Protein AF-A0ABD3R1A8-F1 (afdb_monomer)

Mean predicted aligned error: 15.19 Å

Radius of gyration: 25.51 Å; Cα contacts (8 Å, |Δi|>4): 880; chains: 1; bounding box: 66×60×66 Å

Solvent-accessible surface area (backbone atoms only — not comparable to full-atom values): 25761 Å² total; per-residue (Å²): 144,78,88,81,80,85,74,88,77,67,89,64,72,43,56,50,87,73,42,54,60,54,53,53,46,54,58,49,59,50,55,70,79,79,57,95,74,87,62,47,76,49,78,45,46,68,43,48,57,88,49,78,78,49,68,63,63,46,47,53,53,41,46,53,53,51,50,43,26,75,76,57,81,45,67,47,21,25,35,34,65,43,84,20,57,34,56,34,73,52,22,93,51,42,69,60,32,46,51,40,45,42,55,40,43,29,72,50,92,56,95,60,94,60,55,16,47,40,61,80,53,90,86,40,66,70,49,61,42,73,59,73,91,83,48,71,84,50,50,72,26,37,37,36,58,54,96,95,39,80,49,74,48,76,87,68,52,23,31,36,40,40,18,26,50,64,83,95,76,93,78,84,90,78,93,75,72,47,36,59,76,67,41,48,50,37,51,49,50,54,43,48,70,42,36,31,79,88,67,53,35,72,35,35,39,37,21,18,23,73,33,42,49,91,44,81,74,49,67,62,42,43,50,54,54,42,47,55,61,67,28,70,81,25,37,69,39,50,65,52,22,23,40,33,60,24,51,15,24,26,56,34,60,49,23,92,51,44,68,61,34,46,51,40,45,33,52,53,51,16,56,37,99,56,66,18,88,70,43,37,48,55,46,76,56,91,87,46,69,63,47,52,38,62,49,85,76,53,32,68,73,39,23,54,18,36,37,36,66,56,95,42,29,36,41,33,37,28,57,33,51,46,79,80,75,89,66,64,55,55,49,30,35,32,30,45,37,52,51,52,53,50,51,50,63,67,36,48,86,72,59,48,42,33,38,39,38,40,16,6,26,70,52,55,77,87,40,20,77,43,28,31,50,54,51,55,54,51,41,68,34,89,90,31,57,78,39,36,33,40,41,39,21,11,76,76,44,47,69,45,76,48,58,89,43,88,89,41,88,42,41,38,34,36,35,34,38,19,42,48,40,30,54,55,31,42,38,34,43,43,75,40,80,88,76,74,40,74,50,74,49,80,39,45,76,85,41,65,47,100,53,73,56,78,82,80,70,84,76,63,82,77,60,63,97,119

pLDDT: mean 77.54, std 18.32, range [23.2, 98.69]

Secondary structure (DSSP, 8-state):
-------------S--TTHHHHHHHHHHHHTTTT---S-EEEES-SS-TTS---HHHHHHHHHHHHHHHHHHT--GGGEEEE--STTTTT-SSHHHHHHHHHHHHS-SSS--S---S--SSTT--EEE---STT-GGGTT-EEEEETTEEEEE---EEEEEE---------------SS-HHHHHHHHHHHHH--HHHHTEEEEEE-S--S-TTS---HHHHHHHHHHHH-TTTTTSS-GGGEEE---STTTTT-S-HHHHHHHHHHHT--SSS--TT-TTS-S-TTSPPEE--GGGS-GGGGG-EEEEETTEEEEE----S---TTSHHHHHHHHHHHHHHHHHHHHTTT--EEEEE-SS-SSGGGIIIIIHHHHHHHHSTTTTT-EEEEEE-TT-S-EEE-S-TT-TTEEEEEPPPTTTBPPEEEEEEEETTTTEEEEEEE-TT-B-SSS-------GGG----

Organism: NCBI:txid382380

Foldseek 3Di:
DDDPDDDPDDPDPADDPVCLVVVLVVLLVCQPPPDDDQAAEAEAHNHDLPDEDDLVSLVVVLVSLVVSCVNRVDQQQRYAYDYHCSQAVSYPDNPVSVVSCCQRANQPPPDDPRGHPHGPPPVKDKDADDDDPPPPVRRSWIWIADPNDIDTDDDKAKEWEAEAADDDDDDDDDDDWDDDPLSLLLLLVLLLPDACNVLVHQAYEYAAPLTYLVDEDDLCSLVVVLCSLLPCNSCVHHQQLRYAYAHECSLAVSYPDNVVSLVSCCQRHADFPHHHPSNHPCGPPPVKGKDADHCPQFHNSQRRWIWIDDPLEIEIEANQYDDDDPDRNQGRLLVSQVVVVVVCVVCLVVNRQEYEYRHADDCDDPNCVRHVVSVVVVCPDPSNVRYAYEYEHENVQDWDKDASDPVRPSYIYTYDHHSQFFRIKMKMWDQDPVVRHIDMDIDRPVPTDPDGDDSPDPPVVPPPVD

Structure (mmCIF, N/CA/C/O backbone):
data_AF-A0ABD3R1A8-F1
#
_entry.id   AF-A0ABD3R1A8-F1
#
loop_
_atom_site.group_PDB
_atom_site.id
_atom_site.type_symbol
_atom_site.label_atom_id
_atom_site.label_alt_id
_atom_site.label_comp_id
_atom_site.label_asym_id
_atom_site.label_entity_id
_atom_site.label_seq_id
_atom_site.pdbx_PDB_ins_code
_atom_site.Cartn_x
_atom_site.Cartn_y
_atom_site.Cartn_z
_atom_site.occupancy
_atom_site.B_iso_or_equiv
_atom_site.auth_seq_id
_atom_site.auth_comp_id
_atom_site.auth_asym_id
_atom_site.auth_atom_id
_atom_site.pdbx_PDB_model_num
ATOM 1 N N . GLY A 1 1 ? 6.142 -22.663 37.608 1.00 35.69 1 GLY A N 1
ATOM 2 C CA . GLY A 1 1 ? 6.889 -23.748 36.952 1.00 35.69 1 GLY A CA 1
ATOM 3 C C . GLY A 1 1 ? 6.535 -25.062 37.604 1.00 35.69 1 GLY A C 1
ATOM 4 O O . GLY A 1 1 ? 7.094 -25.374 38.643 1.00 35.69 1 GLY A O 1
ATOM 5 N N . VAL A 1 2 ? 5.587 -25.787 37.015 1.00 25.27 2 VAL A N 1
ATOM 6 C CA . VAL A 1 2 ? 5.312 -27.200 37.299 1.00 25.27 2 VAL A CA 1
ATOM 7 C C . VAL A 1 2 ? 5.495 -27.911 35.963 1.00 25.27 2 VAL A C 1
ATOM 9 O O . VAL A 1 2 ? 4.945 -27.476 34.954 1.00 25.27 2 VAL A O 1
ATOM 12 N N . ASN A 1 3 ? 6.357 -28.921 35.943 1.00 26.05 3 ASN A N 1
ATOM 13 C CA . ASN A 1 3 ? 6.797 -29.603 34.733 1.00 26.05 3 ASN A CA 1
ATOM 14 C C . ASN A 1 3 ? 5.770 -30.689 34.369 1.00 26.05 3 ASN A C 1
ATOM 16 O O . ASN A 1 3 ? 5.809 -31.785 34.922 1.00 26.05 3 ASN A O 1
ATOM 20 N N . TYR A 1 4 ? 4.844 -30.385 33.459 1.00 29.30 4 TYR A N 1
ATOM 21 C CA . TYR A 1 4 ? 4.003 -31.396 32.811 1.00 29.30 4 TYR A CA 1
ATOM 22 C C . TYR A 1 4 ? 4.748 -31.958 31.596 1.00 29.30 4 TYR A C 1
ATOM 24 O O . TYR A 1 4 ? 4.506 -31.563 30.459 1.00 29.30 4 TYR A O 1
ATOM 32 N N . SER A 1 5 ? 5.682 -32.884 31.821 1.00 34.94 5 SER A N 1
ATOM 33 C CA . SER A 1 5 ? 6.180 -33.731 30.735 1.00 34.94 5 SER A CA 1
ATOM 34 C C . SER A 1 5 ? 5.258 -34.943 30.588 1.00 34.94 5 SER A C 1
ATOM 36 O O . SER A 1 5 ? 5.095 -35.691 31.551 1.00 34.94 5 SER A O 1
ATOM 38 N N . SER A 1 6 ? 4.734 -35.158 29.374 1.00 36.19 6 SER A N 1
ATOM 39 C CA . SER A 1 6 ? 4.024 -36.360 28.877 1.00 36.19 6 SER A CA 1
ATOM 40 C C . SER A 1 6 ? 2.494 -36.468 29.021 1.00 36.19 6 SER A C 1
ATOM 42 O O . SER A 1 6 ? 1.966 -37.564 29.178 1.00 36.19 6 SER A O 1
ATOM 44 N N . SER A 1 7 ? 1.750 -35.372 28.840 1.00 35.88 7 SER A N 1
ATOM 45 C CA . SER A 1 7 ? 0.331 -35.490 28.456 1.00 35.88 7 SER A CA 1
ATOM 46 C C . SER A 1 7 ? 0.196 -35.540 26.920 1.00 35.88 7 SER A C 1
ATOM 48 O O . SER A 1 7 ? 0.792 -34.692 26.255 1.00 35.88 7 SER A O 1
ATOM 50 N N . PRO A 1 8 ? -0.535 -36.502 26.318 1.00 34.91 8 PRO A N 1
ATOM 51 C CA . PRO A 1 8 ? -0.638 -36.654 24.862 1.00 34.91 8 PRO A CA 1
ATOM 52 C C . PRO A 1 8 ? -1.620 -35.672 24.200 1.00 34.91 8 PRO A C 1
ATOM 54 O O . PRO A 1 8 ? -1.843 -35.756 22.993 1.00 34.91 8 PRO A O 1
ATOM 57 N N . TYR A 1 9 ? -2.214 -34.741 24.948 1.00 38.84 9 TYR A N 1
ATOM 58 C CA . TYR A 1 9 ? -3.172 -33.789 24.394 1.00 38.84 9 TYR A CA 1
ATOM 59 C C . TYR A 1 9 ? -2.444 -32.672 23.640 1.00 38.84 9 TYR A C 1
ATOM 61 O O . TYR A 1 9 ? -2.058 -31.653 24.210 1.00 38.84 9 TYR A O 1
ATOM 69 N N . ARG A 1 10 ? -2.248 -32.871 22.331 1.00 38.03 10 ARG A N 1
ATOM 70 C CA . ARG A 1 10 ? -2.027 -31.754 21.405 1.00 38.03 10 ARG A CA 1
ATOM 71 C C . ARG A 1 10 ? -3.240 -30.817 21.494 1.00 38.03 10 ARG A C 1
ATOM 73 O O . ARG A 1 10 ? -4.364 -31.287 21.653 1.00 38.03 10 ARG A O 1
ATOM 80 N N . ASN A 1 11 ? -3.020 -29.508 21.380 1.00 39.84 11 ASN A N 1
ATOM 81 C CA . ASN A 1 11 ? -4.103 -28.569 21.089 1.00 39.84 11 ASN A CA 1
ATOM 82 C C . ASN A 1 11 ? -4.686 -28.965 19.726 1.00 39.84 11 ASN A C 1
ATOM 84 O O . ASN A 1 11 ? -3.997 -28.868 18.714 1.00 39.84 11 ASN A O 1
ATOM 88 N N . LEU A 1 12 ? -5.901 -29.515 19.728 1.00 48.16 12 LEU A N 1
ATOM 89 C CA . LEU A 1 12 ? -6.555 -30.105 18.557 1.00 48.16 12 LEU A CA 1
ATOM 90 C C . LEU A 1 12 ? -7.749 -29.245 18.161 1.00 48.16 12 LEU A C 1
ATOM 92 O O . LEU A 1 12 ? -8.906 -29.636 18.293 1.00 48.16 12 LEU A O 1
ATOM 96 N N . VAL A 1 13 ? -7.420 -28.051 17.690 1.00 52.00 13 VAL A N 1
ATOM 97 C CA . VAL A 1 13 ? -8.267 -27.306 16.768 1.00 52.00 13 VAL A CA 1
ATOM 98 C C . VAL A 1 13 ? -7.863 -27.766 15.363 1.00 52.00 13 VAL A C 1
ATOM 100 O O . VAL A 1 13 ? -6.659 -27.789 15.084 1.00 52.00 13 VAL A O 1
ATOM 103 N N . PRO A 1 14 ? -8.792 -28.194 14.487 1.00 54.69 14 PRO A N 1
ATOM 104 C CA . PRO A 1 14 ? -10.255 -28.193 14.620 1.00 54.69 14 PRO A CA 1
ATOM 105 C C . PRO A 1 14 ? -10.871 -29.429 15.304 1.00 54.69 14 PRO A C 1
ATOM 107 O O . PRO A 1 14 ? -10.288 -30.519 15.338 1.00 54.69 14 PRO A O 1
ATOM 110 N N . TYR A 1 15 ? -12.101 -29.278 15.811 1.00 64.81 15 TYR A N 1
ATOM 111 C CA . TYR A 1 15 ? -12.810 -30.333 16.537 1.00 64.81 15 TYR A CA 1
ATOM 112 C C . TYR A 1 15 ? -13.415 -31.373 15.579 1.00 64.81 15 TYR A C 1
ATOM 114 O O . TYR A 1 15 ? -14.334 -31.089 14.815 1.00 64.81 15 TYR A O 1
ATOM 122 N N . GLN A 1 16 ? -12.919 -32.611 15.630 1.00 62.31 16 GLN A N 1
ATOM 123 C CA . GLN A 1 16 ? -13.624 -33.775 15.092 1.00 62.31 16 GLN A CA 1
ATOM 124 C C . GLN A 1 16 ? -14.580 -34.340 16.154 1.00 62.31 16 GLN A C 1
ATOM 126 O O . GLN A 1 16 ? -14.490 -34.008 17.338 1.00 62.31 16 GLN A O 1
ATOM 131 N N . ARG A 1 17 ? -15.524 -35.199 15.751 1.00 60.69 17 ARG A N 1
ATOM 132 C CA . ARG A 1 17 ? -16.572 -35.721 16.650 1.00 60.69 17 ARG A CA 1
ATOM 133 C C . ARG A 1 17 ? -16.009 -36.457 17.874 1.00 60.69 17 ARG A C 1
ATOM 135 O O . ARG A 1 17 ? -16.598 -36.413 18.949 1.00 60.69 17 ARG A O 1
ATOM 142 N N . ASP A 1 18 ? -14.872 -37.119 17.718 1.00 64.50 18 ASP A N 1
ATOM 143 C CA . ASP A 1 18 ? -14.107 -37.791 18.770 1.00 64.50 18 ASP A CA 1
ATOM 144 C C . ASP A 1 18 ? -13.276 -36.823 19.636 1.00 64.50 18 ASP A C 1
ATOM 146 O O . ASP A 1 18 ? -13.036 -37.107 20.812 1.00 64.50 18 ASP A O 1
ATOM 150 N N . HIS A 1 19 ? -12.937 -35.630 19.137 1.00 66.50 19 HIS A N 1
ATOM 151 C CA . HIS A 1 19 ? -12.279 -34.574 19.919 1.00 66.50 19 HIS A CA 1
ATOM 152 C C . HIS A 1 19 ? -13.190 -33.970 21.004 1.00 66.50 19 HIS A C 1
ATOM 154 O O . HIS A 1 19 ? -12.678 -33.391 21.965 1.00 66.50 19 HIS A O 1
ATOM 160 N N . ARG A 1 20 ? -14.518 -34.178 20.928 1.00 65.44 20 ARG A N 1
ATOM 161 C CA . ARG A 1 20 ? -15.479 -33.832 21.999 1.00 65.44 20 ARG A CA 1
ATOM 162 C C . ARG A 1 20 ? -15.059 -34.411 23.348 1.00 65.44 20 ARG A C 1
ATOM 164 O O . ARG A 1 20 ? -15.198 -33.746 24.370 1.00 65.44 20 ARG A O 1
ATOM 171 N N . TYR A 1 21 ? -14.514 -35.627 23.365 1.00 68.31 21 TYR A N 1
ATOM 172 C CA . TYR A 1 21 ? -14.067 -36.267 24.604 1.00 68.31 21 TYR A CA 1
ATOM 173 C C . TYR A 1 21 ? -12.800 -35.618 25.171 1.00 68.31 21 TYR A C 1
ATOM 175 O O . TYR A 1 21 ? -12.696 -35.456 26.386 1.00 68.31 21 TYR A O 1
ATOM 183 N N . CYS A 1 22 ? -11.869 -35.201 24.308 1.00 72.44 22 CYS A N 1
ATOM 184 C CA . CYS A 1 22 ? -10.635 -34.533 24.720 1.00 72.44 22 CYS A CA 1
ATOM 185 C C . CYS A 1 22 ? -10.899 -33.122 25.243 1.00 72.44 22 CYS A C 1
ATOM 187 O O . CYS A 1 22 ? -10.435 -32.798 26.332 1.00 72.44 22 CYS A O 1
ATOM 189 N N . LEU A 1 23 ? -11.685 -32.316 24.520 1.00 71.62 23 LEU A N 1
ATOM 190 C CA . LEU A 1 23 ? -12.036 -30.964 24.956 1.00 71.62 23 LEU A CA 1
ATOM 191 C C . LEU A 1 23 ? -12.840 -31.001 26.263 1.00 71.62 23 LEU A C 1
ATOM 193 O O . LEU A 1 23 ? -12.513 -30.282 27.201 1.00 71.62 23 LEU A O 1
ATOM 197 N N . ASN A 1 24 ? -13.817 -31.909 26.386 1.00 69.44 24 ASN A N 1
ATOM 198 C CA . ASN A 1 24 ? -14.524 -32.112 27.654 1.00 69.44 24 ASN A CA 1
ATOM 199 C C . ASN A 1 24 ? -13.580 -32.524 28.791 1.00 69.44 24 ASN A C 1
ATOM 201 O O . ASN A 1 24 ? -13.787 -32.110 29.929 1.00 69.44 24 ASN A O 1
ATOM 205 N N . GLY A 1 25 ? -12.552 -33.328 28.504 1.00 72.06 25 GLY A N 1
ATOM 206 C CA . GLY A 1 25 ? -11.499 -33.668 29.461 1.00 72.06 25 GLY A CA 1
ATOM 207 C C . GLY A 1 25 ? -10.704 -32.438 29.903 1.00 72.06 25 GLY A C 1
ATOM 208 O O . GLY A 1 25 ? -10.642 -32.155 31.093 1.00 72.06 25 GLY A O 1
ATOM 209 N N . GLN A 1 26 ? -10.192 -31.655 28.951 1.00 74.75 26 GLN A N 1
ATOM 210 C CA . GLN A 1 26 ? -9.431 -30.429 29.216 1.00 74.75 26 GLN A CA 1
ATOM 211 C C . GLN A 1 26 ? -10.244 -29.409 30.024 1.00 74.75 26 GLN A C 1
ATOM 213 O O . GLN A 1 26 ? -9.752 -28.853 31.002 1.00 74.75 26 GLN A O 1
ATOM 218 N N . LEU A 1 27 ? -11.510 -29.201 29.659 1.00 70.62 27 LEU A N 1
ATOM 219 C CA . LEU A 1 27 ? -12.405 -28.272 30.349 1.00 70.62 27 LEU A CA 1
ATOM 220 C C . LEU A 1 27 ? -12.793 -28.769 31.751 1.00 70.62 27 LEU A C 1
ATOM 222 O O . LEU A 1 27 ? -12.909 -27.968 32.676 1.00 70.62 27 LEU A O 1
ATOM 226 N N . ARG A 1 28 ? -12.930 -30.087 31.953 1.00 68.69 28 ARG A N 1
ATOM 227 C CA . ARG A 1 28 ? -13.086 -30.673 33.297 1.00 68.69 28 ARG A CA 1
ATOM 228 C C . ARG A 1 28 ? -11.826 -30.526 34.141 1.00 68.69 28 ARG A C 1
ATOM 230 O O . ARG A 1 28 ? -11.945 -30.268 35.335 1.00 68.69 28 ARG A O 1
ATOM 237 N N . ASP A 1 29 ? -10.648 -30.666 33.542 1.00 70.56 29 ASP A N 1
ATOM 238 C CA . ASP A 1 29 ? -9.367 -30.515 34.236 1.00 70.56 29 ASP A CA 1
ATOM 239 C C . ASP A 1 29 ? -9.147 -29.074 34.716 1.00 70.56 29 ASP A C 1
ATOM 241 O O . ASP A 1 29 ? -8.659 -28.871 35.829 1.00 70.56 29 ASP A O 1
ATOM 245 N N . LEU A 1 30 ? -9.611 -28.074 33.953 1.00 66.62 30 LEU A N 1
ATOM 246 C CA . LEU A 1 30 ? -9.661 -26.676 34.406 1.00 66.62 30 LEU A CA 1
ATOM 247 C C . LEU A 1 30 ? -10.522 -26.498 35.672 1.00 66.62 30 LEU A C 1
ATOM 249 O O . LEU A 1 30 ? -10.214 -25.652 36.509 1.00 66.62 30 LEU A O 1
ATOM 253 N N . ASN A 1 31 ? -11.557 -27.323 35.850 1.00 63.69 31 ASN A N 1
ATOM 254 C CA . ASN A 1 31 ? -12.498 -27.254 36.970 1.00 63.69 31 ASN A CA 1
ATOM 255 C C . ASN A 1 31 ? -12.106 -28.089 38.203 1.00 63.69 31 ASN A C 1
ATOM 257 O O . ASN A 1 31 ? -12.830 -28.103 39.197 1.00 63.69 31 ASN A O 1
ATOM 261 N N . GLN A 1 32 ? -10.955 -28.767 38.220 1.00 57.47 32 GLN A N 1
ATOM 262 C CA . GLN A 1 32 ? -10.518 -29.526 39.407 1.00 57.47 32 GLN A CA 1
ATOM 263 C C . GLN A 1 32 ? -10.063 -28.627 40.585 1.00 57.47 32 GLN A C 1
ATOM 265 O O . GLN A 1 32 ? -9.258 -29.040 41.416 1.00 57.47 32 GLN A O 1
ATOM 270 N N . GLY A 1 33 ? -10.555 -27.383 40.669 1.00 56.88 33 GLY A N 1
ATOM 271 C CA . GLY A 1 33 ? -10.209 -26.405 41.706 1.00 56.88 33 GLY A CA 1
ATOM 272 C C . GLY A 1 33 ? -8.792 -25.840 41.588 1.00 56.88 33 GLY A C 1
ATOM 273 O O . GLY A 1 33 ? -8.313 -25.196 42.517 1.00 56.88 33 GLY A O 1
ATOM 274 N N . LEU A 1 34 ? -8.106 -26.097 40.469 1.00 54.72 34 LEU A N 1
ATOM 275 C CA . LEU A 1 34 ? -6.711 -25.704 40.262 1.00 54.72 34 LEU A CA 1
ATOM 276 C C . LEU A 1 34 ? -6.555 -24.329 39.600 1.00 54.72 34 LEU A C 1
ATOM 278 O O . LEU A 1 34 ? -5.464 -23.764 39.666 1.00 54.72 34 LEU A O 1
ATOM 282 N N . MET A 1 35 ? -7.609 -23.780 38.983 1.00 58.00 35 MET A N 1
ATOM 283 C CA . MET A 1 35 ? -7.573 -22.462 38.342 1.00 58.00 35 MET A CA 1
ATOM 284 C C . MET A 1 35 ? -8.838 -21.654 38.659 1.00 58.00 35 MET A C 1
ATOM 286 O O . MET A 1 35 ? -9.947 -22.112 38.410 1.00 58.00 35 MET A O 1
ATOM 290 N N . ASP A 1 36 ? -8.656 -20.446 39.197 1.00 64.75 36 ASP A N 1
ATOM 291 C CA . ASP A 1 36 ? -9.704 -19.427 39.343 1.00 64.75 36 ASP A CA 1
ATOM 292 C C . ASP A 1 36 ? -9.678 -18.542 38.089 1.00 64.75 36 ASP A C 1
ATOM 294 O O . ASP A 1 36 ? -8.777 -17.716 37.928 1.00 64.75 36 ASP A O 1
ATOM 298 N N . PHE A 1 37 ? -10.607 -18.764 37.155 1.00 69.12 37 PHE A N 1
ATOM 299 C CA . PHE A 1 37 ? -10.756 -17.942 35.952 1.00 69.12 37 PHE A CA 1
ATOM 300 C C . PHE A 1 37 ? -12.178 -17.382 35.855 1.00 69.12 37 PHE A C 1
ATOM 302 O O . PHE A 1 37 ? -13.155 -18.050 36.185 1.00 69.12 37 PHE A O 1
ATOM 309 N N . LYS A 1 38 ? -12.287 -16.118 35.425 1.00 69.62 38 LYS A N 1
ATOM 310 C CA . LYS A 1 38 ? -13.554 -15.367 35.371 1.00 69.62 38 LYS A CA 1
ATOM 311 C C . LYS A 1 38 ? -14.290 -15.521 34.046 1.00 69.62 38 LYS A C 1
ATOM 313 O O . LYS A 1 38 ? -15.508 -15.566 34.036 1.00 69.62 38 LYS A O 1
ATOM 318 N N . PHE A 1 39 ? -13.552 -15.629 32.952 1.00 78.25 39 PHE A N 1
ATOM 319 C CA . PHE A 1 39 ? -14.075 -15.785 31.600 1.00 78.25 39 PHE A CA 1
ATOM 320 C C . PHE A 1 39 ? -13.133 -16.679 30.791 1.00 78.25 39 PHE A C 1
ATOM 322 O O . PHE A 1 39 ? -11.974 -16.884 31.170 1.00 78.25 39 PHE A O 1
ATOM 329 N N . MET A 1 40 ? -13.623 -17.190 29.670 1.00 78.88 40 MET A N 1
ATOM 330 C CA . MET A 1 40 ? -12.848 -17.930 28.682 1.00 78.88 40 MET A CA 1
ATOM 331 C C . MET A 1 40 ? -12.965 -17.231 27.336 1.00 78.88 40 MET A C 1
ATOM 333 O O . MET A 1 40 ? -14.027 -16.727 26.991 1.00 78.88 40 MET A O 1
ATOM 337 N N . VAL A 1 41 ? -11.885 -17.210 26.562 1.00 79.81 41 VAL A N 1
ATOM 338 C CA . VAL A 1 41 ? -11.925 -16.741 25.175 1.00 79.81 41 VAL A CA 1
ATOM 339 C C . VAL A 1 41 ? -11.464 -17.881 24.285 1.00 79.81 41 VAL A C 1
ATOM 341 O O . VAL A 1 41 ? -10.341 -18.366 24.421 1.00 79.81 41 VAL A O 1
ATOM 344 N N . HIS A 1 42 ? -12.341 -18.317 23.394 1.00 83.62 42 HIS A N 1
ATOM 345 C CA . HIS A 1 42 ? -12.015 -19.210 22.300 1.00 83.62 42 HIS A CA 1
ATOM 346 C C . HIS A 1 42 ? -11.508 -18.382 21.118 1.00 83.62 42 HIS A C 1
ATOM 348 O O . HIS A 1 42 ? -12.202 -17.479 20.644 1.00 83.62 42 HIS A O 1
ATOM 354 N N . LEU A 1 43 ? -10.304 -18.703 20.645 1.00 78.44 43 LEU A N 1
ATOM 355 C CA . LEU A 1 43 ? -9.666 -18.051 19.507 1.00 78.44 43 LEU A CA 1
ATOM 356 C C . LEU A 1 43 ? -9.422 -19.072 18.398 1.00 78.44 43 LEU A C 1
ATOM 358 O O . LEU A 1 43 ? -8.766 -20.088 18.636 1.00 78.44 43 LEU A O 1
ATOM 362 N N . GLY A 1 44 ? -9.885 -18.750 17.193 1.00 75.69 44 GLY A N 1
ATOM 363 C CA . GLY A 1 44 ? -9.619 -19.529 15.989 1.00 75.69 44 GLY A CA 1
ATOM 364 C C . GLY A 1 44 ? -10.696 -20.561 15.685 1.00 75.69 44 GLY A C 1
ATOM 365 O O . GLY A 1 44 ? -11.834 -20.452 16.142 1.00 75.69 44 GLY A O 1
ATOM 366 N N . ASP A 1 45 ? -10.309 -21.548 14.885 1.00 83.94 45 ASP A N 1
ATOM 367 C CA . ASP A 1 45 ? -11.258 -22.408 14.194 1.00 83.94 45 ASP A CA 1
ATOM 368 C C . ASP A 1 45 ? -12.025 -23.353 15.125 1.00 83.94 45 ASP A C 1
ATOM 370 O O . ASP A 1 45 ? -11.502 -23.888 16.100 1.00 83.94 45 ASP A O 1
ATOM 374 N N . ILE A 1 46 ? -13.272 -23.646 14.788 1.00 83.62 46 ILE A N 1
ATOM 375 C CA . ILE A 1 46 ? -14.057 -24.728 15.391 1.00 83.62 46 ILE A CA 1
ATOM 376 C C . ILE A 1 46 ? -14.180 -25.924 14.440 1.00 83.62 46 ILE A C 1
ATOM 378 O O . ILE A 1 46 ? -14.486 -27.036 14.882 1.00 83.62 46 ILE A O 1
ATOM 382 N N . LYS A 1 47 ? -13.907 -25.729 13.144 1.00 83.94 47 LYS A N 1
ATOM 383 C CA . LYS A 1 47 ? -13.892 -26.781 12.120 1.00 83.94 47 LYS A CA 1
ATOM 384 C C . LYS A 1 47 ? -12.676 -26.670 11.198 1.00 83.94 47 LYS A C 1
ATOM 386 O O . LYS A 1 47 ? -11.970 -25.679 11.194 1.00 83.94 47 LYS A O 1
ATOM 391 N N . SER A 1 48 ? -12.417 -27.706 10.399 1.00 82.81 48 SER A N 1
ATOM 392 C CA . SER A 1 48 ? -11.381 -27.650 9.357 1.00 82.81 48 SER A CA 1
ATOM 393 C C . SER A 1 48 ? -11.852 -26.814 8.169 1.00 82.81 48 SER A C 1
ATOM 395 O O . SER A 1 48 ? -13.031 -26.888 7.809 1.00 82.81 48 SER A O 1
ATOM 397 N N . GLY A 1 49 ? -10.935 -26.104 7.510 1.00 81.19 49 GLY A N 1
ATOM 398 C CA . GLY A 1 49 ? -11.205 -25.380 6.263 1.00 81.19 49 GLY A CA 1
ATOM 399 C C . GLY A 1 49 ? -11.724 -26.262 5.125 1.00 81.19 49 GLY A C 1
ATOM 400 O O . GLY A 1 49 ? -12.535 -25.837 4.313 1.00 81.19 49 GLY A O 1
ATOM 401 N N . GLN A 1 50 ? -11.380 -27.556 5.120 1.00 79.00 50 GLN A N 1
ATOM 402 C CA . GLN A 1 50 ? -11.883 -28.503 4.113 1.00 79.00 50 GLN A CA 1
ATOM 403 C C . GLN A 1 50 ? -13.313 -28.996 4.378 1.00 79.00 50 GLN A C 1
ATOM 405 O O . GLN A 1 50 ? -13.933 -29.593 3.496 1.00 79.00 50 GLN A O 1
ATOM 410 N N . THR A 1 51 ? -13.841 -28.794 5.587 1.00 80.94 51 THR A N 1
ATOM 411 C CA . THR A 1 51 ? -15.188 -29.244 5.944 1.00 80.94 51 THR A CA 1
ATOM 412 C C . THR A 1 51 ? -16.208 -28.203 5.479 1.00 80.94 51 THR A C 1
ATOM 414 O O . THR A 1 51 ? -16.098 -27.045 5.899 1.00 80.94 51 THR A O 1
ATOM 417 N N . PRO A 1 52 ? -17.225 -28.584 4.678 1.00 88.06 52 PRO A N 1
ATOM 418 C CA . PRO A 1 52 ? -18.302 -27.671 4.317 1.00 88.06 52 PRO A CA 1
ATOM 419 C C . PRO A 1 52 ? -18.983 -27.095 5.560 1.00 88.06 52 PRO A C 1
ATOM 421 O O . PRO A 1 52 ? -19.159 -27.788 6.564 1.00 88.06 52 PRO A O 1
ATOM 424 N N . CYS A 1 53 ? -19.387 -25.831 5.488 1.00 91.12 53 CYS A N 1
ATOM 425 C CA . CYS A 1 53 ? -20.104 -25.186 6.578 1.00 91.12 53 CYS A CA 1
ATOM 426 C C . CYS A 1 53 ? -21.537 -25.713 6.612 1.00 91.12 53 CYS A C 1
ATOM 428 O O . CYS A 1 53 ? -22.352 -25.381 5.756 1.00 91.12 53 CYS A O 1
ATOM 430 N N . TYR A 1 54 ? -21.829 -26.559 7.597 1.00 93.69 54 TYR A N 1
ATOM 431 C CA . TYR A 1 54 ? -23.181 -26.982 7.933 1.00 93.69 54 TYR A CA 1
ATOM 432 C C . TYR A 1 54 ? -23.553 -26.396 9.288 1.00 93.69 54 TYR A C 1
ATOM 434 O O . TYR A 1 54 ? -22.718 -26.355 10.190 1.00 93.69 54 TYR A O 1
ATOM 442 N N . GLU A 1 55 ? -24.819 -26.026 9.470 1.00 93.81 55 GLU A N 1
ATOM 443 C CA . GLU A 1 55 ? -25.342 -25.546 10.755 1.00 93.81 55 GLU A CA 1
ATOM 444 C C . GLU A 1 55 ? -24.976 -26.470 11.929 1.00 93.81 55 GLU A C 1
ATOM 446 O O . GLU A 1 55 ? -24.618 -26.006 13.012 1.00 93.81 55 GLU A O 1
ATOM 451 N N . SER A 1 56 ? -24.997 -27.787 11.695 1.00 90.56 56 SER A N 1
ATOM 452 C CA . SER A 1 56 ? -24.640 -28.796 12.694 1.00 90.56 56 SER A CA 1
ATOM 453 C C . SER A 1 56 ? -23.213 -28.651 13.218 1.00 90.56 56 SER A C 1
ATOM 455 O O . SER A 1 56 ? -22.979 -28.958 14.376 1.00 90.56 56 SER A O 1
ATOM 457 N N . SER A 1 57 ? -22.262 -28.152 12.422 1.00 89.31 57 SER A N 1
ATOM 458 C CA . SER A 1 57 ? -20.881 -27.941 12.880 1.00 89.31 57 SER A CA 1
ATOM 459 C C . SER A 1 57 ? -20.793 -26.862 13.962 1.00 89.31 57 SER A C 1
ATOM 461 O O . SER A 1 57 ? -20.070 -27.030 14.940 1.00 89.31 57 SER A O 1
ATOM 463 N N . PHE A 1 58 ? -21.568 -25.784 13.823 1.00 90.75 58 PHE A N 1
ATOM 464 C CA . PHE A 1 58 ? -21.660 -24.719 14.825 1.00 90.75 58 PHE A CA 1
ATOM 465 C C . PHE A 1 58 ? -22.442 -25.203 16.053 1.00 90.75 58 PHE A C 1
ATOM 467 O O . PHE A 1 58 ? -22.026 -24.979 17.191 1.00 90.75 58 PHE A O 1
ATOM 474 N N . GLY A 1 59 ? -23.544 -25.924 15.818 1.00 89.94 59 GLY A N 1
ATOM 475 C CA . GLY A 1 59 ? -24.379 -26.493 16.872 1.00 89.94 59 GLY A CA 1
ATOM 476 C C . GLY A 1 59 ? -23.658 -27.514 17.745 1.00 89.94 59 GLY A C 1
ATOM 477 O O . GLY A 1 59 ? -23.744 -27.415 18.966 1.00 89.94 59 GLY A O 1
ATOM 478 N N . ASP A 1 60 ? -22.903 -28.435 17.145 1.00 85.62 60 ASP A N 1
ATOM 479 C CA . ASP A 1 60 ? -22.154 -29.467 17.866 1.00 85.62 60 ASP A CA 1
ATOM 480 C C . ASP A 1 60 ? -21.128 -28.835 18.816 1.00 85.62 60 ASP A C 1
ATOM 482 O O . ASP A 1 60 ? -21.026 -29.229 19.975 1.00 85.62 60 ASP A O 1
ATOM 486 N N . VAL A 1 61 ? -20.390 -27.817 18.363 1.00 86.00 61 VAL A N 1
ATOM 487 C CA . VAL A 1 61 ? -19.388 -27.129 19.193 1.00 86.00 61 VAL A CA 1
ATOM 488 C C . VAL A 1 61 ? -20.062 -26.308 20.292 1.00 86.00 61 VAL A C 1
ATOM 490 O O . VAL A 1 61 ? -19.666 -26.396 21.454 1.00 86.00 61 VAL A O 1
ATOM 493 N N . SER A 1 62 ? -21.132 -25.582 19.965 1.00 86.88 62 SER A N 1
ATOM 494 C CA . SER A 1 62 ? -21.958 -24.876 20.952 1.00 86.88 62 SER A CA 1
ATOM 495 C C . SER A 1 62 ? -22.501 -25.825 22.029 1.00 86.88 62 SER A C 1
ATOM 497 O O . SER A 1 62 ? -22.491 -25.488 23.215 1.00 86.88 62 SER A O 1
ATOM 499 N N . GLU A 1 63 ? -22.911 -27.043 21.656 1.00 84.44 63 GLU A N 1
ATOM 500 C CA . GLU A 1 63 ? -23.341 -28.089 22.591 1.00 84.44 63 GLU A CA 1
ATOM 501 C C . GLU A 1 63 ? -22.188 -28.560 23.483 1.00 84.44 63 GLU A C 1
ATOM 503 O O . GLU A 1 63 ? -22.389 -28.709 24.683 1.00 84.44 63 GLU A O 1
ATOM 508 N N . ILE A 1 64 ? -20.969 -28.719 22.954 1.00 79.62 64 ILE A N 1
ATOM 509 C CA . ILE A 1 64 ? -19.792 -29.082 23.764 1.00 79.62 64 ILE A CA 1
ATOM 510 C C . ILE A 1 64 ? -19.549 -28.042 24.863 1.00 79.62 64 ILE A C 1
ATOM 512 O O . ILE A 1 64 ? -19.456 -28.393 26.040 1.00 79.62 64 ILE A O 1
ATOM 516 N N . PHE A 1 65 ? -19.514 -26.757 24.507 1.00 79.81 65 PHE A N 1
ATOM 517 C CA . PHE A 1 65 ? -19.345 -25.680 25.487 1.00 79.81 65 PHE A CA 1
ATOM 518 C C . PHE A 1 65 ? -20.564 -25.519 26.413 1.00 79.81 65 PHE A C 1
ATOM 520 O O . PHE A 1 65 ? -20.425 -25.087 27.558 1.00 79.81 65 PHE A O 1
ATOM 527 N N . SER A 1 66 ? -21.756 -25.926 25.969 1.00 79.19 66 SER A N 1
ATOM 528 C CA . SER A 1 66 ? -22.959 -25.961 26.810 1.00 79.19 66 SER A CA 1
ATOM 529 C C . SER A 1 66 ? -22.984 -27.151 27.768 1.00 79.19 66 SER A C 1
ATOM 531 O O . SER A 1 66 ? -23.496 -27.024 28.870 1.00 79.19 66 SER A O 1
ATOM 533 N N . ASP A 1 67 ? -22.424 -28.302 27.410 1.00 73.75 67 ASP A N 1
ATOM 534 C CA . ASP A 1 67 ? -22.299 -29.455 28.309 1.00 73.75 67 ASP A CA 1
ATOM 535 C C . ASP A 1 67 ? -21.309 -29.177 29.436 1.00 73.75 67 ASP A C 1
ATOM 537 O O . ASP A 1 67 ? -21.489 -29.625 30.574 1.00 73.75 67 ASP A O 1
ATOM 541 N N . VAL A 1 68 ? -20.283 -28.385 29.132 1.00 66.38 68 VAL A N 1
ATOM 542 C CA . VAL A 1 68 ? -19.307 -27.898 30.104 1.00 66.38 68 VAL A CA 1
ATOM 543 C C . VAL A 1 68 ? -20.016 -27.130 31.221 1.00 66.38 68 VAL A C 1
ATOM 545 O O . VAL A 1 68 ? -19.751 -27.429 32.383 1.00 66.38 68 VAL A O 1
ATOM 548 N N . ARG A 1 69 ? -21.023 -26.290 30.923 1.00 66.38 69 ARG A N 1
ATOM 549 C CA . ARG A 1 69 ? -21.905 -25.656 31.937 1.00 66.38 69 ARG A CA 1
ATOM 550 C C . ARG A 1 69 ? -22.346 -26.637 33.022 1.00 66.38 69 ARG A C 1
ATOM 552 O O . ARG A 1 69 ? -22.235 -26.350 34.212 1.00 66.38 69 ARG A O 1
ATOM 559 N N . ASN A 1 70 ? -22.846 -27.799 32.602 1.00 65.75 70 ASN A N 1
ATOM 560 C CA . ASN A 1 70 ? -23.400 -28.805 33.504 1.00 65.75 70 ASN A CA 1
ATOM 561 C C . ASN A 1 70 ? -22.301 -29.536 34.282 1.00 65.75 70 ASN A C 1
ATOM 563 O O . ASN A 1 70 ? -22.523 -29.960 35.414 1.00 65.75 70 ASN A O 1
ATOM 567 N N . ALA A 1 71 ? -21.123 -29.696 33.678 1.00 64.00 71 ALA A N 1
ATOM 568 C CA . ALA A 1 71 ? -20.008 -30.413 34.281 1.00 64.00 71 ALA A CA 1
ATOM 569 C C . ALA A 1 71 ? -19.216 -29.569 35.290 1.00 64.00 71 ALA A C 1
ATOM 571 O O . ALA A 1 71 ? -18.667 -30.139 36.234 1.00 64.00 71 ALA A O 1
ATOM 572 N N . ILE A 1 72 ? -19.131 -28.249 35.086 1.00 65.31 72 ILE A N 1
ATOM 573 C CA . ILE A 1 72 ? -18.215 -27.388 35.846 1.00 65.31 72 ILE A CA 1
ATOM 574 C C . ILE A 1 72 ? -18.886 -26.262 36.643 1.00 65.31 72 ILE A C 1
ATOM 576 O O . ILE A 1 72 ? -18.196 -25.441 37.233 1.00 65.31 72 ILE A O 1
ATOM 580 N N . ASN A 1 73 ? -20.224 -26.241 36.710 1.00 67.94 73 ASN A N 1
ATOM 581 C CA . ASN A 1 73 ? -21.006 -25.190 37.384 1.00 67.94 73 ASN A CA 1
ATOM 582 C C . ASN A 1 73 ? -20.566 -23.768 36.976 1.00 67.94 73 ASN A C 1
ATOM 584 O O . ASN A 1 73 ? -20.560 -22.840 37.783 1.00 67.94 73 ASN A O 1
ATOM 588 N N . TYR A 1 74 ? -20.157 -23.638 35.715 1.00 70.56 74 TYR A N 1
ATOM 589 C CA . TYR A 1 74 ? -19.665 -22.416 35.103 1.00 70.56 74 TYR A CA 1
ATOM 590 C C . TYR A 1 74 ? -20.740 -21.849 34.188 1.00 70.56 74 TYR A C 1
ATOM 592 O O . TYR A 1 74 ? -21.463 -22.608 33.534 1.00 70.56 74 TYR A O 1
ATOM 600 N N . ASP A 1 75 ? -20.857 -20.527 34.141 1.00 69.38 75 ASP A N 1
ATOM 601 C CA . ASP A 1 75 ? -21.838 -19.879 33.289 1.00 69.38 75 ASP A CA 1
ATOM 602 C C . ASP A 1 75 ? -21.278 -19.755 31.861 1.00 69.38 75 ASP A C 1
ATOM 604 O O . ASP A 1 75 ? -20.325 -19.011 31.650 1.00 69.38 75 ASP A O 1
ATOM 608 N N . PRO A 1 76 ? -21.829 -20.460 30.855 1.00 63.88 76 PRO A N 1
ATOM 609 C CA . PRO A 1 76 ? -21.332 -20.409 29.476 1.00 63.88 76 PRO A CA 1
ATOM 610 C C . PRO A 1 76 ? -21.434 -19.012 28.861 1.00 63.88 76 PRO A C 1
ATOM 612 O O . PRO A 1 76 ? -20.777 -18.729 27.864 1.00 63.88 76 PRO A O 1
ATOM 615 N N . ARG A 1 77 ? -22.223 -18.129 29.479 1.00 65.12 77 ARG A N 1
ATOM 616 C CA . ARG A 1 77 ? -22.243 -16.699 29.199 1.00 65.12 77 ARG A CA 1
ATOM 617 C C . ARG A 1 77 ? -20.820 -16.118 29.218 1.00 65.12 77 ARG A C 1
ATOM 619 O O . ARG A 1 77 ? -20.460 -15.395 28.291 1.00 65.12 77 ARG A O 1
ATOM 626 N N . ASP A 1 78 ? -19.976 -16.553 30.152 1.00 76.12 78 ASP A N 1
ATOM 627 C CA . ASP A 1 78 ? -18.603 -16.070 30.328 1.00 76.12 78 ASP A CA 1
ATOM 628 C C . ASP A 1 78 ? -17.585 -16.655 29.322 1.00 76.12 78 ASP A C 1
ATOM 630 O O . ASP A 1 78 ? -16.377 -16.471 29.480 1.00 76.12 78 ASP A O 1
ATOM 634 N N . CYS A 1 79 ? -18.039 -17.353 28.276 1.00 79.12 79 CYS A N 1
ATOM 635 C CA . CYS A 1 79 ? -17.200 -17.784 27.159 1.00 79.12 79 CYS A CA 1
ATOM 636 C C . CYS A 1 79 ? -17.409 -16.875 25.941 1.00 79.12 79 CYS A C 1
ATOM 638 O O . CYS A 1 79 ? -18.511 -16.796 25.396 1.00 79.12 79 CYS A O 1
ATOM 640 N N . PHE A 1 80 ? -16.332 -16.246 25.482 1.00 79.50 80 PHE A N 1
ATOM 641 C CA . PHE A 1 80 ? -16.282 -15.430 24.273 1.00 79.50 80 PHE A CA 1
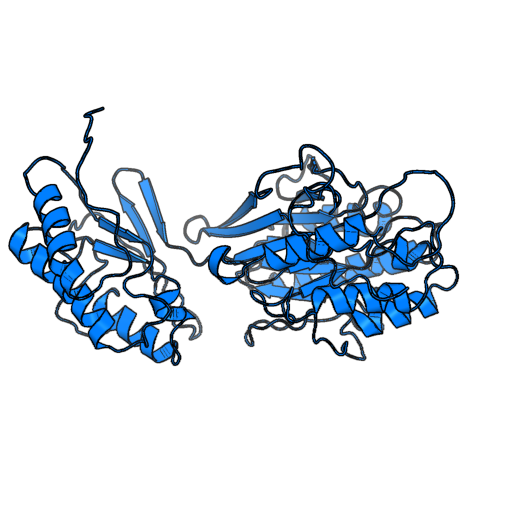ATOM 642 C C . PHE A 1 80 ? -15.715 -16.229 23.113 1.00 79.50 80 PHE A C 1
ATOM 644 O O . PHE A 1 80 ? -14.752 -16.972 23.289 1.00 79.50 80 PHE A O 1
ATOM 651 N N . PHE A 1 81 ? -16.262 -16.028 21.922 1.00 83.31 81 PHE A N 1
ATOM 652 C CA . PHE A 1 81 ? -15.786 -16.682 20.710 1.00 83.31 81 PHE A CA 1
ATOM 653 C C . PHE A 1 81 ? -15.369 -15.636 19.687 1.00 83.31 81 PHE A C 1
ATOM 655 O O . PHE A 1 81 ? -16.139 -14.731 19.370 1.00 83.31 81 PHE A O 1
ATOM 662 N N . VAL A 1 82 ? -14.163 -15.794 19.150 1.00 80.50 82 VAL A N 1
ATOM 663 C CA . VAL A 1 82 ? -13.700 -15.060 17.972 1.00 80.50 82 VAL A CA 1
ATOM 664 C C . VAL A 1 82 ? -13.734 -16.028 16.786 1.00 80.50 82 VAL A C 1
ATOM 666 O O . VAL A 1 82 ? -13.121 -17.094 16.896 1.00 80.50 82 VAL A O 1
ATOM 669 N N . PRO A 1 83 ? -14.456 -15.706 15.696 1.00 81.06 83 PRO A N 1
ATOM 670 C CA . PRO A 1 83 ? -14.530 -16.571 14.521 1.00 81.06 83 PRO A CA 1
ATOM 671 C C . PRO A 1 83 ? -13.145 -16.761 13.903 1.00 81.06 83 PRO A C 1
ATOM 673 O O . PRO A 1 83 ? -12.399 -15.792 13.753 1.00 81.06 83 PRO A O 1
ATOM 676 N N . GLY A 1 84 ? -12.809 -18.004 13.557 1.00 81.81 84 GLY A N 1
ATOM 677 C CA . GLY A 1 84 ? -11.686 -18.317 12.683 1.00 81.81 84 GLY A CA 1
ATOM 678 C C . GLY A 1 84 ? -12.047 -18.107 11.212 1.00 81.81 84 GLY A C 1
ATOM 679 O O . GLY A 1 84 ? -13.205 -17.857 10.854 1.00 81.81 84 GLY A O 1
ATOM 680 N N . ASP A 1 85 ? -11.053 -18.206 10.332 1.00 78.44 85 ASP A N 1
ATOM 681 C CA . ASP A 1 85 ? -11.264 -18.121 8.886 1.00 78.44 85 ASP A CA 1
ATOM 682 C C . ASP A 1 85 ? -12.054 -19.331 8.369 1.00 78.44 85 ASP A C 1
ATOM 684 O O . ASP A 1 85 ? -12.912 -19.178 7.493 1.00 78.44 85 ASP A O 1
ATOM 688 N N . ASN A 1 86 ? -11.890 -20.505 8.984 1.00 85.44 86 ASN A N 1
ATOM 689 C CA . ASN A 1 86 ? -12.623 -21.706 8.590 1.00 85.44 86 ASN A CA 1
ATOM 690 C C . ASN A 1 86 ? -14.148 -21.570 8.761 1.00 85.44 86 ASN A C 1
ATOM 692 O O . ASN A 1 86 ? -14.900 -22.197 8.011 1.00 85.44 86 ASN A O 1
ATOM 696 N N . GLU A 1 87 ? -14.638 -20.789 9.727 1.00 85.56 87 GLU A N 1
ATOM 697 C CA . GLU A 1 87 ? -16.076 -20.632 10.019 1.00 85.56 87 GLU A CA 1
ATOM 698 C C . GLU A 1 87 ? -16.760 -19.552 9.198 1.00 85.56 87 GLU A C 1
ATOM 700 O O . GLU A 1 87 ? -17.985 -19.423 9.254 1.00 85.56 87 GLU A O 1
ATOM 705 N N . PHE A 1 88 ? -15.981 -18.777 8.452 1.00 84.50 88 PHE A N 1
ATOM 706 C CA . PHE A 1 88 ? -16.493 -17.650 7.697 1.00 84.50 88 PHE A CA 1
ATOM 707 C C . PHE A 1 88 ? -15.932 -17.614 6.281 1.00 84.50 88 PHE A C 1
ATOM 709 O O . PHE A 1 88 ? -16.685 -17.728 5.315 1.00 84.50 88 PHE A O 1
ATOM 716 N N . GLN A 1 89 ? -14.615 -17.483 6.143 1.00 82.12 89 GLN A N 1
ATOM 717 C CA . GLN A 1 89 ? -13.956 -17.289 4.857 1.00 82.12 89 GLN A CA 1
ATOM 718 C C . GLN A 1 89 ? -14.050 -18.528 3.961 1.00 82.12 89 GLN A C 1
ATOM 720 O O . GLN A 1 89 ? -14.299 -18.379 2.763 1.00 82.12 89 GLN A O 1
ATOM 725 N N . ASP A 1 90 ? -13.932 -19.720 4.549 1.00 83.69 90 ASP A N 1
ATOM 726 C CA . ASP A 1 90 ? -13.959 -21.002 3.830 1.00 83.69 90 ASP A CA 1
ATOM 727 C C . ASP A 1 90 ? -15.377 -21.531 3.562 1.00 83.69 90 ASP A C 1
ATOM 729 O O . ASP A 1 90 ? -15.571 -22.593 2.961 1.00 83.69 90 ASP A O 1
ATOM 733 N N . CYS A 1 91 ? -16.402 -20.802 4.002 1.00 87.06 91 CYS A N 1
ATOM 734 C CA . CYS A 1 91 ? -17.786 -21.161 3.743 1.00 87.06 91 CYS A CA 1
ATOM 735 C C . CYS A 1 91 ? -18.220 -20.719 2.346 1.00 87.06 91 CYS A C 1
ATOM 737 O O . CYS A 1 91 ? -18.023 -19.574 1.946 1.00 87.06 91 CYS A O 1
ATOM 739 N N . GLN A 1 92 ? -18.887 -21.620 1.618 1.00 90.56 92 GLN A N 1
ATOM 740 C CA . GLN A 1 92 ? -19.455 -21.297 0.306 1.00 90.56 92 GLN A CA 1
ATOM 741 C C . GLN A 1 92 ? -20.498 -20.169 0.395 1.00 90.56 92 GLN A C 1
ATOM 743 O O . GLN A 1 92 ? -20.562 -19.323 -0.493 1.00 90.56 92 GLN A O 1
ATOM 748 N N . ASP A 1 93 ? -21.296 -20.159 1.464 1.00 91.12 93 ASP A N 1
ATOM 749 C CA . ASP A 1 93 ? -22.254 -19.103 1.782 1.00 91.12 93 ASP A CA 1
ATOM 750 C C . ASP A 1 93 ? -21.843 -18.435 3.101 1.00 91.12 93 ASP A C 1
ATOM 752 O O . ASP A 1 93 ? -22.078 -18.963 4.193 1.00 91.12 93 ASP A O 1
ATOM 756 N N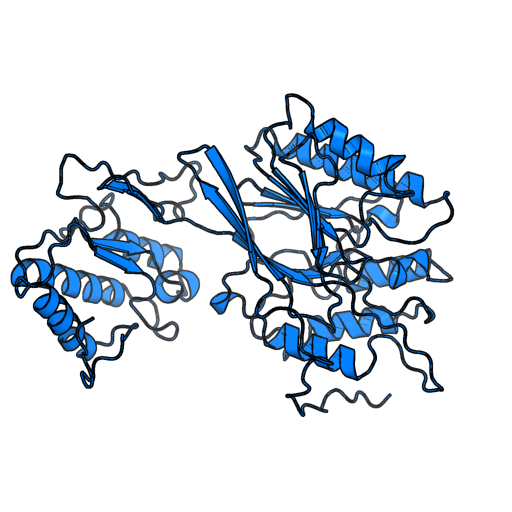 . LYS A 1 94 ? -21.167 -17.287 2.985 1.00 89.69 94 LYS A N 1
ATOM 757 C CA . LYS A 1 94 ? -20.623 -16.540 4.128 1.00 89.69 94 LYS A CA 1
ATOM 758 C C . LYS A 1 94 ? -21.720 -15.907 4.981 1.00 89.69 94 LYS A C 1
ATOM 760 O O . LYS A 1 94 ? -21.580 -15.849 6.199 1.00 89.69 94 LYS A O 1
ATOM 765 N N . ASP A 1 95 ? -22.820 -15.480 4.364 1.00 85.44 95 ASP A N 1
ATOM 766 C CA . ASP A 1 95 ? -23.970 -14.897 5.063 1.00 85.44 95 ASP A CA 1
ATOM 767 C C . ASP A 1 95 ? -24.674 -15.935 5.925 1.00 85.44 95 ASP A C 1
ATOM 769 O O . ASP A 1 95 ? -25.002 -15.693 7.092 1.00 85.44 95 ASP A O 1
ATOM 773 N N . GLN A 1 96 ? -24.878 -17.123 5.362 1.00 92.31 96 GLN A N 1
ATOM 774 C CA . GLN A 1 96 ? -25.465 -18.235 6.087 1.00 92.31 96 GLN A CA 1
ATOM 775 C C . GLN A 1 96 ? -24.540 -18.721 7.209 1.00 92.31 96 GLN A C 1
ATOM 777 O O . GLN A 1 96 ? -25.006 -18.937 8.330 1.00 92.31 96 GLN A O 1
ATOM 782 N N . ALA A 1 97 ? -23.236 -18.829 6.947 1.00 89.56 97 ALA A N 1
ATOM 783 C CA . ALA A 1 97 ? -22.255 -19.185 7.966 1.00 89.56 97 ALA A CA 1
ATOM 784 C C . ALA A 1 97 ? -22.214 -18.170 9.114 1.00 89.56 97 ALA A C 1
ATOM 786 O O . ALA A 1 97 ? -22.270 -18.562 10.279 1.00 89.56 97 ALA A O 1
ATOM 787 N N . TRP A 1 98 ? -22.227 -16.872 8.799 1.00 87.88 98 TRP A N 1
ATOM 788 C CA . TRP A 1 98 ? -22.319 -15.808 9.797 1.00 87.88 98 TRP A CA 1
ATOM 789 C C . TRP A 1 98 ? -23.625 -15.873 10.589 1.00 87.88 98 TRP A C 1
ATOM 791 O O . TRP A 1 98 ? -23.628 -15.738 11.811 1.00 87.88 98 TRP A O 1
ATOM 801 N N . THR A 1 99 ? -24.741 -16.164 9.916 1.00 87.12 99 THR A N 1
ATOM 802 C CA . THR A 1 99 ? -26.042 -16.358 10.568 1.00 87.12 99 THR A CA 1
ATOM 803 C C . THR A 1 99 ? -25.992 -17.509 11.573 1.00 87.12 99 THR A C 1
ATOM 805 O O . THR A 1 99 ? -26.498 -17.373 12.689 1.00 87.12 99 THR A O 1
ATOM 808 N N . TRP A 1 100 ? -25.365 -18.636 11.224 1.00 91.62 100 TRP A N 1
ATOM 809 C CA . TRP A 1 100 ? -25.179 -19.755 12.149 1.00 91.62 100 TRP A CA 1
ATOM 810 C C . TRP A 1 100 ? -24.203 -19.420 13.274 1.00 91.62 100 TRP A C 1
ATOM 812 O O . TRP A 1 100 ? -24.503 -19.704 14.432 1.00 91.62 100 TRP A O 1
ATOM 822 N N . TRP A 1 101 ? -23.087 -18.759 12.974 1.00 89.50 101 TRP A N 1
ATOM 823 C CA . TRP A 1 101 ? -22.151 -18.281 13.988 1.00 89.50 101 TRP A CA 1
ATOM 824 C C . TRP A 1 101 ? -22.860 -17.411 15.029 1.00 89.50 101 TRP A C 1
ATOM 826 O O . TRP A 1 101 ? -22.842 -17.719 16.221 1.00 89.50 101 TRP A O 1
ATOM 836 N N . MET A 1 102 ? -23.593 -16.389 14.582 1.00 84.50 102 MET A N 1
ATOM 837 C CA . MET A 1 102 ? -24.359 -15.505 15.461 1.00 84.50 102 MET A CA 1
ATOM 838 C C . MET A 1 102 ? -25.470 -16.247 16.205 1.00 84.50 102 MET A C 1
ATOM 840 O O . MET A 1 102 ? -25.728 -15.954 17.372 1.00 84.50 102 MET A O 1
ATOM 844 N N . LYS A 1 103 ? -26.093 -17.247 15.570 1.00 86.69 103 LYS A N 1
ATOM 845 C CA . LYS A 1 103 ? -27.089 -18.108 16.212 1.00 86.69 103 LYS A CA 1
ATOM 846 C C . LYS A 1 103 ? -26.505 -18.939 17.353 1.00 86.69 103 LYS A C 1
ATOM 848 O O . LYS A 1 103 ? -27.246 -19.201 18.296 1.00 86.69 103 LYS A O 1
ATOM 853 N N . TYR A 1 104 ? -25.253 -19.388 17.284 1.00 87.62 104 TYR A N 1
ATOM 854 C CA . TYR A 1 104 ? -24.682 -20.331 18.258 1.00 87.62 104 TYR A CA 1
ATOM 855 C C . TYR A 1 104 ? -23.674 -19.726 19.236 1.00 87.62 104 TYR A C 1
ATOM 857 O O . TYR A 1 104 ? -23.537 -20.267 20.331 1.00 87.62 104 TYR A O 1
ATOM 865 N N . PHE A 1 105 ? -23.006 -18.632 18.868 1.00 86.25 105 PHE A N 1
ATOM 866 C CA . PHE A 1 105 ? -21.919 -18.010 19.638 1.00 86.25 105 PHE A CA 1
ATOM 867 C C . PHE A 1 105 ? -22.101 -16.498 19.860 1.00 86.25 105 PHE A C 1
ATOM 869 O O . PHE A 1 105 ? -21.426 -15.912 20.711 1.00 86.25 105 PHE A O 1
ATOM 876 N N . GLY A 1 106 ? -23.010 -15.861 19.113 1.00 77.38 106 GLY A N 1
ATOM 877 C CA . GLY A 1 106 ? -23.306 -14.434 19.230 1.00 77.38 106 GLY A CA 1
ATOM 878 C C . GLY A 1 106 ? -24.164 -14.078 20.450 1.00 77.38 106 GLY A C 1
ATOM 879 O O . GLY A 1 106 ? -24.838 -14.922 21.043 1.00 77.38 106 GLY A O 1
ATOM 880 N N . ASN A 1 107 ? -24.202 -12.785 20.785 1.00 68.44 107 ASN A N 1
ATOM 881 C CA . ASN A 1 107 ? -24.915 -12.227 21.945 1.00 68.44 107 ASN A CA 1
ATOM 882 C C . ASN A 1 107 ? -26.454 -12.097 21.742 1.00 68.44 107 ASN A C 1
ATOM 884 O O . ASN A 1 107 ? -27.099 -11.137 22.153 1.00 68.44 107 ASN A O 1
ATOM 888 N N . GLY A 1 108 ? -27.089 -13.073 21.088 1.00 52.94 108 GLY A N 1
ATOM 889 C CA . GLY A 1 108 ? -28.529 -13.306 21.261 1.00 52.94 108 GLY A CA 1
ATOM 890 C C . GLY A 1 108 ? -29.519 -12.272 20.698 1.00 52.94 108 GLY A C 1
ATOM 891 O O . GLY A 1 108 ? -30.578 -12.087 21.298 1.00 52.94 108 GLY A O 1
ATOM 892 N N . ILE A 1 109 ? -29.273 -11.668 19.526 1.00 48.97 109 ILE A N 1
ATOM 893 C CA . ILE A 1 109 ? -30.375 -11.012 18.779 1.00 48.97 109 ILE A CA 1
ATOM 894 C C . ILE A 1 109 ? -31.385 -12.065 18.275 1.00 48.97 109 ILE A C 1
ATOM 896 O O . ILE A 1 109 ? -32.581 -11.795 18.167 1.00 48.97 109 ILE A O 1
ATOM 900 N N . ILE A 1 110 ? -30.937 -13.304 18.051 1.00 49.88 110 ILE A N 1
ATOM 901 C CA . ILE A 1 110 ? -31.799 -14.451 17.745 1.00 49.88 110 ILE A CA 1
ATOM 902 C C . ILE A 1 110 ? -32.098 -15.192 19.061 1.00 49.88 110 ILE A C 1
ATOM 904 O O . ILE A 1 110 ? -31.149 -15.550 19.762 1.00 49.88 110 ILE A O 1
ATOM 908 N N . PRO A 1 111 ? -33.371 -15.457 19.421 1.00 42.34 111 PRO A N 1
ATOM 909 C CA . PRO A 1 111 ? -33.713 -16.190 20.637 1.00 42.34 111 PRO A CA 1
ATOM 910 C C . PRO A 1 111 ? -33.178 -17.628 20.567 1.00 42.34 111 PRO A C 1
ATOM 912 O O . PRO A 1 111 ? -33.826 -18.521 20.023 1.00 42.34 111 PRO A O 1
ATOM 915 N N . ASN A 1 112 ? -31.985 -17.862 21.105 1.00 48.78 112 ASN A N 1
ATOM 916 C CA . ASN A 1 112 ? -31.447 -19.192 21.355 1.00 48.78 112 ASN A CA 1
ATOM 917 C C . ASN A 1 112 ? -31.434 -19.474 22.873 1.00 48.78 112 ASN A C 1
ATOM 919 O O . ASN A 1 112 ? -31.654 -18.587 23.704 1.00 48.78 112 ASN A O 1
ATOM 923 N N . THR A 1 113 ? -31.187 -20.728 23.241 1.00 51.31 113 THR A N 1
ATOM 924 C CA . THR A 1 113 ? -31.137 -21.198 24.634 1.00 51.31 113 THR A CA 1
ATOM 925 C C . THR A 1 113 ? -29.742 -21.124 25.268 1.00 51.31 113 THR A C 1
ATOM 927 O O . THR A 1 113 ? -29.629 -21.317 26.478 1.00 51.31 113 THR A O 1
ATOM 930 N N . ASN A 1 114 ? -28.699 -20.823 24.484 1.00 54.38 114 ASN A N 1
ATOM 931 C CA . ASN A 1 114 ? -27.295 -20.842 24.898 1.00 54.38 114 ASN A CA 1
ATOM 932 C C . ASN A 1 114 ? -26.670 -19.472 24.597 1.00 54.38 114 ASN A C 1
ATOM 934 O O . ASN A 1 114 ? -26.120 -19.244 23.520 1.00 54.38 114 ASN A O 1
ATOM 938 N N . ARG A 1 115 ? -26.814 -18.531 25.535 1.00 62.53 115 ARG A N 1
ATOM 939 C CA . ARG A 1 115 ? -26.201 -17.202 25.432 1.00 62.53 115 ARG A CA 1
ATOM 940 C C . ARG A 1 115 ? -24.708 -17.340 25.715 1.00 62.53 115 ARG A C 1
ATOM 942 O O . ARG A 1 115 ? -24.342 -17.516 26.870 1.00 62.53 115 ARG A O 1
ATOM 949 N N . PHE A 1 116 ? -23.881 -17.312 24.680 1.00 66.19 116 PHE A N 1
ATOM 950 C CA . PHE A 1 116 ? -22.437 -17.117 24.804 1.00 66.19 116 PHE A CA 1
ATOM 951 C C . PHE A 1 116 ? -22.124 -15.629 24.670 1.00 66.19 116 PHE A C 1
ATOM 953 O O . PHE A 1 116 ? -22.965 -14.859 24.197 1.00 66.19 116 PHE A O 1
ATOM 960 N N . SER A 1 117 ? -20.927 -15.220 25.084 1.00 62.62 117 SER A N 1
ATOM 961 C CA . SER A 1 117 ? -20.475 -13.837 24.939 1.00 62.62 117 SER A CA 1
ATOM 962 C C . SER A 1 117 ? -21.390 -12.852 25.704 1.00 62.62 117 SER A C 1
ATOM 964 O O . SER A 1 117 ? -21.843 -11.829 25.202 1.00 62.62 117 SER A O 1
ATOM 966 N N . THR A 1 118 ? -21.702 -13.141 26.963 1.00 64.62 118 THR A N 1
ATOM 967 C CA . THR A 1 118 ? -22.284 -12.161 27.899 1.00 64.62 118 THR A CA 1
ATOM 968 C C . THR A 1 118 ? -21.638 -12.377 29.244 1.00 64.62 118 THR A C 1
ATOM 970 O O . THR A 1 118 ? -21.665 -13.499 29.704 1.00 64.62 118 THR A O 1
ATOM 973 N N . LEU A 1 119 ? -21.102 -11.380 29.934 1.00 67.69 119 LEU A N 1
ATOM 974 C CA . LEU A 1 119 ? -20.584 -11.687 31.269 1.00 67.69 119 LEU A CA 1
ATOM 975 C C . LEU A 1 119 ? -21.740 -11.909 32.252 1.00 67.69 119 LEU A C 1
ATOM 977 O O . LEU A 1 119 ? -22.736 -11.182 32.256 1.00 67.69 119 LEU A O 1
ATOM 981 N N . SER A 1 120 ? -21.642 -12.973 33.046 1.00 71.19 120 SER A N 1
ATOM 982 C CA . SER A 1 120 ? -22.550 -13.282 34.146 1.00 71.19 120 SER A CA 1
ATOM 983 C C . SER A 1 120 ? -22.337 -12.324 35.320 1.00 71.19 120 SER A C 1
ATOM 985 O O . SER A 1 120 ? -23.273 -12.089 36.089 1.00 71.19 120 SER A O 1
ATOM 987 N N . ASP A 1 121 ? -21.137 -11.736 35.418 1.00 72.44 121 ASP A N 1
ATOM 988 C CA . ASP A 1 121 ? -20.811 -10.662 36.350 1.00 72.44 121 ASP A CA 1
ATOM 989 C C . ASP A 1 121 ? -21.515 -9.360 35.928 1.00 72.44 121 ASP A C 1
ATOM 991 O O . ASP A 1 121 ? -21.151 -8.765 34.912 1.00 72.44 121 ASP A O 1
ATOM 995 N N . PRO A 1 122 ? -22.495 -8.870 36.710 1.00 74.62 122 PRO A N 1
ATOM 996 C CA . PRO A 1 122 ? -23.241 -7.662 36.372 1.00 74.62 122 PRO A CA 1
ATOM 997 C C . PRO A 1 122 ? -22.400 -6.380 36.441 1.00 74.62 122 PRO A C 1
ATOM 999 O O . PRO A 1 122 ? -22.912 -5.315 36.108 1.00 74.62 122 PRO A O 1
ATOM 1002 N N . ASN A 1 123 ? -21.149 -6.448 36.911 1.00 73.12 123 ASN A N 1
ATOM 1003 C CA . ASN A 1 123 ? -20.250 -5.296 36.980 1.00 73.12 123 ASN A CA 1
ATOM 1004 C C . ASN A 1 123 ? -19.339 -5.166 35.755 1.00 73.12 123 ASN A C 1
ATOM 1006 O O . ASN A 1 123 ? -18.557 -4.215 35.699 1.00 73.12 123 ASN A O 1
ATOM 1010 N N . ILE A 1 124 ? -19.386 -6.114 34.813 1.00 71.81 124 ILE A N 1
ATOM 1011 C CA . ILE A 1 124 ? -18.590 -6.050 33.590 1.00 71.81 124 ILE A CA 1
ATOM 1012 C C . ILE A 1 124 ? -19.526 -5.848 32.402 1.00 71.81 124 ILE A C 1
ATOM 1014 O O . ILE A 1 124 ? -20.153 -6.789 31.917 1.00 71.81 124 ILE A O 1
ATOM 1018 N N . ASP A 1 125 ? -19.585 -4.609 31.919 1.00 78.25 125 ASP A N 1
ATOM 1019 C CA . ASP A 1 125 ? -20.274 -4.294 30.674 1.00 78.25 125 ASP A CA 1
ATOM 1020 C C . ASP A 1 125 ? -19.440 -4.773 29.485 1.00 78.25 125 ASP A C 1
ATOM 1022 O O . ASP A 1 125 ? -18.257 -4.445 29.344 1.00 78.25 125 ASP A O 1
ATOM 1026 N N . VAL A 1 126 ? -20.083 -5.564 28.628 1.00 76.19 126 VAL A N 1
ATOM 1027 C CA . VAL A 1 126 ? -19.534 -5.953 27.333 1.00 76.19 126 VAL A CA 1
ATOM 1028 C C . VAL A 1 126 ? -20.207 -5.120 26.257 1.00 76.19 126 VAL A C 1
ATOM 1030 O O . VAL A 1 126 ? -21.411 -5.244 26.017 1.00 76.19 126 VAL A O 1
ATOM 1033 N N . GLU A 1 127 ? -19.417 -4.291 25.589 1.00 79.06 127 GLU A N 1
ATOM 1034 C CA . GLU A 1 127 ? -19.856 -3.529 24.432 1.00 79.06 127 GLU A CA 1
ATOM 1035 C C . GLU A 1 127 ? -19.636 -4.350 23.164 1.00 79.06 127 GLU A C 1
ATOM 1037 O O . GLU A 1 127 ? -18.536 -4.830 22.888 1.00 79.06 127 GLU A O 1
ATOM 1042 N N . TYR A 1 128 ? -20.697 -4.489 22.376 1.00 73.88 128 TYR A N 1
ATOM 1043 C CA . TYR A 1 128 ? -20.652 -5.101 21.054 1.00 73.88 128 TYR A CA 1
ATOM 1044 C C . TYR A 1 128 ? -20.722 -4.015 20.000 1.00 73.88 128 TYR A C 1
ATOM 1046 O O . TYR A 1 128 ? -21.534 -3.089 20.102 1.00 73.88 128 TYR A O 1
ATOM 1054 N N . GLN A 1 129 ? -19.906 -4.143 18.957 1.00 71.75 129 GLN A N 1
ATOM 1055 C CA . GLN A 1 129 ? -20.040 -3.262 17.813 1.00 71.75 129 GLN A CA 1
ATOM 1056 C C . GLN A 1 129 ? -21.387 -3.537 17.135 1.00 71.75 129 GLN A C 1
ATOM 1058 O O . GLN A 1 129 ? -21.641 -4.621 16.622 1.00 71.75 129 GLN A O 1
ATOM 1063 N N . THR A 1 130 ? -22.269 -2.543 17.131 1.00 65.19 130 THR A N 1
ATOM 1064 C CA . THR A 1 130 ? -23.547 -2.633 16.420 1.00 65.19 130 THR A CA 1
ATOM 1065 C C . THR A 1 130 ? -23.344 -2.272 14.952 1.00 65.19 130 THR A C 1
ATOM 1067 O O . THR A 1 130 ? -22.574 -1.360 14.623 1.00 65.19 130 THR A O 1
ATOM 1070 N N . SER A 1 131 ? -24.011 -2.989 14.043 1.00 59.47 131 SER A N 1
ATOM 1071 C CA . SER A 1 131 ? -23.959 -2.659 12.621 1.00 59.47 131 SER A CA 1
ATOM 1072 C C . SER A 1 131 ? -24.512 -1.248 12.389 1.00 59.47 131 SER A C 1
ATOM 1074 O O . SER A 1 131 ? -25.682 -0.941 12.613 1.00 59.47 131 SER A O 1
ATOM 1076 N N . THR A 1 132 ? -23.649 -0.345 11.931 1.00 47.84 132 THR A N 1
ATOM 1077 C CA . THR A 1 132 ? -24.060 0.942 11.368 1.00 47.84 132 THR A CA 1
ATOM 1078 C C . THR A 1 132 ? -23.969 0.818 9.849 1.00 47.84 132 THR A C 1
ATOM 1080 O O . THR A 1 132 ? -22.952 0.392 9.312 1.00 47.84 132 THR A O 1
ATOM 1083 N N . ASN A 1 133 ? -25.053 1.158 9.144 1.00 47.22 133 ASN A N 1
ATOM 1084 C CA . ASN A 1 133 ? -25.164 1.143 7.673 1.00 47.22 133 ASN A CA 1
ATOM 1085 C C . ASN A 1 133 ? -25.280 -0.234 6.981 1.00 47.22 133 ASN A C 1
ATOM 1087 O O . ASN A 1 133 ? -24.900 -0.360 5.821 1.00 47.22 133 ASN A O 1
ATOM 1091 N N . GLY A 1 134 ? -25.842 -1.253 7.640 1.00 51.62 134 GLY A N 1
ATOM 1092 C CA . GLY A 1 134 ? -26.238 -2.506 6.973 1.00 51.62 134 GLY A CA 1
ATOM 1093 C C . GLY A 1 134 ? -25.118 -3.523 6.723 1.00 51.62 134 GLY A C 1
ATOM 1094 O O . GLY A 1 134 ? -25.382 -4.561 6.127 1.00 51.62 134 GLY A O 1
ATOM 1095 N N . SER A 1 135 ? -23.892 -3.269 7.197 1.00 53.94 135 SER A N 1
ATOM 1096 C CA . SER A 1 135 ? -22.828 -4.281 7.227 1.00 53.94 135 SER A CA 1
ATOM 1097 C C . SER A 1 135 ? -22.940 -5.125 8.500 1.00 53.94 135 SER A C 1
ATOM 1099 O O . SER A 1 135 ? -22.611 -4.663 9.593 1.00 53.94 135 SER A O 1
ATOM 1101 N N . VAL A 1 136 ? -23.435 -6.356 8.352 1.00 57.59 136 VAL A N 1
ATOM 1102 C CA . VAL A 1 136 ? -23.702 -7.313 9.445 1.00 57.59 136 VAL A CA 1
ATOM 1103 C C . VAL A 1 136 ? -22.439 -7.995 9.994 1.00 57.59 136 VAL A C 1
ATOM 1105 O O . VAL A 1 136 ? -22.471 -8.547 11.090 1.00 57.59 136 VAL A O 1
ATOM 1108 N N . TYR A 1 137 ? -21.304 -7.935 9.289 1.00 55.34 137 TYR A N 1
ATOM 1109 C CA . TYR A 1 137 ? -20.091 -8.692 9.650 1.00 55.34 137 TYR A CA 1
ATOM 1110 C C . TYR A 1 137 ? -19.227 -8.052 10.747 1.00 55.34 137 TYR A C 1
ATOM 1112 O O . TYR A 1 137 ? -18.256 -8.647 11.202 1.00 55.34 137 TYR A O 1
ATOM 1120 N N . ASN A 1 138 ? -19.562 -6.840 11.193 1.00 57.38 138 ASN A N 1
ATOM 1121 C CA . ASN A 1 138 ? -18.856 -6.187 12.299 1.00 57.38 138 ASN A CA 1
ATOM 1122 C C . ASN A 1 138 ? -19.444 -6.538 13.676 1.00 57.38 138 ASN A C 1
ATOM 1124 O O . ASN A 1 138 ? -18.866 -6.162 14.690 1.00 57.38 138 ASN A O 1
ATOM 1128 N N . GLU A 1 139 ? -20.559 -7.275 13.727 1.00 65.06 139 GLU A N 1
ATOM 1129 C CA . GLU A 1 139 ? -21.270 -7.615 14.971 1.00 65.06 139 GLU A CA 1
ATOM 1130 C C . GLU A 1 139 ? -20.516 -8.616 15.870 1.00 65.06 139 GLU A C 1
ATOM 1132 O O . GLU A 1 139 ? -20.923 -8.851 17.006 1.00 65.06 139 GLU A O 1
ATOM 1137 N N . GLY A 1 140 ? -19.400 -9.181 15.388 1.00 60.38 140 GLY A N 1
ATOM 1138 C CA . GLY A 1 140 ? -18.512 -10.054 16.163 1.00 60.38 140 GLY A CA 1
ATOM 1139 C C . GLY A 1 140 ? -17.441 -9.327 16.975 1.00 60.38 140 GLY A C 1
ATOM 1140 O O . GLY A 1 140 ? -16.795 -9.956 17.811 1.00 60.38 140 GLY A O 1
ATOM 1141 N N . ASN A 1 141 ? -17.243 -8.023 16.758 1.00 70.06 141 ASN A N 1
ATOM 1142 C CA . ASN A 1 141 ? -16.291 -7.253 17.551 1.00 70.06 141 ASN A CA 1
ATOM 1143 C C . ASN A 1 141 ? -16.895 -6.956 18.923 1.00 70.06 141 ASN A C 1
ATOM 1145 O O . ASN A 1 141 ? -18.028 -6.473 19.033 1.00 70.06 141 ASN A O 1
ATOM 1149 N N . PHE A 1 142 ? -16.119 -7.215 19.968 1.00 73.69 142 PHE A N 1
ATOM 1150 C CA . PHE A 1 142 ? -16.512 -6.951 21.343 1.00 73.69 142 PHE A CA 1
ATOM 1151 C C . PHE A 1 142 ? -15.372 -6.295 22.106 1.00 73.69 142 PHE A C 1
ATOM 1153 O O . PHE A 1 142 ? -14.193 -6.543 21.839 1.00 73.69 142 PHE A O 1
ATOM 1160 N N . ALA A 1 143 ? -15.738 -5.479 23.085 1.00 75.75 143 ALA A N 1
ATOM 1161 C CA . ALA A 1 143 ? -14.820 -4.947 24.067 1.00 75.75 143 ALA A CA 1
ATOM 1162 C C . ALA A 1 143 ? -15.430 -5.053 25.464 1.00 75.75 143 ALA A C 1
ATOM 1164 O O . ALA A 1 143 ? -16.622 -4.821 25.651 1.00 75.75 143 ALA A O 1
ATOM 1165 N N . PHE A 1 144 ? -14.617 -5.392 26.457 1.00 75.69 144 PHE A N 1
ATOM 1166 C CA . PHE A 1 144 ? -15.020 -5.296 27.857 1.00 75.69 144 PHE A CA 1
ATOM 1167 C C . PHE A 1 144 ? -13.821 -5.008 28.750 1.00 75.69 144 PHE A C 1
ATOM 1169 O O . PHE A 1 144 ? -12.681 -5.365 28.441 1.00 75.69 144 PHE A O 1
ATOM 1176 N N . PHE A 1 145 ? -14.080 -4.348 29.874 1.00 66.31 145 PHE A N 1
ATOM 1177 C CA . PHE A 1 145 ? -13.053 -3.980 30.837 1.00 66.31 145 PHE A CA 1
ATOM 1178 C C . PHE A 1 145 ? -13.197 -4.817 32.104 1.00 66.31 145 PHE A C 1
ATOM 1180 O O . PHE A 1 145 ? -14.155 -4.662 32.855 1.00 66.31 145 PHE A O 1
ATOM 1187 N N . ALA A 1 146 ? -12.233 -5.696 32.365 1.00 66.88 146 ALA A N 1
ATOM 1188 C CA . ALA A 1 146 ? -12.248 -6.580 33.523 1.00 66.88 146 ALA A CA 1
ATOM 1189 C C . ALA A 1 146 ? -10.881 -6.591 34.208 1.00 66.88 146 ALA A C 1
ATOM 1191 O O . ALA A 1 146 ? -9.845 -6.681 33.557 1.00 66.88 146 ALA A O 1
ATOM 1192 N N . VAL A 1 147 ? -10.868 -6.528 35.544 1.00 73.00 147 VAL A N 1
ATOM 1193 C CA . VAL A 1 147 ? -9.638 -6.646 36.357 1.00 73.00 147 VAL A CA 1
ATOM 1194 C C . VAL A 1 147 ? -8.546 -5.642 35.935 1.00 73.00 147 VAL A C 1
ATOM 1196 O O . VAL A 1 147 ? -7.360 -5.956 35.901 1.00 73.00 147 VAL A O 1
ATOM 1199 N N . ASN A 1 148 ? -8.946 -4.406 35.618 1.00 61.16 148 ASN A N 1
ATOM 1200 C CA . ASN A 1 148 ? -8.072 -3.340 35.108 1.00 61.16 148 ASN A CA 1
ATOM 1201 C C . ASN A 1 148 ? -7.404 -3.631 33.749 1.00 61.16 148 ASN A C 1
ATOM 1203 O O . ASN A 1 148 ? -6.396 -3.009 33.414 1.00 61.16 148 ASN A O 1
ATOM 1207 N N . VAL A 1 149 ? -7.959 -4.558 32.967 1.00 54.75 149 VAL A N 1
ATOM 1208 C CA . VAL A 1 149 ? -7.503 -4.899 31.617 1.00 54.75 149 VAL A CA 1
ATOM 1209 C C . VAL A 1 149 ? -8.661 -4.709 30.638 1.00 54.75 149 VAL A C 1
ATOM 1211 O O . VAL A 1 149 ? -9.776 -5.171 30.881 1.00 54.75 149 VAL A O 1
ATOM 1214 N N . LEU A 1 150 ? -8.395 -4.008 29.534 1.00 69.06 150 LEU A N 1
ATOM 1215 C CA . LEU A 1 150 ? -9.315 -3.889 28.405 1.00 69.06 150 LEU A CA 1
ATOM 1216 C C . LEU A 1 150 ? -9.082 -5.066 27.452 1.00 69.06 150 LEU A C 1
ATOM 1218 O O . LEU A 1 150 ? -7.975 -5.235 26.940 1.00 69.06 150 LEU A O 1
ATOM 1222 N N . PHE A 1 151 ? -10.120 -5.857 27.212 1.00 63.88 151 PHE A N 1
ATOM 1223 C CA . PHE A 1 151 ? -10.126 -6.937 26.231 1.00 63.88 151 PHE A CA 1
ATOM 1224 C C . PHE A 1 151 ? -10.867 -6.453 24.991 1.00 63.88 151 PHE A C 1
ATOM 1226 O O . PHE A 1 151 ? -11.967 -5.926 25.124 1.00 63.88 151 PHE A O 1
ATOM 1233 N N . VAL A 1 152 ? -10.265 -6.606 23.808 1.00 58.75 152 VAL A N 1
ATOM 1234 C CA . VAL A 1 152 ? -10.849 -6.173 22.531 1.00 58.75 152 VAL A CA 1
ATOM 1235 C C . VAL A 1 152 ? -10.656 -7.267 21.480 1.00 58.75 152 VAL A C 1
ATOM 1237 O O . VAL A 1 152 ? -9.527 -7.702 21.256 1.00 58.75 152 VAL A O 1
ATOM 1240 N N . GLY A 1 153 ? -11.739 -7.695 20.831 1.00 60.06 153 GLY A N 1
ATOM 1241 C CA . GLY A 1 153 ? -11.709 -8.482 19.594 1.00 60.06 153 GLY A CA 1
ATOM 1242 C C . GLY A 1 153 ? -11.974 -7.567 18.396 1.00 60.06 153 GLY A C 1
ATOM 1243 O O . GLY A 1 153 ? -13.014 -6.909 18.373 1.00 60.06 153 GLY A O 1
ATOM 1244 N N . LEU A 1 154 ? -11.033 -7.473 17.446 1.00 50.19 154 LEU A N 1
ATOM 1245 C CA . LEU A 1 154 ? -11.076 -6.508 16.335 1.00 50.19 154 LEU A CA 1
ATOM 1246 C C . LEU A 1 154 ? -10.977 -7.161 14.952 1.00 50.19 154 LEU A C 1
ATOM 1248 O O . LEU A 1 154 ? -10.182 -8.076 14.747 1.00 50.19 154 LEU A O 1
ATOM 1252 N N . ASN A 1 155 ? -11.663 -6.545 13.983 1.00 45.28 155 ASN A N 1
ATOM 1253 C CA . ASN A 1 155 ? -11.385 -6.669 12.551 1.00 45.28 155 ASN A CA 1
ATOM 1254 C C . ASN A 1 155 ? -10.130 -5.847 12.189 1.00 45.28 155 ASN A C 1
ATOM 1256 O O . ASN A 1 155 ? -10.141 -4.614 12.227 1.00 45.28 155 ASN A O 1
ATOM 1260 N N . GLN A 1 156 ? -9.040 -6.533 11.849 1.00 40.12 156 GLN A N 1
ATOM 1261 C CA . GLN A 1 156 ? -7.755 -5.963 11.438 1.00 40.12 156 GLN A CA 1
ATOM 1262 C C . GLN A 1 156 ? -7.675 -5.864 9.904 1.00 40.12 156 GLN A C 1
ATOM 1264 O O . GLN A 1 156 ? -8.205 -6.712 9.188 1.00 40.12 156 GLN A O 1
ATOM 1269 N N . ILE A 1 157 ? -6.984 -4.846 9.378 1.00 36.38 157 ILE A N 1
ATOM 1270 C CA . ILE A 1 157 ? -6.481 -4.879 7.995 1.00 36.38 157 ILE A CA 1
ATOM 1271 C C . ILE A 1 157 ? -4.965 -4.975 8.055 1.00 36.38 157 ILE A C 1
ATOM 1273 O O . ILE A 1 157 ? -4.303 -4.064 8.562 1.00 36.38 157 ILE A O 1
ATOM 1277 N N . SER A 1 158 ? -4.422 -6.049 7.491 1.00 42.44 158 SER A N 1
ATOM 1278 C CA . SER A 1 158 ? -3.001 -6.155 7.179 1.00 42.44 158 SER A CA 1
ATOM 1279 C C . SER A 1 158 ? -2.760 -6.052 5.679 1.00 42.44 158 SER A C 1
ATOM 1281 O O . SER A 1 158 ? -3.622 -6.386 4.874 1.00 42.44 158 SER A O 1
ATOM 1283 N N . PHE A 1 159 ? -1.587 -5.576 5.287 1.00 51.03 159 PHE A N 1
ATOM 1284 C CA . PHE A 1 159 ? -1.115 -5.568 3.906 1.00 51.03 159 PHE A CA 1
ATOM 1285 C C . PHE A 1 159 ? 0.381 -5.856 3.872 1.00 51.03 159 PHE A C 1
ATOM 1287 O O . PHE A 1 159 ? 1.088 -5.692 4.871 1.00 51.03 159 PHE A O 1
ATOM 1294 N N . VAL A 1 160 ? 0.861 -6.294 2.714 1.00 54.06 160 VAL A N 1
ATOM 1295 C CA . VAL A 1 160 ? 2.275 -6.584 2.494 1.00 54.06 160 VAL A CA 1
ATOM 1296 C C . VAL A 1 160 ? 2.914 -5.489 1.649 1.00 54.06 160 VAL A C 1
ATOM 1298 O O . VAL A 1 160 ? 2.331 -5.029 0.673 1.00 54.06 160 VAL A O 1
ATOM 1301 N N . VAL A 1 161 ? 4.124 -5.065 2.001 1.00 51.56 161 VAL A N 1
ATOM 1302 C CA . VAL A 1 161 ? 4.900 -4.120 1.192 1.00 51.56 161 VAL A CA 1
ATOM 1303 C C . VAL A 1 161 ? 6.246 -4.716 0.839 1.00 51.56 161 VAL A C 1
ATOM 1305 O O . VAL A 1 161 ? 6.946 -5.256 1.693 1.00 51.56 161 VAL A O 1
ATOM 1308 N N . MET A 1 162 ? 6.605 -4.579 -0.426 1.00 58.69 162 MET A N 1
ATOM 1309 C CA . MET A 1 162 ? 7.873 -5.000 -0.997 1.00 58.69 162 MET A CA 1
ATOM 1310 C C . MET A 1 162 ? 8.391 -3.885 -1.902 1.00 58.69 162 MET A C 1
ATOM 1312 O O . MET A 1 162 ? 7.606 -3.151 -2.498 1.00 58.69 162 MET A O 1
ATOM 1316 N N . GLY A 1 163 ? 9.702 -3.706 -1.979 1.00 42.97 163 GLY A N 1
ATOM 1317 C CA . GLY A 1 163 ? 10.305 -2.652 -2.786 1.00 42.97 163 GLY A CA 1
ATOM 1318 C C . GLY A 1 163 ? 11.693 -3.041 -3.260 1.00 42.97 163 GLY A C 1
ATOM 1319 O O . GLY A 1 163 ? 12.318 -3.906 -2.658 1.00 42.97 163 GLY A O 1
ATOM 1320 N N . ASP A 1 164 ? 12.102 -2.398 -4.352 1.00 46.44 164 ASP A N 1
ATOM 1321 C CA . ASP A 1 164 ? 13.487 -2.180 -4.768 1.00 46.44 164 ASP A CA 1
ATOM 1322 C C . ASP A 1 164 ? 14.408 -3.403 -4.814 1.00 46.44 164 ASP A C 1
ATOM 1324 O O . ASP A 1 164 ? 14.998 -3.805 -3.824 1.00 46.44 164 ASP A O 1
ATOM 1328 N N . MET A 1 165 ? 14.559 -4.007 -5.988 1.00 47.84 165 MET A N 1
ATOM 1329 C CA . MET A 1 165 ? 15.322 -5.249 -6.145 1.00 47.84 165 MET A CA 1
ATOM 1330 C C . MET A 1 165 ? 16.523 -5.096 -7.073 1.00 47.84 165 MET A C 1
ATOM 1332 O O . MET A 1 165 ? 16.702 -5.844 -8.055 1.00 47.84 165 MET A O 1
ATOM 1336 N N . VAL A 1 166 ? 17.338 -4.085 -6.796 1.00 42.59 166 VAL A N 1
ATOM 1337 C CA . VAL A 1 166 ? 18.474 -3.713 -7.632 1.00 42.59 166 VAL A CA 1
ATOM 1338 C C . VAL A 1 166 ? 19.763 -3.724 -6.824 1.00 42.59 166 VAL A C 1
ATOM 1340 O O . VAL A 1 166 ? 19.879 -3.045 -5.813 1.00 42.59 166 VAL A O 1
ATOM 1343 N N . ASN A 1 167 ? 20.789 -4.397 -7.363 1.00 40.94 167 ASN A N 1
ATOM 1344 C CA . ASN A 1 167 ? 22.141 -4.335 -6.817 1.00 40.94 167 ASN A CA 1
ATOM 1345 C C . ASN A 1 167 ? 23.137 -3.700 -7.801 1.00 40.94 167 ASN A C 1
ATOM 1347 O O . ASN A 1 167 ? 23.169 -4.018 -8.996 1.00 40.94 167 ASN A O 1
ATOM 1351 N N . ASN A 1 168 ? 23.999 -2.847 -7.244 1.00 36.78 168 ASN A N 1
ATOM 1352 C CA . ASN A 1 168 ? 25.234 -2.330 -7.816 1.00 36.78 168 ASN A CA 1
ATOM 1353 C C . ASN A 1 168 ? 26.402 -3.282 -7.496 1.00 36.78 168 ASN A C 1
ATOM 1355 O O . ASN A 1 168 ? 27.137 -3.079 -6.531 1.00 36.78 168 ASN A O 1
ATOM 1359 N N . SER A 1 169 ? 26.658 -4.280 -8.345 1.00 32.28 169 SER A N 1
ATOM 1360 C CA . SER A 1 169 ? 27.970 -4.938 -8.352 1.00 32.28 169 SER A CA 1
ATOM 1361 C C . SER A 1 169 ? 28.521 -5.102 -9.767 1.00 32.28 169 SER A C 1
ATOM 1363 O O . SER A 1 169 ? 27.992 -5.789 -10.637 1.00 32.28 169 SER A O 1
ATOM 1365 N N . SER A 1 170 ? 29.619 -4.391 -10.000 1.00 32.84 170 SER A N 1
ATOM 1366 C CA . SER A 1 170 ? 30.409 -4.380 -11.221 1.00 32.84 170 SER A CA 1
ATOM 1367 C C . SER A 1 170 ? 31.256 -5.648 -11.337 1.00 32.84 170 SER A C 1
ATOM 1369 O O . SER A 1 170 ? 32.170 -5.814 -10.529 1.00 32.84 170 SER A O 1
ATOM 1371 N N . SER A 1 171 ? 31.010 -6.491 -12.352 1.00 24.22 171 SER A N 1
ATOM 1372 C CA . SER A 1 171 ? 32.015 -7.297 -13.086 1.00 24.22 171 SER A CA 1
ATOM 1373 C C . SER A 1 171 ? 31.394 -8.113 -14.239 1.00 24.22 171 SER A C 1
ATOM 1375 O O . SER A 1 171 ? 30.704 -9.092 -14.007 1.00 24.22 171 SER A O 1
ATOM 1377 N N . LEU A 1 172 ? 31.732 -7.709 -15.472 1.00 23.20 172 LEU A N 1
ATOM 1378 C CA . LEU A 1 172 ? 31.797 -8.451 -16.750 1.00 23.20 172 LEU A CA 1
ATOM 1379 C C . LEU A 1 172 ? 30.624 -9.342 -17.245 1.00 23.20 172 LEU A C 1
ATOM 1381 O O . LEU A 1 172 ? 30.435 -10.469 -16.810 1.00 23.20 172 LEU A O 1
ATOM 1385 N N . TYR A 1 173 ? 30.011 -8.844 -18.334 1.00 25.23 173 TYR A N 1
ATOM 1386 C CA . TYR A 1 173 ? 29.329 -9.505 -19.464 1.00 25.23 173 TYR A CA 1
ATOM 1387 C C . TYR A 1 173 ? 28.412 -10.704 -19.184 1.00 25.23 173 TYR A C 1
ATOM 1389 O O . TYR A 1 173 ? 28.873 -11.832 -19.216 1.00 25.23 173 TYR A O 1
ATOM 1397 N N . HIS A 1 174 ? 27.098 -10.456 -19.135 1.00 23.48 174 HIS A N 1
ATOM 1398 C CA . HIS A 1 174 ? 26.072 -11.148 -19.934 1.00 23.48 174 HIS A CA 1
ATOM 1399 C C . HIS A 1 174 ? 24.827 -10.240 -20.004 1.00 23.48 174 HIS A C 1
ATOM 1401 O O . HIS A 1 174 ? 24.398 -9.682 -18.999 1.00 23.48 174 HIS A O 1
ATOM 1407 N N . ILE A 1 175 ? 24.291 -10.036 -21.210 1.00 27.44 175 ILE A N 1
ATOM 1408 C CA . ILE A 1 175 ? 23.037 -9.307 -21.455 1.00 27.44 175 ILE A CA 1
ATOM 1409 C C . ILE A 1 175 ? 21.903 -10.165 -20.892 1.00 27.44 175 ILE A C 1
ATOM 1411 O O . ILE A 1 175 ? 21.832 -11.318 -21.297 1.00 27.44 175 ILE A O 1
ATOM 1415 N N . LEU A 1 176 ? 21.060 -9.620 -20.004 1.00 26.11 176 LEU A N 1
ATOM 1416 C CA . LEU A 1 176 ? 19.607 -9.842 -19.938 1.00 26.11 176 LEU A CA 1
ATOM 1417 C C . LEU A 1 176 ? 18.951 -8.906 -18.910 1.00 26.11 176 LEU A C 1
ATOM 1419 O O . LEU A 1 176 ? 19.532 -8.488 -17.913 1.00 26.11 176 LEU A O 1
ATOM 1423 N N . VAL A 1 177 ? 17.729 -8.554 -19.268 1.00 27.44 177 VAL A N 1
ATOM 1424 C CA . VAL A 1 177 ? 16.822 -7.550 -18.724 1.00 27.44 177 VAL A CA 1
ATOM 1425 C C . VAL A 1 177 ? 16.222 -8.049 -17.387 1.00 27.44 177 VAL A C 1
ATOM 1427 O O . VAL A 1 177 ? 16.218 -9.250 -17.138 1.00 27.44 177 VAL A O 1
ATOM 1430 N N . PRO A 1 178 ? 15.761 -7.156 -16.505 1.00 47.12 178 PRO A N 1
ATOM 1431 C CA . PRO A 1 178 ? 16.252 -6.991 -15.146 1.00 47.12 178 PRO A CA 1
ATOM 1432 C C . PRO A 1 178 ? 15.763 -8.050 -14.132 1.00 47.12 178 PRO A C 1
ATOM 1434 O O . PRO A 1 178 ? 15.072 -9.007 -14.481 1.00 47.12 178 PRO A O 1
ATOM 1437 N N . TYR A 1 179 ? 16.161 -7.861 -12.870 1.00 51.81 179 TYR A N 1
ATOM 1438 C CA . TYR A 1 179 ? 16.511 -8.911 -11.919 1.00 51.81 179 TYR A CA 1
ATOM 1439 C C . TYR A 1 179 ? 17.684 -9.735 -12.445 1.00 51.81 179 TYR A C 1
ATOM 1441 O O . TYR A 1 179 ? 17.577 -10.425 -13.461 1.00 51.81 179 TYR A O 1
ATOM 1449 N N . GLN A 1 180 ? 18.807 -9.726 -11.722 1.00 59.91 180 GLN A N 1
ATOM 1450 C CA . GLN A 1 180 ? 19.773 -10.803 -11.916 1.00 59.91 180 GLN A CA 1
ATOM 1451 C C . GLN A 1 180 ? 19.055 -12.138 -11.675 1.00 59.91 180 GLN A C 1
ATOM 1453 O O . GLN A 1 180 ? 18.034 -12.194 -10.982 1.00 59.91 180 GLN A O 1
ATOM 1458 N N . LYS A 1 181 ? 19.573 -13.227 -12.247 1.00 66.75 181 LYS A N 1
ATOM 1459 C CA . LYS A 1 181 ? 18.970 -14.561 -12.109 1.00 66.75 181 LYS A CA 1
ATOM 1460 C C . LYS A 1 181 ? 18.614 -14.896 -10.652 1.00 66.75 181 LYS A C 1
ATOM 1462 O O . LYS A 1 181 ? 17.548 -15.453 -10.395 1.00 66.75 181 LYS A O 1
ATOM 1467 N N . ASP A 1 182 ? 19.465 -14.479 -9.721 1.00 67.00 182 ASP A N 1
ATOM 1468 C CA . ASP A 1 182 ? 19.282 -14.698 -8.289 1.00 67.00 182 ASP A CA 1
ATOM 1469 C C . ASP A 1 182 ? 18.167 -13.818 -7.693 1.00 67.00 182 ASP A C 1
ATOM 1471 O O . ASP A 1 182 ? 17.416 -14.279 -6.839 1.00 67.00 182 ASP A O 1
ATOM 1475 N N . HIS A 1 183 ? 17.949 -12.600 -8.198 1.00 73.31 183 HIS A N 1
ATOM 1476 C CA . HIS A 1 183 ? 16.855 -11.744 -7.726 1.00 73.31 183 HIS A CA 1
ATOM 1477 C C . HIS A 1 183 ? 15.494 -12.245 -8.228 1.00 73.31 183 HIS A C 1
ATOM 1479 O O . HIS A 1 183 ? 14.513 -12.213 -7.488 1.00 73.31 183 HIS A O 1
ATOM 1485 N N . ARG A 1 184 ? 15.425 -12.789 -9.458 1.00 77.44 184 ARG A N 1
ATOM 1486 C CA . ARG A 1 184 ? 14.203 -13.455 -9.958 1.00 77.44 184 ARG A CA 1
ATOM 1487 C C . ARG A 1 184 ? 13.835 -14.609 -9.047 1.00 77.44 184 ARG A C 1
ATOM 1489 O O . ARG A 1 184 ? 12.669 -14.805 -8.714 1.00 77.44 184 ARG A O 1
ATOM 1496 N N . TYR A 1 185 ? 14.841 -15.380 -8.656 1.00 78.19 185 TYR A N 1
ATOM 1497 C CA . TYR A 1 185 ? 14.671 -16.480 -7.732 1.00 78.19 185 TYR A CA 1
ATOM 1498 C C . TYR A 1 185 ? 14.121 -15.994 -6.375 1.00 78.19 185 TYR A C 1
ATOM 1500 O O . TYR A 1 185 ? 13.147 -16.566 -5.879 1.00 78.19 185 TYR A O 1
ATOM 1508 N N . CYS A 1 186 ? 14.679 -14.913 -5.822 1.00 78.50 186 CYS A N 1
ATOM 1509 C CA . CYS A 1 186 ? 14.204 -14.326 -4.569 1.00 78.50 186 CYS A CA 1
ATOM 1510 C C . CYS A 1 186 ? 12.764 -13.831 -4.673 1.00 78.50 186 CYS A C 1
ATOM 1512 O O . CYS A 1 186 ? 11.951 -14.203 -3.828 1.00 78.50 186 CYS A O 1
ATOM 1514 N N . LEU A 1 187 ? 12.410 -13.137 -5.759 1.00 83.75 187 LEU A N 1
ATOM 1515 C CA . LEU A 1 187 ? 11.030 -12.725 -6.017 1.00 83.75 187 LEU A CA 1
ATOM 1516 C C . LEU A 1 187 ? 10.075 -13.917 -6.029 1.00 83.75 187 LEU A C 1
ATOM 1518 O O . LEU A 1 187 ? 9.064 -13.921 -5.337 1.00 83.75 187 LEU A O 1
ATOM 1522 N N . ASN A 1 188 ? 10.408 -14.955 -6.803 1.00 85.06 188 ASN A N 1
ATOM 1523 C CA . ASN A 1 188 ? 9.584 -16.157 -6.911 1.00 85.06 188 ASN A CA 1
ATOM 1524 C C . ASN A 1 188 ? 9.384 -16.807 -5.538 1.00 85.06 188 ASN A C 1
ATOM 1526 O O . ASN A 1 188 ? 8.267 -17.190 -5.200 1.00 85.06 188 ASN A O 1
ATOM 1530 N N . LYS A 1 189 ? 10.453 -16.926 -4.740 1.00 83.06 189 LYS A N 1
ATOM 1531 C CA . LYS A 1 189 ? 10.366 -17.448 -3.373 1.00 83.06 189 LYS A CA 1
ATOM 1532 C C . LYS A 1 189 ? 9.442 -16.579 -2.520 1.00 83.06 189 LYS A C 1
ATOM 1534 O O . LYS A 1 189 ? 8.509 -17.106 -1.930 1.00 83.06 189 LYS A O 1
ATOM 1539 N N . GLN A 1 190 ? 9.686 -15.272 -2.470 1.00 83.06 190 GLN A N 1
ATOM 1540 C CA . GLN A 1 190 ? 8.909 -14.345 -1.650 1.00 83.06 190 GLN A CA 1
ATOM 1541 C C . GLN A 1 190 ? 7.426 -14.390 -2.000 1.00 83.06 190 GLN A C 1
ATOM 1543 O O . GLN A 1 190 ? 6.609 -14.495 -1.092 1.00 83.06 190 GLN A O 1
ATOM 1548 N N . LEU A 1 191 ? 7.083 -14.390 -3.292 1.00 86.00 191 LEU A N 1
ATOM 1549 C CA . LEU A 1 191 ? 5.699 -14.490 -3.754 1.00 86.00 191 LEU A CA 1
ATOM 1550 C C . LEU A 1 191 ? 5.049 -15.825 -3.376 1.00 86.00 191 LEU A C 1
ATOM 1552 O O . LEU A 1 191 ? 3.903 -15.834 -2.947 1.00 86.00 191 LEU A O 1
ATOM 1556 N N . ARG A 1 192 ? 5.772 -16.947 -3.475 1.00 85.06 192 ARG A N 1
ATOM 1557 C CA . ARG A 1 192 ? 5.260 -18.269 -3.062 1.00 85.06 192 ARG A CA 1
ATOM 1558 C C . ARG A 1 192 ? 5.061 -18.385 -1.554 1.00 85.06 192 ARG A C 1
ATOM 1560 O O . ARG A 1 192 ? 4.160 -19.094 -1.112 1.00 85.06 192 ARG A O 1
ATOM 1567 N N . ASP A 1 193 ? 5.908 -17.705 -0.788 1.00 83.75 193 ASP A N 1
ATOM 1568 C CA . ASP A 1 193 ? 5.829 -17.665 0.669 1.00 83.75 193 ASP A CA 1
ATOM 1569 C C . ASP A 1 193 ? 4.736 -16.705 1.155 1.00 83.75 193 ASP A C 1
ATOM 1571 O O . ASP A 1 193 ? 4.307 -16.805 2.305 1.00 83.75 193 ASP A O 1
ATOM 1575 N N . LEU A 1 194 ? 4.259 -15.781 0.310 1.00 81.81 194 LEU A N 1
ATOM 1576 C CA . LEU A 1 194 ? 3.059 -15.009 0.613 1.00 81.81 194 LEU A CA 1
ATOM 1577 C C . LEU A 1 194 ? 1.851 -15.933 0.627 1.00 81.81 194 LEU A C 1
ATOM 1579 O O . LEU A 1 194 ? 1.624 -16.707 -0.298 1.00 81.81 194 LEU A O 1
ATOM 1583 N N . ASN A 1 195 ? 1.053 -15.815 1.681 1.00 84.19 195 ASN A N 1
ATOM 1584 C CA . ASN A 1 195 ? -0.211 -16.516 1.796 1.00 84.19 195 ASN A CA 1
ATOM 1585 C C . ASN A 1 195 ? -1.232 -15.603 2.478 1.00 84.19 195 ASN A C 1
ATOM 1587 O O . ASN A 1 195 ? -1.104 -15.333 3.671 1.00 84.19 195 ASN A O 1
ATOM 1591 N N . GLN A 1 196 ? -2.207 -15.107 1.708 1.00 73.94 196 GLN A N 1
ATOM 1592 C CA . GLN A 1 196 ? -3.226 -14.165 2.184 1.00 73.94 196 GLN A CA 1
ATOM 1593 C C . GLN A 1 196 ? -4.030 -14.728 3.356 1.00 73.94 196 GLN A C 1
ATOM 1595 O O . GLN A 1 196 ? -4.279 -13.989 4.299 1.00 73.94 196 GLN A O 1
ATOM 1600 N N . GLY A 1 197 ? -4.385 -16.018 3.327 1.00 71.31 197 GLY A N 1
ATOM 1601 C CA . GLY A 1 197 ? -5.123 -16.665 4.416 1.00 71.31 197 GLY A CA 1
ATOM 1602 C C . GLY A 1 197 ? -4.284 -16.774 5.688 1.00 71.31 197 GLY A C 1
ATOM 1603 O O . GLY A 1 197 ? -4.657 -16.251 6.731 1.00 71.31 197 GLY A O 1
ATOM 1604 N N . LEU A 1 198 ? -3.086 -17.360 5.589 1.00 72.69 198 LEU A N 1
ATOM 1605 C CA . LEU A 1 198 ? -2.228 -17.601 6.757 1.00 72.69 198 LEU A CA 1
ATOM 1606 C C . LEU A 1 198 ? -1.655 -16.323 7.386 1.00 72.69 198 LEU A C 1
ATOM 1608 O O . LEU A 1 198 ? -1.327 -16.317 8.570 1.00 72.69 198 LEU A O 1
ATOM 1612 N N . MET A 1 199 ? -1.457 -15.268 6.593 1.00 75.44 199 MET A N 1
ATOM 1613 C CA . MET A 1 199 ? -0.886 -13.996 7.055 1.00 75.44 199 MET A CA 1
ATOM 1614 C C . MET A 1 199 ? -1.942 -12.902 7.269 1.00 75.44 199 MET A C 1
ATOM 1616 O O . MET A 1 199 ? -1.579 -11.808 7.701 1.00 75.44 199 MET A O 1
ATOM 1620 N N . ASP A 1 200 ? -3.204 -13.180 6.929 1.00 79.19 200 ASP A N 1
ATOM 1621 C CA . ASP A 1 200 ? -4.354 -12.265 6.969 1.00 79.19 200 ASP A CA 1
ATOM 1622 C C . ASP A 1 200 ? -4.098 -10.886 6.325 1.00 79.19 200 ASP A C 1
ATOM 1624 O O . ASP A 1 200 ? -4.511 -9.840 6.829 1.00 79.19 200 ASP A O 1
ATOM 1628 N N . PHE A 1 201 ? -3.397 -10.851 5.186 1.00 82.50 201 PHE A N 1
ATOM 1629 C CA . PHE A 1 201 ? -3.210 -9.604 4.438 1.00 82.50 201 PHE A CA 1
ATOM 1630 C C . PHE A 1 201 ? -4.264 -9.435 3.338 1.00 82.50 201 PHE A C 1
ATOM 1632 O O . PHE A 1 201 ? -4.618 -10.384 2.646 1.00 82.50 201 PHE A O 1
ATOM 1639 N N . LYS A 1 202 ? -4.751 -8.203 3.153 1.00 86.00 202 LYS A N 1
ATOM 1640 C CA . LYS A 1 202 ? -5.798 -7.848 2.184 1.00 86.00 202 LYS A CA 1
ATOM 1641 C C . LYS A 1 202 ? -5.243 -7.461 0.820 1.00 86.00 202 LYS A C 1
ATOM 1643 O O . LYS A 1 202 ? -5.882 -7.716 -0.186 1.00 86.00 202 LYS A O 1
ATOM 1648 N N . PHE A 1 203 ? -4.062 -6.852 0.778 1.00 92.69 203 PHE A N 1
ATOM 1649 C CA . PHE A 1 203 ? -3.396 -6.486 -0.470 1.00 92.69 203 PHE A CA 1
ATOM 1650 C C . PHE A 1 203 ? -1.882 -6.399 -0.305 1.00 92.69 203 PHE A C 1
ATOM 1652 O O . PHE A 1 203 ? -1.367 -6.428 0.817 1.00 92.69 203 PHE A O 1
ATOM 1659 N N . MET A 1 204 ? -1.169 -6.317 -1.425 1.00 94.62 204 MET A N 1
ATOM 1660 C CA . MET A 1 204 ? 0.272 -6.095 -1.457 1.00 94.62 204 MET A CA 1
ATOM 1661 C C . MET A 1 204 ? 0.637 -4.897 -2.334 1.00 94.62 204 MET A C 1
ATOM 1663 O O . MET A 1 204 ? -0.078 -4.593 -3.285 1.00 94.62 204 MET A O 1
ATOM 1667 N N . VAL A 1 205 ? 1.752 -4.227 -2.038 1.00 94.50 205 VAL A N 1
ATOM 1668 C CA . VAL A 1 205 ? 2.258 -3.094 -2.830 1.00 94.50 205 VAL A CA 1
ATOM 1669 C C . VAL A 1 205 ? 3.740 -3.279 -3.158 1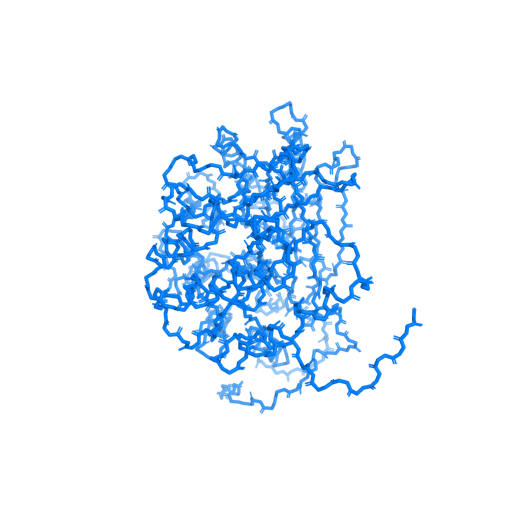.00 94.50 205 VAL A C 1
ATOM 1671 O O . VAL A 1 205 ? 4.540 -3.490 -2.247 1.00 94.50 205 VAL A O 1
ATOM 1674 N N . HIS A 1 206 ? 4.101 -3.154 -4.438 1.00 94.38 206 HIS A N 1
ATOM 1675 C CA . HIS A 1 206 ? 5.476 -3.053 -4.928 1.00 94.38 206 HIS A CA 1
ATOM 1676 C C . HIS A 1 206 ? 5.885 -1.583 -5.096 1.00 94.38 206 HIS A C 1
ATOM 1678 O O . HIS A 1 206 ? 5.232 -0.836 -5.831 1.00 94.38 206 HIS A O 1
ATOM 1684 N N . LEU A 1 207 ? 6.979 -1.169 -4.456 1.00 94.00 207 LEU A N 1
ATOM 1685 C CA . LEU A 1 207 ? 7.436 0.228 -4.398 1.00 94.00 207 LEU A CA 1
ATOM 1686 C C . LEU A 1 207 ? 8.323 0.672 -5.573 1.00 94.00 207 LEU A C 1
ATOM 1688 O O . LEU A 1 207 ? 9.185 1.524 -5.397 1.00 94.00 207 LEU A O 1
ATOM 1692 N N . GLY A 1 208 ? 8.098 0.123 -6.767 1.00 90.75 208 GLY A N 1
ATOM 1693 C CA . GLY A 1 208 ? 8.911 0.432 -7.949 1.00 90.75 208 GLY A CA 1
ATOM 1694 C C . GLY A 1 208 ? 10.274 -0.258 -7.978 1.00 90.75 208 GLY A C 1
ATOM 1695 O O . GLY A 1 208 ? 10.530 -1.176 -7.199 1.00 90.75 208 GLY A O 1
ATOM 1696 N N . ASP A 1 209 ? 11.102 0.153 -8.932 1.00 90.25 209 ASP A N 1
ATOM 1697 C CA . ASP A 1 209 ? 12.426 -0.392 -9.239 1.00 90.25 209 ASP A CA 1
ATOM 1698 C C . ASP A 1 209 ? 12.386 -1.872 -9.599 1.00 90.25 209 ASP A C 1
ATOM 1700 O O . ASP A 1 209 ? 13.187 -2.707 -9.180 1.00 90.25 209 ASP A O 1
ATOM 1704 N N . ILE A 1 210 ? 11.432 -2.187 -10.478 1.00 85.12 210 ILE A N 1
ATOM 1705 C CA . ILE A 1 210 ? 11.303 -3.510 -11.098 1.00 85.12 210 ILE A CA 1
ATOM 1706 C C . ILE A 1 210 ? 12.481 -3.827 -12.028 1.00 85.12 210 ILE A C 1
ATOM 1708 O O . ILE A 1 210 ? 12.620 -4.959 -12.498 1.00 85.12 210 ILE A O 1
ATOM 1712 N N . LYS A 1 211 ? 13.308 -2.818 -12.347 1.00 84.62 211 LYS A N 1
ATOM 1713 C CA . LYS A 1 211 ? 14.497 -2.965 -13.177 1.00 84.62 211 LYS A CA 1
ATOM 1714 C C . LYS A 1 211 ? 15.731 -2.277 -12.620 1.00 84.62 211 LYS A C 1
ATOM 1716 O O . LYS A 1 211 ? 15.613 -1.340 -11.861 1.00 84.62 211 LYS A O 1
ATOM 1721 N N . SER A 1 212 ? 16.920 -2.672 -13.085 1.00 83.25 212 SER A N 1
ATOM 1722 C CA . SER A 1 212 ? 18.158 -1.931 -12.794 1.00 83.25 212 SER A CA 1
ATOM 1723 C C . SER A 1 212 ? 18.242 -0.647 -13.617 1.00 83.25 212 SER A C 1
ATOM 1725 O O . SER A 1 212 ? 18.091 -0.712 -14.841 1.00 83.25 212 SER A O 1
ATOM 1727 N N . GLY A 1 213 ? 18.565 0.487 -12.993 1.00 82.69 213 GLY A N 1
ATOM 1728 C CA . GLY A 1 213 ? 18.755 1.788 -13.655 1.00 82.69 213 GLY A CA 1
ATOM 1729 C C . GLY A 1 213 ? 19.826 1.815 -14.741 1.00 82.69 213 GLY A C 1
ATOM 1730 O O . GLY A 1 213 ? 19.707 2.517 -15.740 1.00 82.69 213 GLY A O 1
ATOM 1731 N N . GLN A 1 214 ? 20.832 0.943 -14.640 1.00 80.12 214 GLN A N 1
ATOM 1732 C CA . GLN A 1 214 ? 21.934 0.876 -15.609 1.00 80.12 214 GLN A CA 1
ATOM 1733 C C . GLN A 1 214 ? 21.543 0.232 -16.948 1.00 80.12 214 GLN A C 1
ATOM 1735 O O . GLN A 1 214 ? 22.298 0.303 -17.920 1.00 80.12 214 GLN A O 1
ATOM 1740 N N . THR A 1 215 ? 20.391 -0.438 -17.005 1.00 79.88 215 THR A N 1
ATOM 1741 C CA . THR A 1 215 ? 19.939 -1.152 -18.204 1.00 79.88 215 THR A CA 1
ATOM 1742 C C . THR A 1 215 ? 18.960 -0.307 -19.018 1.00 79.88 215 THR A C 1
ATOM 1744 O O . THR A 1 215 ? 18.092 0.347 -18.427 1.00 79.88 215 THR A O 1
ATOM 1747 N N . PRO A 1 216 ? 19.034 -0.335 -20.366 1.00 86.69 216 PRO A N 1
ATOM 1748 C CA . PRO A 1 216 ? 18.022 0.302 -21.195 1.00 86.69 216 PRO A CA 1
ATOM 1749 C C . PRO A 1 216 ? 16.626 -0.237 -20.879 1.00 86.69 216 PRO A C 1
ATOM 1751 O O . PRO A 1 216 ? 16.446 -1.414 -20.559 1.00 86.69 216 PRO A O 1
ATOM 1754 N N . CYS A 1 217 ? 15.624 0.626 -20.991 1.00 89.12 217 CYS A N 1
ATOM 1755 C CA . CYS A 1 217 ? 14.240 0.215 -20.822 1.00 89.12 217 CYS A CA 1
ATOM 1756 C C . CYS A 1 217 ? 13.769 -0.493 -22.093 1.00 89.12 217 CYS A C 1
ATOM 1758 O O . CYS A 1 217 ? 13.696 0.114 -23.162 1.00 89.12 217 CYS A O 1
ATOM 1760 N N . TYR A 1 218 ? 13.461 -1.779 -21.958 1.00 92.75 218 TYR A N 1
ATOM 1761 C CA . TYR A 1 218 ? 12.823 -2.600 -22.979 1.00 92.75 218 TYR A CA 1
ATOM 1762 C C . TYR A 1 218 ? 11.462 -3.051 -22.463 1.00 92.75 218 TYR A C 1
ATOM 1764 O O . TYR A 1 218 ? 11.290 -3.231 -21.260 1.00 92.75 218 TYR A O 1
ATOM 1772 N N . GLU A 1 219 ? 10.514 -3.301 -23.364 1.00 93.62 219 GLU A N 1
ATOM 1773 C CA . GLU A 1 219 ? 9.201 -3.839 -22.993 1.00 93.62 219 GLU A CA 1
ATOM 1774 C C . GLU A 1 219 ? 9.310 -5.131 -22.174 1.00 93.62 219 GLU A C 1
ATOM 1776 O O . GLU A 1 219 ? 8.565 -5.315 -21.213 1.00 93.62 219 GLU A O 1
ATOM 1781 N N . SER A 1 220 ? 10.299 -5.972 -22.503 1.00 91.00 220 SER A N 1
ATOM 1782 C CA . SER A 1 220 ? 10.578 -7.213 -21.783 1.00 91.00 220 SER A CA 1
ATOM 1783 C C . SER A 1 220 ? 10.838 -6.987 -20.293 1.00 91.00 220 SER A C 1
ATOM 1785 O O . SER A 1 220 ? 10.469 -7.826 -19.485 1.00 91.00 220 SER A O 1
ATOM 1787 N N . SER A 1 221 ? 11.396 -5.834 -19.891 1.00 88.94 221 SER A N 1
ATOM 1788 C CA . SER A 1 221 ? 11.569 -5.510 -18.468 1.00 88.94 221 SER A CA 1
ATOM 1789 C C . SER A 1 221 ? 10.252 -5.487 -17.721 1.00 88.94 221 SER A C 1
ATOM 1791 O O . SER A 1 221 ? 10.187 -5.912 -16.581 1.00 88.94 221 SER A O 1
ATOM 1793 N N . PHE A 1 222 ? 9.212 -4.960 -18.352 1.00 91.94 222 PHE A N 1
ATOM 1794 C CA . PHE A 1 222 ? 7.911 -4.789 -17.728 1.00 91.94 222 PHE A CA 1
ATOM 1795 C C . PHE A 1 222 ? 7.115 -6.090 -17.819 1.00 91.94 222 PHE A C 1
ATOM 1797 O O . PHE A 1 222 ? 6.509 -6.508 -16.831 1.00 91.94 222 PHE A O 1
ATOM 1804 N N . SER A 1 223 ? 7.164 -6.765 -18.974 1.00 93.19 223 SER A N 1
ATOM 1805 C CA . SER A 1 223 ? 6.465 -8.037 -19.160 1.00 93.19 223 SER A CA 1
ATOM 1806 C C . SER A 1 223 ? 7.007 -9.145 -18.269 1.00 93.19 223 SER A C 1
ATOM 1808 O O . SER A 1 223 ? 6.204 -9.880 -17.707 1.00 93.19 223 SER A O 1
ATOM 1810 N N . ASP A 1 224 ? 8.329 -9.246 -18.097 1.00 88.38 224 ASP A N 1
ATOM 1811 C CA . ASP A 1 224 ? 8.951 -10.304 -17.292 1.00 88.38 224 ASP A CA 1
ATOM 1812 C C . ASP A 1 224 ? 8.482 -10.232 -15.832 1.00 88.38 224 ASP A C 1
ATOM 1814 O O . ASP A 1 224 ? 8.093 -11.238 -15.241 1.00 88.38 224 ASP A O 1
ATOM 1818 N N . VAL A 1 225 ? 8.463 -9.034 -15.240 1.00 88.88 225 VAL A N 1
ATOM 1819 C CA . VAL A 1 225 ? 8.023 -8.853 -13.847 1.00 88.88 225 VAL A CA 1
ATOM 1820 C C . VAL A 1 225 ? 6.519 -9.070 -13.713 1.00 88.88 225 VAL A C 1
ATOM 1822 O O . VAL A 1 225 ? 6.067 -9.748 -12.791 1.00 88.88 225 VAL A O 1
ATOM 1825 N N . SER A 1 226 ? 5.743 -8.572 -14.677 1.00 93.31 226 SER A N 1
ATOM 1826 C CA . SER A 1 226 ? 4.302 -8.817 -14.758 1.00 93.31 226 SER A CA 1
ATOM 1827 C C . SER A 1 226 ? 3.986 -10.319 -14.828 1.00 93.31 226 SER A C 1
ATOM 1829 O O . SER A 1 226 ? 3.085 -10.799 -14.136 1.00 93.31 226 SER A O 1
ATOM 1831 N N . GLU A 1 227 ? 4.763 -11.089 -15.596 1.00 92.44 227 GLU A N 1
ATOM 1832 C CA . GLU A 1 227 ? 4.651 -12.546 -15.699 1.00 92.44 227 GLU A CA 1
ATOM 1833 C C . GLU A 1 227 ? 5.032 -13.247 -14.390 1.00 92.44 227 GLU A C 1
ATOM 1835 O O . GLU A 1 227 ? 4.320 -14.155 -13.967 1.00 92.44 227 GLU A O 1
ATOM 1840 N N . ILE A 1 228 ? 6.092 -12.812 -13.698 1.00 88.75 228 ILE A N 1
ATOM 1841 C CA . ILE A 1 228 ? 6.474 -13.390 -12.398 1.00 88.75 228 ILE A CA 1
ATOM 1842 C C . ILE A 1 228 ? 5.339 -13.238 -11.374 1.00 88.75 228 ILE A C 1
ATOM 1844 O O . ILE A 1 228 ? 5.005 -14.215 -10.699 1.00 88.75 228 ILE A O 1
ATOM 1848 N N . PHE A 1 229 ? 4.722 -12.057 -11.279 1.00 91.75 229 PHE A N 1
ATOM 1849 C CA . PHE A 1 229 ? 3.617 -11.801 -10.346 1.00 91.75 229 PHE A CA 1
ATOM 1850 C C . PHE A 1 229 ? 2.326 -12.533 -10.714 1.00 91.75 229 PHE A C 1
ATOM 1852 O O . PHE A 1 229 ? 1.617 -12.994 -9.821 1.00 91.75 229 PHE A O 1
ATOM 1859 N N . SER A 1 230 ? 2.019 -12.632 -12.010 1.00 93.25 230 SER A N 1
ATOM 1860 C CA . SER A 1 230 ? 0.798 -13.279 -12.518 1.00 93.25 230 SER A CA 1
ATOM 1861 C C . SER A 1 230 ? 0.932 -14.791 -12.701 1.00 93.25 230 SER A C 1
ATOM 1863 O O . SER A 1 230 ? -0.050 -15.474 -13.000 1.00 93.25 230 SER A O 1
ATOM 1865 N N . ASN A 1 231 ? 2.133 -15.345 -12.514 1.00 91.75 231 ASN A N 1
ATOM 1866 C CA . ASN A 1 231 ? 2.350 -16.765 -12.699 1.00 91.75 231 ASN A CA 1
ATOM 1867 C C . ASN A 1 231 ? 1.529 -17.586 -11.702 1.00 91.75 231 ASN A C 1
ATOM 1869 O O . ASN A 1 231 ? 1.661 -17.418 -10.492 1.00 91.75 231 ASN A O 1
ATOM 1873 N N . VAL A 1 232 ? 0.786 -18.573 -12.206 1.00 88.25 232 VAL A N 1
ATOM 1874 C CA . VAL A 1 232 ? -0.055 -19.466 -11.390 1.00 88.25 232 VAL A CA 1
ATOM 1875 C C . VAL A 1 232 ? 0.703 -20.217 -10.293 1.00 88.25 232 VAL A C 1
ATOM 1877 O O . VAL A 1 232 ? 0.079 -20.671 -9.346 1.00 88.25 232 VAL A O 1
ATOM 1880 N N . ARG A 1 233 ? 2.032 -20.383 -10.403 1.00 88.31 233 ARG A N 1
ATOM 1881 C CA . ARG A 1 233 ? 2.853 -21.012 -9.356 1.00 88.31 233 ARG A CA 1
ATOM 1882 C C . ARG A 1 233 ? 3.291 -20.049 -8.258 1.00 88.31 233 ARG A C 1
ATOM 1884 O O . ARG A 1 233 ? 3.663 -20.516 -7.189 1.00 88.31 233 ARG A O 1
ATOM 1891 N N . ASN A 1 234 ? 3.296 -18.748 -8.527 1.00 84.12 234 ASN A N 1
ATOM 1892 C CA . ASN A 1 234 ? 3.639 -17.724 -7.543 1.00 84.12 234 ASN A CA 1
ATOM 1893 C C . ASN A 1 234 ? 2.370 -17.182 -6.884 1.00 84.12 234 ASN A C 1
ATOM 1895 O O . ASN A 1 234 ? 2.302 -17.114 -5.665 1.00 84.12 234 ASN A O 1
ATOM 1899 N N . ALA A 1 235 ? 1.327 -16.939 -7.674 1.00 86.56 235 ALA A N 1
ATOM 1900 C CA . ALA A 1 235 ? 0.019 -16.469 -7.230 1.00 86.56 235 ALA A CA 1
ATOM 1901 C C . ALA A 1 235 ? -0.916 -17.588 -6.743 1.00 86.56 235 ALA A C 1
ATOM 1903 O O . ALA A 1 235 ? -2.118 -17.551 -6.985 1.00 86.56 235 ALA A O 1
ATOM 1904 N N . ILE A 1 236 ? -0.375 -18.619 -6.083 1.00 85.50 236 ILE A N 1
ATOM 1905 C CA . ILE A 1 236 ? -1.193 -19.734 -5.565 1.00 85.50 236 ILE A CA 1
ATOM 1906 C C . ILE A 1 236 ? -2.044 -19.269 -4.380 1.00 85.50 236 ILE A C 1
ATOM 1908 O O . ILE A 1 236 ? -3.182 -19.703 -4.229 1.00 85.50 236 ILE A O 1
ATOM 1912 N N . ASN A 1 237 ? -1.486 -18.398 -3.537 1.00 86.06 237 ASN A N 1
ATOM 1913 C CA . ASN A 1 237 ? -2.059 -18.059 -2.235 1.00 86.06 237 ASN A CA 1
ATOM 1914 C C . ASN A 1 237 ? -2.411 -16.566 -2.102 1.00 86.06 237 ASN A C 1
ATOM 1916 O O . ASN A 1 237 ? -2.469 -16.051 -0.983 1.00 86.06 237 ASN A O 1
ATOM 1920 N N . TYR A 1 238 ? -2.586 -15.858 -3.220 1.00 86.00 238 TYR A N 1
ATOM 1921 C CA . TYR A 1 238 ? -3.054 -14.474 -3.228 1.00 86.00 238 TYR A CA 1
ATOM 1922 C C . TYR A 1 238 ? -3.835 -14.144 -4.504 1.00 86.00 238 TYR A C 1
ATOM 1924 O O . TYR A 1 238 ? -3.584 -14.731 -5.558 1.00 86.00 238 TYR A O 1
ATOM 1932 N N . ASP A 1 239 ? -4.757 -13.185 -4.425 1.00 92.19 239 ASP A N 1
ATOM 1933 C CA . ASP A 1 239 ? -5.467 -12.660 -5.593 1.00 92.19 239 ASP A CA 1
ATOM 1934 C C . ASP A 1 239 ? -4.616 -11.613 -6.330 1.00 92.19 239 ASP A C 1
ATOM 1936 O O . ASP A 1 239 ? -4.127 -10.652 -5.733 1.00 92.19 239 ASP A O 1
ATOM 1940 N N . LEU A 1 240 ? -4.454 -11.774 -7.647 1.00 93.25 240 LEU A N 1
ATOM 1941 C CA . LEU A 1 240 ? -3.706 -10.830 -8.487 1.00 93.25 240 LEU A CA 1
ATOM 1942 C C . LEU A 1 240 ? -4.288 -9.414 -8.427 1.00 93.25 240 LEU A C 1
ATOM 1944 O O . LEU A 1 240 ? -3.547 -8.434 -8.504 1.00 93.25 240 LEU A O 1
ATOM 1948 N N . ARG A 1 241 ? -5.607 -9.291 -8.255 1.00 93.19 241 ARG A N 1
ATOM 1949 C CA . ARG A 1 241 ? -6.294 -7.998 -8.167 1.00 93.19 241 ARG A CA 1
ATOM 1950 C C . ARG A 1 241 ? -5.826 -7.165 -6.982 1.00 93.19 241 ARG A C 1
ATOM 1952 O O . ARG A 1 241 ? -5.883 -5.938 -7.039 1.00 93.19 241 ARG A O 1
ATOM 1959 N N . ASP A 1 242 ? -5.298 -7.822 -5.955 1.00 93.94 242 ASP A N 1
ATOM 1960 C CA . ASP A 1 242 ? -4.803 -7.195 -4.735 1.00 93.94 242 ASP A CA 1
ATOM 1961 C C . ASP A 1 242 ? -3.310 -6.821 -4.808 1.00 93.94 242 ASP A C 1
ATOM 1963 O O . ASP A 1 242 ? -2.725 -6.406 -3.807 1.00 93.94 242 ASP A O 1
ATOM 1967 N N . CYS A 1 243 ? -2.668 -6.945 -5.976 1.00 94.38 243 CYS A N 1
ATOM 1968 C CA . CYS A 1 243 ? -1.285 -6.515 -6.190 1.00 94.38 243 CYS A CA 1
ATOM 1969 C C . CYS A 1 243 ? -1.223 -5.089 -6.747 1.00 94.38 243 CYS A C 1
ATOM 1971 O O . CYS A 1 243 ? -1.622 -4.831 -7.885 1.00 94.38 243 CYS A O 1
ATOM 1973 N N . PHE A 1 244 ? -0.667 -4.167 -5.972 1.00 95.31 244 PHE A N 1
ATOM 1974 C CA . PHE A 1 244 ? -0.461 -2.775 -6.353 1.00 95.31 244 PHE A CA 1
ATOM 1975 C C . PHE A 1 244 ? 0.982 -2.482 -6.718 1.00 95.31 244 PHE A C 1
ATOM 1977 O O . PHE A 1 244 ? 1.906 -3.042 -6.138 1.00 95.31 244 PHE A O 1
ATOM 1984 N N . PHE A 1 245 ? 1.174 -1.553 -7.649 1.00 94.88 245 PHE A N 1
ATOM 1985 C CA . PHE A 1 245 ? 2.492 -1.118 -8.092 1.00 94.88 245 PHE A CA 1
ATOM 1986 C C . PHE A 1 245 ? 2.544 0.406 -8.106 1.00 94.88 245 PHE A C 1
ATOM 1988 O O . PHE A 1 245 ? 1.626 1.065 -8.595 1.00 94.88 245 PHE A O 1
ATOM 1995 N N . VAL A 1 246 ? 3.640 0.967 -7.605 1.00 93.69 246 VAL A N 1
ATOM 1996 C CA . VAL A 1 246 ? 4.041 2.347 -7.903 1.00 93.69 246 VAL A CA 1
ATOM 1997 C C . VAL A 1 246 ? 5.293 2.311 -8.780 1.00 93.69 246 VAL A C 1
ATOM 1999 O O . VAL A 1 246 ? 6.070 1.362 -8.676 1.00 93.69 246 VAL A O 1
ATOM 2002 N N . PRO A 1 247 ? 5.484 3.277 -9.690 1.00 92.44 247 PRO A N 1
ATOM 2003 C CA . PRO A 1 247 ? 6.702 3.341 -10.487 1.00 92.44 247 PRO A CA 1
ATOM 2004 C C . PRO A 1 247 ? 7.885 3.786 -9.621 1.00 92.44 247 PRO A C 1
ATOM 2006 O O . PRO A 1 247 ? 7.708 4.582 -8.697 1.00 92.44 247 PRO A O 1
ATOM 2009 N N . GLY A 1 248 ? 9.068 3.297 -9.968 1.00 91.12 248 GLY A N 1
ATOM 2010 C CA . GLY A 1 248 ? 10.381 3.743 -9.517 1.00 91.12 248 GLY A CA 1
ATOM 2011 C C . GLY A 1 248 ? 11.139 4.538 -10.572 1.00 91.12 248 GLY A C 1
ATOM 2012 O O . GLY A 1 248 ? 10.641 4.778 -11.679 1.00 91.12 248 GLY A O 1
ATOM 2013 N N . ASP A 1 249 ? 12.321 5.022 -10.211 1.00 89.62 249 ASP A N 1
ATOM 2014 C CA . ASP A 1 249 ? 13.127 5.847 -11.106 1.00 89.62 249 ASP A CA 1
ATOM 2015 C C . ASP A 1 249 ? 13.809 5.005 -12.187 1.00 89.62 249 ASP A C 1
ATOM 2017 O O . ASP A 1 249 ? 13.933 5.464 -13.328 1.00 89.62 249 ASP A O 1
ATOM 2021 N N . ASN A 1 250 ? 14.105 3.738 -11.910 1.00 89.44 250 ASN A N 1
ATOM 2022 C CA . ASN A 1 250 ? 14.765 2.855 -12.863 1.00 89.44 250 ASN A CA 1
ATOM 2023 C C . ASN A 1 250 ? 13.912 2.534 -14.109 1.00 89.44 250 ASN A C 1
ATOM 2025 O O . ASN A 1 250 ? 14.438 2.322 -15.206 1.00 89.44 250 ASN A O 1
ATOM 2029 N N . GLU A 1 251 ? 12.592 2.488 -13.971 1.00 86.88 251 GLU A N 1
ATOM 2030 C CA . GLU A 1 251 ? 11.599 2.258 -15.029 1.00 86.88 251 GLU A CA 1
ATOM 2031 C C . GLU A 1 251 ? 10.952 3.546 -15.543 1.00 86.88 251 GLU A C 1
ATOM 2033 O O . GLU A 1 251 ? 10.054 3.494 -16.389 1.00 86.88 251 GLU A O 1
ATOM 2038 N N . PHE A 1 252 ? 11.414 4.700 -15.060 1.00 87.88 252 PHE A N 1
ATOM 2039 C CA . PHE A 1 252 ? 10.915 5.997 -15.493 1.00 87.88 252 PHE A CA 1
ATOM 2040 C C . PHE A 1 252 ? 12.037 6.979 -15.821 1.00 87.88 252 PHE A C 1
ATOM 2042 O O . PHE A 1 252 ? 12.226 7.345 -16.982 1.00 87.88 252 PHE A O 1
ATOM 2049 N N . GLN A 1 253 ? 12.769 7.435 -14.810 1.00 87.19 253 GLN A N 1
ATOM 2050 C CA . GLN A 1 253 ? 13.770 8.482 -14.948 1.00 87.19 253 GLN A CA 1
ATOM 2051 C C . GLN A 1 253 ? 14.992 8.022 -15.747 1.00 87.19 253 GLN A C 1
ATOM 2053 O O . GLN A 1 253 ? 15.487 8.798 -16.570 1.00 87.19 253 GLN A O 1
ATOM 2058 N N . ASP A 1 254 ? 15.431 6.784 -15.532 1.00 88.31 254 ASP A N 1
ATOM 2059 C CA . ASP A 1 254 ? 16.631 6.210 -16.153 1.00 88.31 254 ASP A CA 1
ATOM 2060 C C . ASP A 1 254 ? 16.383 5.687 -17.573 1.00 88.31 254 ASP A C 1
ATOM 2062 O O . ASP A 1 254 ? 17.298 5.270 -18.289 1.00 88.31 254 ASP A O 1
ATOM 2066 N N . CYS A 1 255 ? 15.134 5.741 -18.031 1.00 89.12 255 CYS A N 1
ATOM 2067 C CA . CYS A 1 255 ? 14.780 5.386 -19.390 1.00 89.12 255 CYS A CA 1
ATOM 2068 C C . CYS A 1 255 ? 15.130 6.509 -20.374 1.00 89.12 255 CYS A C 1
ATOM 2070 O O . CYS A 1 255 ? 14.751 7.667 -20.198 1.00 89.12 255 CYS A O 1
ATOM 2072 N N . GLN A 1 256 ? 15.779 6.141 -21.484 1.00 90.56 256 GLN A N 1
ATOM 2073 C CA . GLN A 1 256 ? 16.083 7.074 -22.574 1.00 90.56 256 GLN A CA 1
ATOM 2074 C C . GLN A 1 256 ? 14.811 7.688 -23.188 1.00 90.56 256 GLN A C 1
ATOM 2076 O O . GLN A 1 256 ? 14.790 8.879 -23.494 1.00 90.56 256 GLN A O 1
ATOM 2081 N N . ASP A 1 257 ? 13.754 6.886 -23.352 1.00 91.75 257 ASP A N 1
ATOM 2082 C CA . ASP A 1 257 ? 12.429 7.340 -23.777 1.00 91.75 257 ASP A C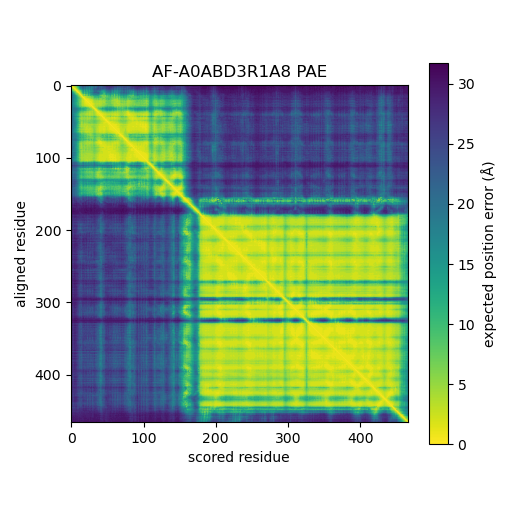A 1
ATOM 2083 C C . ASP A 1 257 ? 11.412 7.124 -22.650 1.00 91.75 257 ASP A C 1
ATOM 2085 O O . ASP A 1 257 ? 10.891 6.024 -22.444 1.00 91.75 257 ASP A O 1
ATOM 2089 N N . LYS A 1 258 ? 11.131 8.202 -21.913 1.00 89.19 258 LYS A N 1
ATOM 2090 C CA . LYS A 1 258 ? 10.205 8.200 -20.772 1.00 89.19 258 LYS A CA 1
ATOM 2091 C C . LYS A 1 258 ? 8.757 7.954 -21.183 1.00 89.19 258 LYS A C 1
ATOM 2093 O O . LYS A 1 258 ? 8.019 7.307 -20.447 1.00 89.19 258 LYS A O 1
ATOM 2098 N N . ASN A 1 259 ? 8.348 8.432 -22.359 1.00 90.56 259 ASN A N 1
ATOM 2099 C CA . ASN A 1 259 ? 6.987 8.223 -22.857 1.00 90.56 259 ASN A CA 1
ATOM 2100 C C . ASN A 1 259 ? 6.761 6.748 -23.186 1.00 90.56 259 ASN A C 1
ATOM 2102 O O . ASN A 1 259 ? 5.721 6.178 -22.843 1.00 90.56 259 ASN A O 1
ATOM 2106 N N . GLN A 1 260 ? 7.747 6.121 -23.828 1.00 93.56 260 GLN A N 1
ATOM 2107 C CA . GLN A 1 260 ? 7.684 4.703 -24.154 1.00 93.56 260 GLN A CA 1
ATOM 2108 C C . GLN A 1 260 ? 7.733 3.831 -22.893 1.00 93.56 260 GLN A C 1
ATOM 2110 O O . GLN A 1 260 ? 6.923 2.913 -22.759 1.00 93.56 260 GLN A O 1
ATOM 2115 N N . ALA A 1 261 ? 8.622 4.149 -21.948 1.00 92.25 261 ALA A N 1
ATOM 2116 C CA . ALA A 1 261 ? 8.696 3.457 -20.664 1.00 92.25 261 ALA A CA 1
ATOM 2117 C C . ALA A 1 261 ? 7.386 3.566 -19.876 1.00 92.25 261 ALA A C 1
ATOM 2119 O O . ALA A 1 261 ? 6.856 2.556 -19.419 1.00 92.25 261 ALA A O 1
ATOM 2120 N N . TRP A 1 262 ? 6.799 4.764 -19.811 1.00 91.38 262 TRP A N 1
ATOM 2121 C CA . TRP A 1 262 ? 5.497 4.976 -19.183 1.00 91.38 262 TRP A CA 1
ATOM 2122 C C . TRP A 1 262 ? 4.375 4.199 -19.877 1.00 91.38 262 TRP A C 1
ATOM 2124 O O . TRP A 1 262 ? 3.516 3.625 -19.214 1.00 91.38 262 TRP A O 1
ATOM 2134 N N . THR A 1 263 ? 4.400 4.124 -21.210 1.00 92.00 263 THR A N 1
ATOM 2135 C CA . THR A 1 263 ? 3.436 3.324 -21.981 1.00 92.00 263 THR A CA 1
ATOM 2136 C C . THR A 1 263 ? 3.513 1.845 -21.603 1.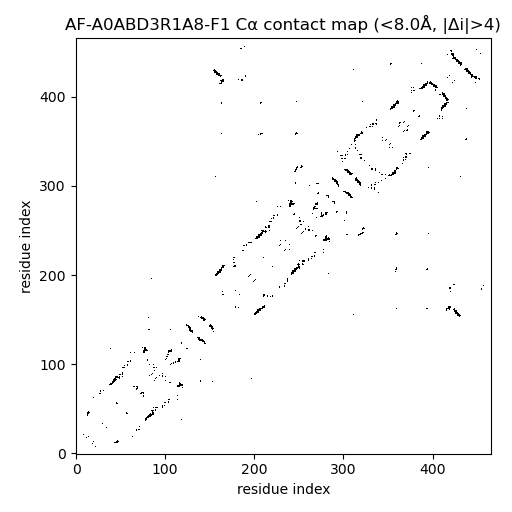00 92.00 263 THR A C 1
ATOM 2138 O O . THR A 1 263 ? 2.478 1.214 -21.391 1.00 92.00 263 THR A O 1
ATOM 2141 N N . TRP A 1 264 ? 4.720 1.288 -21.473 1.00 94.12 264 TRP A N 1
ATOM 2142 C CA . TRP A 1 264 ? 4.896 -0.093 -21.022 1.00 94.12 264 TRP A CA 1
ATOM 2143 C C . TRP A 1 264 ? 4.506 -0.274 -19.556 1.00 94.12 264 TRP A C 1
ATOM 2145 O O . TRP A 1 264 ? 3.781 -1.213 -19.244 1.00 94.12 264 TRP A O 1
ATOM 2155 N N . TRP A 1 265 ? 4.890 0.645 -18.669 1.00 93.88 265 TRP A N 1
ATOM 2156 C CA . TRP A 1 265 ? 4.479 0.597 -17.267 1.00 93.88 265 TRP A CA 1
ATOM 2157 C C . TRP A 1 265 ? 2.952 0.551 -17.133 1.00 93.88 265 TRP A C 1
ATOM 2159 O O . TRP A 1 265 ? 2.406 -0.349 -16.495 1.00 93.88 265 TRP A O 1
ATOM 2169 N N . MET A 1 266 ? 2.246 1.448 -17.829 1.00 92.31 266 MET A N 1
ATOM 2170 C CA . MET A 1 266 ? 0.782 1.471 -17.841 1.00 92.31 266 MET A CA 1
ATOM 2171 C C . MET A 1 266 ? 0.186 0.188 -18.426 1.00 92.31 266 MET A C 1
ATOM 2173 O O . MET A 1 266 ? -0.787 -0.319 -17.881 1.00 92.31 266 MET A O 1
ATOM 2177 N N . LYS A 1 267 ? 0.779 -0.365 -19.492 1.00 93.44 267 LYS A N 1
ATOM 2178 C CA . LYS A 1 267 ? 0.324 -1.618 -20.113 1.00 93.44 267 LYS A CA 1
ATOM 2179 C C . LYS A 1 267 ? 0.372 -2.808 -19.147 1.00 93.44 267 LYS A C 1
ATOM 2181 O O . LYS A 1 267 ? -0.529 -3.643 -19.188 1.00 93.44 267 LYS A O 1
ATOM 2186 N N . TYR A 1 268 ? 1.418 -2.908 -18.326 1.00 94.62 268 TYR A N 1
ATOM 2187 C CA . TYR A 1 268 ? 1.669 -4.090 -17.493 1.00 94.62 268 TYR A CA 1
ATOM 2188 C C . TYR A 1 268 ? 1.226 -3.952 -16.035 1.00 94.62 268 TYR A C 1
ATOM 2190 O O . TYR A 1 268 ? 0.973 -4.981 -15.411 1.00 94.62 268 TYR A O 1
ATOM 2198 N N . PHE A 1 269 ? 1.114 -2.728 -15.507 1.00 93.56 269 PHE A N 1
ATOM 2199 C CA . PHE A 1 269 ? 0.848 -2.479 -14.082 1.00 93.56 269 PHE A CA 1
ATOM 2200 C C . PHE A 1 269 ? -0.225 -1.416 -13.810 1.00 93.56 269 PHE A C 1
ATOM 2202 O O . PHE A 1 269 ? -0.839 -1.433 -12.749 1.00 93.56 269 PHE A O 1
ATOM 2209 N N . GLY A 1 270 ? -0.468 -0.486 -14.739 1.00 89.50 270 GLY A N 1
ATOM 2210 C CA . GLY A 1 270 ? -1.405 0.619 -14.521 1.00 89.50 270 GLY A CA 1
ATOM 2211 C C . GLY A 1 270 ? -2.879 0.245 -14.731 1.00 89.50 270 GLY A C 1
ATOM 2212 O O . GLY A 1 270 ? -3.199 -0.710 -15.436 1.00 89.50 270 GLY A O 1
ATOM 2213 N N . ASN A 1 271 ? -3.793 1.045 -14.164 1.00 83.56 271 ASN A N 1
ATOM 2214 C CA . ASN A 1 271 ? -5.236 0.999 -14.472 1.00 83.56 271 ASN A CA 1
ATOM 2215 C C . ASN A 1 271 ? -5.842 2.383 -14.713 1.00 83.56 271 ASN A C 1
ATOM 2217 O O . ASN A 1 271 ? -6.950 2.677 -14.277 1.00 83.56 271 ASN A O 1
ATOM 2221 N N . GLY A 1 272 ? -5.096 3.249 -15.397 1.00 69.44 272 GLY A N 1
ATOM 2222 C CA . GLY A 1 272 ? -5.594 4.554 -15.825 1.00 69.44 272 GLY A CA 1
ATOM 2223 C C . GLY A 1 272 ? -6.668 4.421 -16.914 1.00 69.44 272 GLY A C 1
ATOM 2224 O O . GLY A 1 272 ? -7.687 3.764 -16.754 1.00 69.44 272 GLY A O 1
ATOM 2225 N N . ILE A 1 273 ? -6.449 5.050 -18.071 1.00 68.44 273 ILE A N 1
ATOM 2226 C CA . ILE A 1 273 ? -7.436 5.042 -19.170 1.00 68.44 273 ILE A CA 1
ATOM 2227 C C . ILE A 1 273 ? -7.672 3.626 -19.728 1.00 68.44 273 ILE A C 1
ATOM 2229 O O . ILE A 1 273 ? -8.776 3.308 -20.163 1.00 68.44 273 ILE A O 1
ATOM 2233 N N . LEU A 1 274 ? -6.636 2.785 -19.724 1.00 71.81 274 LEU A N 1
ATOM 2234 C CA . LEU A 1 274 ? -6.703 1.390 -20.145 1.00 71.81 274 LEU A CA 1
ATOM 2235 C C . LEU A 1 274 ? -6.176 0.511 -19.002 1.00 71.81 274 LEU A C 1
ATOM 2237 O O . LEU A 1 274 ? -5.019 0.692 -18.614 1.00 71.81 274 LEU A O 1
ATOM 2241 N N . PRO A 1 275 ? -6.997 -0.406 -18.462 1.00 80.25 275 PRO A N 1
ATOM 2242 C CA . PRO A 1 275 ? -6.553 -1.393 -17.485 1.00 80.25 275 PRO A CA 1
ATOM 2243 C C . PRO A 1 275 ? -5.485 -2.329 -18.049 1.00 80.25 275 PRO A C 1
ATOM 2245 O O . PRO A 1 275 ? -5.530 -2.699 -19.228 1.00 80.25 275 PRO A O 1
ATOM 2248 N N . ASN A 1 276 ? -4.552 -2.748 -17.196 1.00 90.19 276 ASN A N 1
ATOM 2249 C CA . ASN A 1 276 ? -3.611 -3.812 -17.531 1.00 90.19 276 ASN A CA 1
ATOM 2250 C C . ASN A 1 276 ? -4.348 -5.154 -17.711 1.00 90.19 276 ASN A C 1
ATOM 2252 O O . ASN A 1 276 ? -5.423 -5.388 -17.156 1.00 90.19 276 ASN A O 1
ATOM 2256 N N . THR A 1 277 ? -3.760 -6.071 -18.479 1.00 88.31 277 THR A N 1
ATOM 2257 C CA . THR A 1 277 ? -4.396 -7.363 -18.800 1.00 88.31 277 THR A CA 1
ATOM 2258 C C . THR A 1 277 ? -4.438 -8.343 -17.630 1.00 88.31 277 THR A C 1
ATOM 2260 O O . THR A 1 277 ? -5.215 -9.294 -17.668 1.00 88.31 277 THR A O 1
ATOM 2263 N N . ASN A 1 278 ? -3.614 -8.124 -16.603 1.00 89.38 278 ASN A N 1
ATOM 2264 C CA . ASN A 1 278 ? -3.491 -9.003 -15.440 1.00 89.38 278 ASN A CA 1
ATOM 2265 C C . ASN A 1 278 ? -4.412 -8.597 -14.283 1.00 89.38 278 ASN A C 1
ATOM 2267 O O . ASN A 1 278 ? -4.415 -9.266 -13.253 1.00 89.38 278 ASN A O 1
ATOM 2271 N N . GLN A 1 279 ? -5.211 -7.538 -14.466 1.00 91.31 279 GLN A N 1
ATOM 2272 C CA . GLN A 1 279 ? -6.127 -6.986 -13.466 1.00 91.31 279 GLN A CA 1
ATOM 2273 C C . GLN A 1 279 ? -5.434 -6.579 -12.160 1.00 91.31 279 GLN A C 1
ATOM 2275 O O . GLN A 1 279 ? -6.090 -6.487 -11.130 1.00 91.31 279 GLN A O 1
ATOM 2280 N N . PHE A 1 280 ? -4.121 -6.324 -12.177 1.00 94.38 280 PHE A N 1
ATOM 2281 C CA . PHE A 1 280 ? -3.423 -5.824 -10.994 1.00 94.38 280 PHE A CA 1
ATOM 2282 C C . PHE A 1 280 ? -4.112 -4.571 -10.463 1.00 94.38 280 PHE A C 1
ATOM 2284 O O . PHE A 1 280 ? -4.662 -3.810 -11.248 1.00 94.38 280 PHE A O 1
ATOM 2291 N N . SER A 1 281 ? -4.046 -4.338 -9.154 1.00 93.12 281 SER A N 1
ATOM 2292 C CA . SER A 1 281 ? -4.506 -3.120 -8.471 1.00 93.12 281 SER A CA 1
ATOM 2293 C C . SER A 1 281 ? -6.022 -2.850 -8.509 1.00 93.12 281 SER A C 1
ATOM 2295 O O . SER A 1 281 ? -6.463 -1.779 -8.101 1.00 93.12 281 SER A O 1
ATOM 2297 N N . THR A 1 282 ? -6.869 -3.773 -8.966 1.00 91.88 282 THR A N 1
ATOM 2298 C CA . THR A 1 282 ? -8.328 -3.537 -9.007 1.00 91.88 282 THR A CA 1
ATOM 2299 C C . THR A 1 282 ? -9.068 -3.876 -7.710 1.00 91.88 282 THR A C 1
ATOM 2301 O O . THR A 1 282 ? -10.250 -3.567 -7.621 1.00 91.88 282 THR A O 1
ATOM 2304 N N . LEU A 1 283 ? -8.391 -4.488 -6.733 1.00 91.88 283 LEU A N 1
ATOM 2305 C CA . LEU A 1 283 ? -8.945 -5.149 -5.542 1.00 91.88 283 LEU A CA 1
ATOM 2306 C C . LEU A 1 283 ? -9.909 -6.305 -5.833 1.00 91.88 283 LEU A C 1
ATOM 2308 O O . LEU A 1 283 ? -10.689 -6.317 -6.788 1.00 91.88 283 LEU A O 1
ATOM 2312 N N . SER A 1 284 ? -9.815 -7.325 -4.987 1.00 92.12 284 SER A N 1
ATOM 2313 C CA . SER A 1 284 ? -10.674 -8.500 -4.997 1.00 92.12 284 SER A CA 1
ATOM 2314 C C . SER A 1 284 ? -11.971 -8.280 -4.221 1.00 92.12 284 SER A C 1
ATOM 2316 O O . SER A 1 284 ? -13.000 -8.850 -4.599 1.00 92.12 284 SER A O 1
ATOM 2318 N N . ASP A 1 285 ? -11.930 -7.430 -3.187 1.00 88.00 285 ASP A N 1
ATOM 2319 C CA . ASP A 1 285 ? -13.089 -7.009 -2.401 1.00 88.00 285 ASP A CA 1
ATOM 2320 C C . ASP A 1 285 ? -13.966 -6.037 -3.210 1.00 88.00 285 ASP A C 1
ATOM 2322 O O . ASP A 1 285 ? -13.561 -4.895 -3.448 1.00 88.00 285 ASP A O 1
ATOM 2326 N N . PRO A 1 286 ? -15.187 -6.442 -3.606 1.00 89.69 286 PRO A N 1
ATOM 2327 C CA . PRO A 1 286 ? -16.067 -5.606 -4.416 1.00 89.69 286 PRO A CA 1
ATOM 2328 C C . PRO A 1 286 ? -16.622 -4.387 -3.664 1.00 89.69 286 PRO A C 1
ATOM 2330 O O . PRO A 1 286 ? -17.285 -3.556 -4.278 1.00 89.69 286 PRO A O 1
ATOM 2333 N N . ASN A 1 287 ? -16.401 -4.280 -2.349 1.00 87.75 287 ASN A N 1
ATOM 2334 C CA . ASN A 1 287 ? -16.869 -3.156 -1.536 1.00 87.75 287 ASN A CA 1
ATOM 2335 C C . ASN A 1 287 ? -15.844 -2.019 -1.431 1.00 87.75 287 ASN A C 1
ATOM 2337 O O . ASN A 1 287 ? -16.137 -0.990 -0.813 1.00 87.75 287 ASN A O 1
ATOM 2341 N N . ILE A 1 288 ? -14.643 -2.200 -1.987 1.00 88.00 288 ILE A N 1
ATOM 2342 C CA . ILE A 1 288 ? -13.584 -1.196 -1.953 1.00 88.00 288 ILE A CA 1
ATOM 2343 C C . ILE A 1 288 ? -13.345 -0.672 -3.366 1.00 88.00 288 ILE A C 1
ATOM 2345 O O . ILE A 1 288 ? -12.717 -1.318 -4.200 1.00 88.00 288 ILE A O 1
ATOM 2349 N N . ASP A 1 289 ? -13.801 0.554 -3.608 1.00 92.31 289 ASP A N 1
ATOM 2350 C CA . ASP A 1 289 ? -13.549 1.244 -4.868 1.00 92.31 289 ASP A CA 1
ATOM 2351 C C . ASP A 1 289 ? -12.120 1.799 -4.911 1.00 92.31 289 ASP A C 1
ATOM 2353 O O . ASP A 1 289 ? -11.734 2.629 -4.076 1.00 92.31 289 ASP A O 1
ATOM 2357 N N . VAL A 1 290 ? -11.359 1.389 -5.929 1.00 94.12 290 VAL A N 1
ATOM 2358 C CA . VAL A 1 290 ? -10.060 1.984 -6.262 1.00 94.12 290 VAL A CA 1
ATOM 2359 C C . VAL A 1 290 ? -10.255 3.117 -7.262 1.00 94.12 290 VAL A C 1
ATOM 2361 O O . VAL A 1 290 ? -10.717 2.913 -8.385 1.00 94.12 290 VAL A O 1
ATOM 2364 N N . GLU A 1 291 ? -9.879 4.328 -6.863 1.00 94.12 291 GLU A N 1
ATOM 2365 C CA . GLU A 1 291 ? -9.858 5.498 -7.731 1.00 94.12 291 GLU A CA 1
ATOM 2366 C C . GLU A 1 291 ? -8.465 5.692 -8.325 1.00 94.12 291 GLU A C 1
ATOM 2368 O O . GLU A 1 291 ? -7.463 5.649 -7.613 1.00 94.12 291 GLU A O 1
ATOM 2373 N N . TYR A 1 292 ? -8.407 5.972 -9.624 1.00 92.12 292 TYR A N 1
ATOM 2374 C CA . TYR A 1 292 ? -7.171 6.266 -10.337 1.00 92.12 292 TYR A CA 1
ATOM 2375 C C . TYR A 1 292 ? -7.145 7.717 -10.786 1.00 92.12 292 TYR A C 1
ATOM 2377 O O . TYR A 1 292 ? -8.136 8.238 -11.305 1.00 92.12 292 TYR A O 1
ATOM 2385 N N . GLN A 1 293 ? -5.996 8.372 -10.634 1.00 88.88 293 GLN A N 1
ATOM 2386 C CA . GLN A 1 293 ? -5.839 9.726 -11.141 1.00 88.88 293 GLN A CA 1
ATOM 2387 C C . GLN A 1 293 ? -5.818 9.690 -12.670 1.00 88.88 293 GLN A C 1
ATOM 2389 O O . GLN A 1 293 ? -4.880 9.197 -13.290 1.00 88.88 293 GLN A O 1
ATOM 2394 N N . THR A 1 294 ? -6.837 10.258 -13.306 1.00 76.00 294 THR A N 1
ATOM 2395 C CA . THR A 1 294 ? -6.813 10.474 -14.754 1.00 76.00 294 THR A CA 1
ATOM 2396 C C . THR A 1 294 ? -5.869 11.632 -15.083 1.00 76.00 294 THR A C 1
ATOM 2398 O O . THR A 1 294 ? -5.824 12.622 -14.352 1.00 76.00 294 THR A O 1
ATOM 2401 N N . SER A 1 295 ? -5.149 11.561 -16.206 1.00 64.56 295 SER A N 1
ATOM 2402 C CA . SER A 1 295 ? -4.134 12.543 -16.648 1.00 64.56 295 SER A CA 1
ATOM 2403 C C . SER A 1 295 ? -4.640 13.982 -16.882 1.00 64.56 295 SER A C 1
ATOM 2405 O O . SER A 1 295 ? -3.889 14.837 -17.340 1.00 64.56 295 SER A O 1
ATOM 2407 N N . THR A 1 296 ? -5.905 14.275 -16.581 1.00 53.12 296 THR A N 1
ATOM 2408 C CA . THR A 1 296 ? -6.598 15.533 -16.881 1.00 53.12 296 THR A CA 1
ATOM 2409 C C . THR A 1 296 ? -6.233 16.697 -15.955 1.00 53.12 296 THR A C 1
ATOM 2411 O O . THR A 1 296 ? -6.429 17.842 -16.349 1.00 53.12 296 THR A O 1
ATOM 2414 N N . ASN A 1 297 ? -5.660 16.440 -14.772 1.00 50.56 297 ASN A N 1
ATOM 2415 C CA . ASN A 1 297 ? -5.317 17.463 -13.771 1.00 50.56 297 ASN A CA 1
ATOM 2416 C C . ASN A 1 297 ? -3.853 17.349 -13.287 1.00 50.56 297 ASN A C 1
ATOM 2418 O O . ASN A 1 297 ? -3.600 17.283 -12.083 1.00 50.56 297 ASN A O 1
ATOM 2422 N N . GLY A 1 298 ? -2.877 17.274 -14.199 1.00 59.00 298 GLY A N 1
ATOM 2423 C CA . GLY A 1 298 ? -1.460 17.178 -13.822 1.00 59.00 298 GLY A CA 1
ATOM 2424 C C . GLY A 1 298 ? -0.528 16.765 -14.959 1.00 59.00 298 GLY A C 1
ATOM 2425 O O . GLY A 1 298 ? -0.837 16.963 -16.133 1.00 59.00 298 GLY A O 1
ATOM 2426 N N . SER A 1 299 ? 0.623 16.189 -14.602 1.00 72.62 299 SER A N 1
ATOM 2427 C CA . SER A 1 299 ? 1.494 15.523 -15.572 1.00 72.62 299 SER A CA 1
ATOM 2428 C C . SER A 1 299 ? 0.792 14.270 -16.102 1.00 72.62 299 SER A C 1
ATOM 2430 O O . SER A 1 299 ? 0.109 13.566 -15.355 1.00 72.62 299 SER A O 1
ATOM 2432 N N . VAL A 1 300 ? 0.988 13.941 -17.382 1.00 75.62 300 VAL A N 1
ATOM 2433 C CA . VAL A 1 300 ? 0.485 12.681 -17.964 1.00 75.62 300 VAL A CA 1
ATOM 2434 C C . VAL A 1 300 ? 1.008 11.451 -17.210 1.00 75.62 300 VAL A C 1
ATOM 2436 O O . VAL A 1 300 ? 0.352 10.410 -17.183 1.00 75.62 300 VAL A O 1
ATOM 2439 N N . TYR A 1 301 ? 2.145 11.603 -16.527 1.00 80.44 301 TYR A N 1
ATOM 2440 C CA . TYR A 1 301 ? 2.780 10.575 -15.710 1.00 80.44 301 TYR A CA 1
ATOM 2441 C C . TYR A 1 301 ? 2.133 10.391 -14.329 1.00 80.44 301 TYR A C 1
ATOM 2443 O O . TYR A 1 301 ? 2.463 9.446 -13.622 1.00 80.44 301 TYR A O 1
ATOM 2451 N N . ASN A 1 302 ? 1.174 11.233 -13.929 1.00 82.44 302 ASN A N 1
ATOM 2452 C CA . ASN A 1 302 ? 0.365 10.973 -12.734 1.00 82.44 302 ASN A CA 1
ATOM 2453 C C . ASN A 1 302 ? -0.736 9.920 -12.984 1.00 82.44 302 ASN A C 1
ATOM 2455 O O . ASN A 1 302 ? -1.399 9.506 -12.041 1.00 82.44 302 ASN A O 1
ATOM 2459 N N . GLY A 1 303 ? -0.905 9.448 -14.230 1.00 80.31 303 GLY A N 1
ATOM 2460 C CA . GLY A 1 303 ? -1.921 8.465 -14.637 1.00 80.31 303 GLY A CA 1
ATOM 2461 C C . GLY A 1 303 ? -1.859 7.088 -13.957 1.00 80.31 303 GLY A C 1
ATOM 2462 O O . GLY A 1 303 ? -2.756 6.274 -14.161 1.00 80.31 303 GLY A O 1
ATOM 2463 N N . GLY A 1 304 ? -0.798 6.818 -13.191 1.00 84.50 304 GLY A N 1
ATOM 2464 C CA . GLY A 1 304 ? -0.611 5.597 -12.404 1.00 84.50 304 GLY A CA 1
ATOM 2465 C C . GLY A 1 304 ? -0.883 5.776 -10.909 1.00 84.50 304 GLY A C 1
ATOM 2466 O O . GLY A 1 304 ? -0.747 4.816 -10.158 1.00 84.50 304 GLY A O 1
ATOM 2467 N N . ASN A 1 305 ? -1.249 6.982 -10.462 1.00 93.88 305 ASN A N 1
ATOM 2468 C CA . ASN A 1 305 ? -1.614 7.206 -9.068 1.00 93.88 305 ASN A CA 1
ATOM 2469 C C . ASN A 1 305 ? -2.954 6.530 -8.770 1.00 93.88 305 ASN A C 1
ATOM 2471 O O . ASN A 1 305 ? -3.886 6.602 -9.575 1.00 93.88 305 ASN A O 1
ATOM 2475 N N . PHE A 1 306 ? -3.062 5.937 -7.586 1.00 95.62 306 PHE A N 1
ATOM 2476 C CA . PHE A 1 306 ? -4.283 5.292 -7.117 1.00 95.62 306 PHE A CA 1
ATOM 2477 C C . PHE A 1 306 ? -4.616 5.730 -5.694 1.00 95.62 306 PHE A C 1
ATOM 2479 O O . PHE A 1 306 ? -3.743 6.184 -4.948 1.00 95.62 306 PHE A O 1
ATOM 2486 N N . ALA A 1 307 ? -5.880 5.601 -5.314 1.00 97.31 307 ALA A N 1
ATOM 2487 C CA . ALA A 1 307 ? -6.334 5.768 -3.948 1.00 97.31 307 ALA A CA 1
ATOM 2488 C C . ALA A 1 307 ? -7.536 4.867 -3.658 1.00 97.31 307 ALA A C 1
ATOM 2490 O O . ALA A 1 307 ? -8.422 4.718 -4.493 1.00 97.31 307 ALA A O 1
ATOM 2491 N N . PHE A 1 308 ? -7.597 4.308 -2.457 1.00 96.62 308 PHE A N 1
ATOM 2492 C CA . PHE A 1 308 ? -8.790 3.633 -1.951 1.00 96.62 308 PHE A CA 1
ATOM 2493 C C . PHE A 1 308 ? -8.898 3.818 -0.439 1.00 96.62 308 PHE A C 1
ATOM 2495 O O . PHE A 1 308 ? -7.922 4.133 0.242 1.00 96.62 308 PHE A O 1
ATOM 2502 N N . PHE A 1 309 ? -10.105 3.662 0.096 1.00 94.94 309 PHE A N 1
ATOM 2503 C CA . PHE A 1 309 ? -10.396 3.929 1.501 1.00 94.94 309 PHE A CA 1
ATOM 2504 C C . PHE A 1 309 ? -11.039 2.713 2.152 1.00 94.94 309 PHE A C 1
ATOM 2506 O O . PHE A 1 309 ? -12.112 2.286 1.728 1.00 94.94 309 PHE A O 1
ATOM 2513 N N . ALA A 1 310 ? -10.404 2.190 3.198 1.00 87.81 310 ALA A N 1
ATOM 2514 C CA . ALA A 1 310 ? -10.872 1.018 3.927 1.00 87.81 310 ALA A CA 1
ATOM 2515 C C . ALA A 1 310 ? -10.569 1.163 5.421 1.00 87.81 310 ALA A C 1
ATOM 2517 O O . ALA A 1 310 ? -9.485 1.602 5.797 1.00 87.81 310 ALA A O 1
ATOM 2518 N N . VAL A 1 311 ? -11.539 0.812 6.272 1.00 86.06 311 VAL A N 1
ATOM 2519 C CA . VAL A 1 311 ? -11.414 0.807 7.749 1.00 86.06 311 VAL A CA 1
ATOM 2520 C C . VAL A 1 311 ? -10.793 2.108 8.275 1.00 86.06 311 VAL A C 1
ATOM 2522 O O . VAL A 1 311 ? -9.823 2.133 9.025 1.00 86.06 311 VAL A O 1
ATOM 2525 N N . ASN A 1 312 ? -11.342 3.232 7.816 1.00 91.12 312 ASN A N 1
ATOM 2526 C CA . ASN A 1 312 ? -10.927 4.578 8.210 1.00 91.12 312 ASN A CA 1
ATOM 2527 C C . ASN A 1 312 ? -9.469 4.937 7.838 1.00 91.12 312 ASN A C 1
ATOM 2529 O O . ASN A 1 312 ? -8.954 5.969 8.285 1.00 91.12 312 ASN A O 1
ATOM 2533 N N . VAL A 1 313 ? -8.829 4.143 6.976 1.00 94.31 313 VAL A N 1
ATOM 2534 C CA . VAL A 1 313 ? -7.501 4.384 6.406 1.00 94.31 313 VAL A CA 1
ATOM 2535 C C . VAL A 1 313 ? -7.627 4.707 4.925 1.00 94.31 313 VAL A C 1
ATOM 2537 O O . VAL A 1 313 ? -8.241 3.972 4.154 1.00 94.31 313 VAL A O 1
ATOM 2540 N N . LEU A 1 314 ? -7.028 5.824 4.524 1.00 97.75 314 LEU A N 1
ATOM 2541 C CA . LEU A 1 314 ? -6.833 6.174 3.125 1.00 97.75 314 LEU A CA 1
ATOM 2542 C C . LEU A 1 314 ? -5.495 5.604 2.643 1.00 97.75 314 LEU A C 1
ATOM 2544 O O . LEU A 1 314 ? -4.446 5.972 3.161 1.00 97.75 314 LEU A O 1
ATOM 2548 N N . PHE A 1 315 ? -5.521 4.742 1.638 1.00 98.06 315 PHE A N 1
ATOM 2549 C CA . PHE A 1 315 ? -4.333 4.210 0.977 1.00 98.06 315 PHE A CA 1
ATOM 2550 C C . PHE A 1 315 ? -4.125 4.956 -0.334 1.00 98.06 315 PHE A C 1
ATOM 2552 O O . PHE A 1 315 ? -5.071 5.095 -1.106 1.00 98.06 315 PHE A O 1
ATOM 2559 N N . VAL A 1 316 ? -2.916 5.460 -0.584 1.00 98.50 316 VAL A N 1
ATOM 2560 C CA . VAL A 1 316 ? -2.599 6.251 -1.781 1.00 98.50 316 VAL A CA 1
ATOM 2561 C C . VAL A 1 316 ? -1.270 5.800 -2.368 1.00 98.50 316 VAL A C 1
ATOM 2563 O O . VAL A 1 316 ? -0.250 5.875 -1.692 1.00 98.50 316 VAL A O 1
ATOM 2566 N N . GLY A 1 317 ? -1.260 5.380 -3.628 1.00 97.19 317 GLY A N 1
ATOM 2567 C CA . GLY A 1 317 ? -0.032 5.186 -4.397 1.00 97.19 317 GLY A CA 1
ATOM 2568 C C . GLY A 1 317 ? 0.246 6.394 -5.277 1.00 97.19 317 GLY A C 1
ATOM 2569 O O . GLY A 1 317 ? -0.658 6.883 -5.960 1.00 97.19 317 GLY A O 1
ATOM 2570 N N . ILE A 1 318 ? 1.484 6.883 -5.258 1.00 95.56 318 ILE A N 1
ATOM 2571 C CA . ILE A 1 318 ? 1.907 8.030 -6.062 1.00 95.56 318 ILE A CA 1
ATOM 2572 C C . ILE A 1 318 ? 3.146 7.707 -6.895 1.00 95.56 318 ILE A C 1
ATOM 2574 O O . ILE A 1 318 ? 4.094 7.084 -6.422 1.00 95.56 318 ILE A O 1
ATOM 2578 N N . ASN A 1 319 ? 3.176 8.212 -8.127 1.00 92.25 319 ASN A N 1
ATOM 2579 C CA . ASN A 1 319 ? 4.361 8.261 -8.969 1.00 92.25 319 ASN A CA 1
ATOM 2580 C C . ASN A 1 319 ? 5.307 9.329 -8.416 1.00 92.25 319 ASN A C 1
ATOM 2582 O O . ASN A 1 319 ? 5.395 10.432 -8.962 1.00 92.25 319 ASN A O 1
ATOM 2586 N N . GLN A 1 320 ? 5.969 9.028 -7.301 1.00 92.12 320 GLN A N 1
ATOM 2587 C CA . GLN A 1 320 ? 7.019 9.832 -6.688 1.00 92.12 320 GLN A CA 1
ATOM 2588 C C . GLN A 1 320 ? 8.314 9.024 -6.718 1.00 92.12 320 GLN A C 1
ATOM 2590 O O . GLN A 1 320 ? 8.476 8.085 -5.946 1.00 92.12 320 GLN A O 1
ATOM 2595 N N . VAL A 1 321 ? 9.20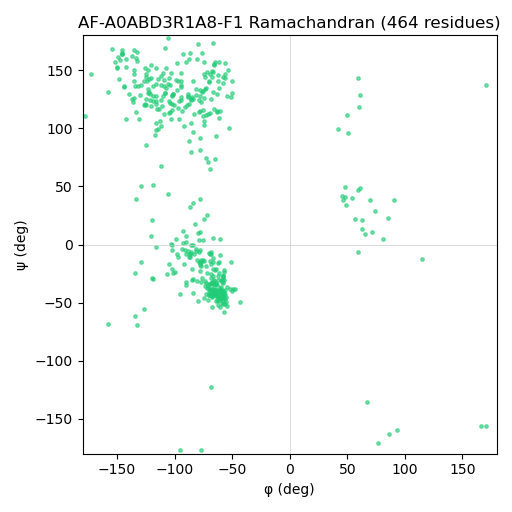8 9.409 -7.631 1.00 90.19 321 VAL A N 1
ATOM 2596 C CA . VAL A 1 321 ? 10.424 8.656 -7.977 1.00 90.19 321 VAL A CA 1
ATOM 2597 C C . VAL A 1 321 ? 11.679 9.480 -7.726 1.00 90.19 321 VAL A C 1
ATOM 2599 O O . VAL A 1 321 ? 11.602 10.720 -7.735 1.00 90.19 321 VAL A O 1
ATOM 2602 N N . GLY A 1 322 ? 12.787 8.779 -7.496 1.00 82.88 322 GLY A N 1
ATOM 2603 C CA . GLY A 1 322 ? 14.150 9.282 -7.389 1.00 82.88 322 GLY A CA 1
ATOM 2604 C C . GLY A 1 322 ? 14.670 9.838 -8.714 1.00 82.88 322 GLY A C 1
ATOM 2605 O O . GLY A 1 322 ? 13.978 9.781 -9.726 1.00 82.88 322 GLY A O 1
ATOM 2606 N N . GLY A 1 323 ? 15.858 10.452 -8.671 1.00 71.88 323 GLY A N 1
ATOM 2607 C CA . GLY A 1 323 ? 16.567 10.962 -9.853 1.00 71.88 323 GLY A CA 1
ATOM 2608 C C . GLY A 1 323 ? 15.841 12.055 -10.668 1.00 71.88 323 GLY A C 1
ATOM 2609 O O . GLY A 1 323 ? 14.707 11.921 -11.116 1.00 71.88 323 GLY A O 1
ATOM 2610 N N . GLY A 1 324 ? 16.498 13.179 -10.961 1.00 62.06 324 GLY A N 1
ATOM 2611 C CA . GLY A 1 324 ? 15.881 14.182 -11.835 1.00 62.06 324 GLY A CA 1
ATOM 2612 C C . GLY A 1 324 ? 16.612 15.509 -11.923 1.00 62.06 324 GLY A C 1
ATOM 2613 O O . GLY A 1 324 ? 17.059 16.065 -10.925 1.00 62.06 324 GLY A O 1
ATOM 2614 N N . THR A 1 325 ? 16.718 16.054 -13.138 1.00 55.53 325 THR A N 1
ATOM 2615 C CA . THR A 1 325 ? 16.915 17.495 -13.326 1.00 55.53 325 THR A CA 1
ATOM 2616 C C . THR A 1 325 ? 15.536 18.150 -13.306 1.00 55.53 325 THR A C 1
ATOM 2618 O O . THR A 1 325 ? 14.634 17.728 -14.030 1.00 55.53 325 THR A O 1
ATOM 2621 N N . VAL A 1 326 ? 15.382 19.166 -12.456 1.00 46.06 326 VAL A N 1
ATOM 2622 C CA . VAL A 1 326 ? 14.141 19.904 -12.181 1.00 46.06 326 VAL A CA 1
ATOM 2623 C C . VAL A 1 326 ? 13.506 20.411 -13.487 1.00 46.06 326 VAL A C 1
ATOM 2625 O O . VAL A 1 326 ? 13.939 21.412 -14.050 1.00 46.06 326 VAL A O 1
ATOM 2628 N N . GLY A 1 327 ? 12.490 19.707 -13.988 1.00 51.03 327 GLY A N 1
ATOM 2629 C CA . GLY A 1 327 ? 11.758 20.069 -15.207 1.00 51.03 327 GLY A CA 1
ATOM 2630 C C . GLY A 1 327 ? 10.368 19.434 -15.250 1.00 51.03 327 GLY A C 1
ATOM 2631 O O . GLY A 1 327 ? 9.373 20.131 -15.083 1.00 51.03 327 GLY A O 1
ATOM 2632 N N . ASP A 1 328 ? 10.298 18.106 -15.395 1.00 64.81 328 ASP A N 1
ATOM 2633 C CA . ASP A 1 328 ? 9.052 17.321 -15.245 1.00 64.81 328 ASP A CA 1
ATOM 2634 C C . ASP A 1 328 ? 8.760 16.974 -13.770 1.00 64.81 328 ASP A C 1
ATOM 2636 O O . ASP A 1 328 ? 7.610 16.918 -13.333 1.00 64.81 328 ASP A O 1
ATOM 2640 N N . GLU A 1 329 ? 9.813 16.834 -12.958 1.00 75.38 329 GLU A N 1
ATOM 2641 C CA . GLU A 1 329 ? 9.704 16.466 -11.544 1.00 75.38 329 GLU A CA 1
ATOM 2642 C C . GLU A 1 329 ? 8.809 17.425 -10.747 1.00 75.38 329 GLU A C 1
ATOM 2644 O O . GLU A 1 329 ? 7.954 16.967 -10.000 1.00 75.38 329 GLU A O 1
ATOM 2649 N N . SER A 1 330 ? 8.910 18.742 -10.945 1.00 82.44 330 SER A N 1
ATOM 2650 C CA . SER A 1 330 ? 8.106 19.709 -10.184 1.00 82.44 330 SER A CA 1
ATOM 2651 C C . SER A 1 330 ? 6.605 19.578 -10.457 1.00 82.44 330 SER A C 1
ATOM 2653 O O . SER A 1 330 ? 5.812 19.583 -9.518 1.00 82.44 330 SER A O 1
ATOM 2655 N N . SER A 1 331 ? 6.206 19.414 -11.723 1.00 85.88 331 SER A N 1
ATOM 2656 C CA . SER A 1 331 ? 4.795 19.290 -12.109 1.00 85.88 331 SER A CA 1
ATOM 2657 C C . SER A 1 331 ? 4.205 17.958 -11.656 1.00 85.88 331 SER A C 1
ATOM 2659 O O . SER A 1 331 ? 3.113 17.938 -11.091 1.00 85.88 331 SER A O 1
ATOM 2661 N N . ARG A 1 332 ? 4.943 16.856 -11.838 1.00 88.06 332 ARG A N 1
ATOM 2662 C CA . ARG A 1 332 ? 4.537 15.518 -11.387 1.00 88.06 332 ARG A CA 1
ATOM 2663 C C . ARG A 1 332 ? 4.438 15.432 -9.865 1.00 88.06 332 ARG A C 1
ATOM 2665 O O . ARG A 1 332 ? 3.423 14.963 -9.355 1.00 88.06 332 ARG A O 1
ATOM 2672 N N . VAL A 1 333 ? 5.454 15.909 -9.141 1.00 90.81 333 VAL A N 1
ATOM 2673 C CA . VAL A 1 333 ? 5.502 15.880 -7.668 1.00 90.81 333 VAL A CA 1
ATOM 2674 C C . VAL A 1 333 ? 4.423 16.787 -7.073 1.00 90.81 333 VAL A C 1
ATOM 2676 O O . VAL A 1 333 ? 3.728 16.385 -6.143 1.00 90.81 333 VAL A O 1
ATOM 2679 N N . ASN A 1 334 ? 4.199 17.970 -7.652 1.00 91.06 334 ASN A N 1
ATOM 2680 C CA . ASN A 1 334 ? 3.070 18.817 -7.268 1.00 91.06 334 ASN A CA 1
ATOM 2681 C C . ASN A 1 334 ? 1.718 18.144 -7.578 1.00 91.06 334 ASN A C 1
ATOM 2683 O O . ASN A 1 334 ? 0.799 18.203 -6.765 1.00 91.06 334 ASN A O 1
ATOM 2687 N N . GLY A 1 335 ? 1.602 17.454 -8.717 1.00 91.38 335 GLY A N 1
ATOM 2688 C CA . GLY A 1 335 ? 0.429 16.652 -9.073 1.00 91.38 335 GLY A CA 1
ATOM 2689 C C . GLY A 1 335 ? 0.133 15.540 -8.061 1.00 91.38 335 GLY A C 1
ATOM 2690 O O . GLY A 1 335 ? -1.026 15.345 -7.699 1.00 91.38 335 GLY A O 1
ATOM 2691 N N . ASN A 1 336 ? 1.169 14.878 -7.531 1.00 93.75 336 ASN A N 1
ATOM 2692 C CA . ASN A 1 336 ? 1.025 13.899 -6.447 1.00 93.75 336 ASN A CA 1
ATOM 2693 C C . ASN A 1 336 ? 0.491 14.545 -5.168 1.00 93.75 336 ASN A C 1
ATOM 2695 O O . ASN A 1 336 ? -0.382 13.982 -4.512 1.00 93.75 336 ASN A O 1
ATOM 2699 N N . TYR A 1 337 ? 0.991 15.731 -4.811 1.00 95.88 337 TYR A N 1
ATOM 2700 C CA . TYR A 1 337 ? 0.494 16.446 -3.637 1.00 95.88 337 TYR A CA 1
ATOM 2701 C C . TYR A 1 337 ? -0.978 16.839 -3.804 1.00 95.88 337 TYR A C 1
ATOM 2703 O O . TYR A 1 337 ? -1.773 16.613 -2.894 1.00 95.88 337 TYR A O 1
ATOM 2711 N N . ILE A 1 338 ? -1.363 17.362 -4.972 1.00 95.31 338 ILE A N 1
ATOM 2712 C CA . ILE A 1 338 ? -2.760 17.704 -5.279 1.00 95.31 338 ILE A CA 1
ATOM 2713 C C . ILE A 1 338 ? -3.654 16.460 -5.185 1.00 95.31 338 ILE A C 1
ATOM 2715 O O . ILE A 1 338 ? -4.733 16.534 -4.601 1.00 95.31 338 ILE A O 1
ATOM 2719 N N . TRP A 1 339 ? -3.197 15.313 -5.694 1.00 95.31 339 TRP A N 1
ATOM 2720 C CA . TRP A 1 339 ? -3.911 14.037 -5.596 1.00 95.31 339 TRP A CA 1
ATOM 2721 C C . TRP A 1 339 ? -4.130 13.589 -4.148 1.00 95.31 339 TRP A C 1
ATOM 2723 O O . TRP A 1 339 ? -5.251 13.244 -3.761 1.00 95.31 339 TRP A O 1
ATOM 2733 N N . VAL A 1 340 ? -3.077 13.643 -3.329 1.00 97.81 340 VAL A N 1
ATOM 2734 C CA . VAL A 1 340 ? -3.148 13.319 -1.899 1.00 97.81 340 VAL A CA 1
ATOM 2735 C C . VAL A 1 340 ? -4.093 14.280 -1.1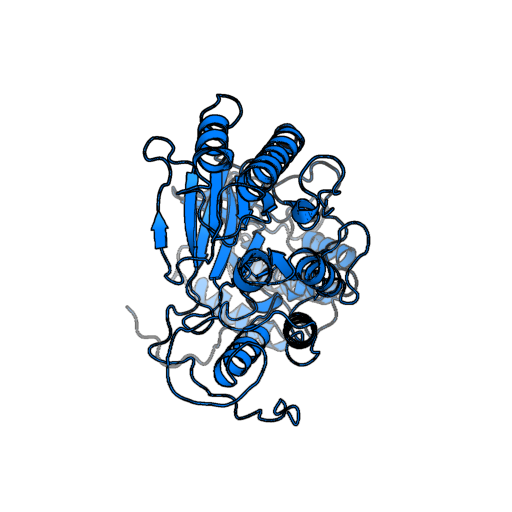82 1.00 97.81 340 VAL A C 1
ATOM 2737 O O . VAL A 1 340 ? -4.990 13.839 -0.468 1.00 97.81 340 VAL A O 1
ATOM 2740 N N . GLN A 1 341 ? -3.949 15.588 -1.404 1.00 97.69 341 GLN A N 1
ATOM 2741 C CA . GLN A 1 341 ? -4.790 16.608 -0.781 1.00 97.69 341 GLN A CA 1
ATOM 2742 C C . GLN A 1 341 ? -6.269 16.424 -1.144 1.00 97.69 341 GLN A C 1
ATOM 2744 O O . GLN A 1 341 ? -7.130 16.499 -0.265 1.00 97.69 341 GLN A O 1
ATOM 2749 N N . TYR A 1 342 ? -6.561 16.166 -2.421 1.00 96.25 342 TYR A N 1
ATOM 2750 C CA . TYR A 1 342 ? -7.911 15.905 -2.913 1.00 96.25 342 TYR A CA 1
ATOM 2751 C C . TYR A 1 342 ? -8.543 14.703 -2.201 1.00 96.25 342 TYR A C 1
ATOM 2753 O O . TYR A 1 342 ? -9.632 14.823 -1.635 1.00 96.25 342 TYR A O 1
ATOM 2761 N N . ASN A 1 343 ? -7.838 13.570 -2.158 1.00 97.62 343 ASN A N 1
ATOM 2762 C CA . ASN A 1 343 ? -8.343 12.361 -1.512 1.00 97.62 343 ASN A CA 1
ATOM 2763 C C . ASN A 1 343 ? -8.498 12.542 0.002 1.00 97.62 343 ASN A C 1
ATOM 2765 O O . ASN A 1 343 ? -9.524 12.167 0.568 1.00 97.62 343 ASN A O 1
ATOM 2769 N N . MET A 1 344 ? -7.544 13.194 0.669 1.00 98.31 344 MET A N 1
ATOM 2770 C CA . MET A 1 344 ? -7.672 13.507 2.093 1.00 98.31 344 MET A CA 1
ATOM 2771 C C . MET A 1 344 ? -8.919 14.347 2.380 1.00 98.31 344 MET A C 1
ATOM 2773 O O . MET A 1 344 ? -9.674 14.014 3.289 1.00 98.31 344 MET A O 1
ATOM 2777 N N . ALA A 1 345 ? -9.180 15.390 1.588 1.00 97.44 345 ALA A N 1
ATOM 2778 C CA . ALA A 1 345 ? -10.376 16.216 1.745 1.00 97.44 345 ALA A CA 1
ATOM 2779 C C . ALA A 1 345 ? -11.670 15.422 1.497 1.00 97.44 345 ALA A C 1
ATOM 2781 O O . ALA A 1 345 ? -12.640 15.577 2.242 1.00 97.44 345 ALA A O 1
ATOM 2782 N N . LYS A 1 346 ? -11.668 14.538 0.491 1.00 96.25 346 LYS A N 1
ATOM 2783 C CA . LYS A 1 346 ? -12.796 13.664 0.139 1.00 96.25 346 LYS A CA 1
ATOM 2784 C C . LYS A 1 346 ? -13.169 12.700 1.270 1.00 96.25 346 LYS A C 1
ATOM 2786 O O . LYS A 1 346 ? -14.355 12.504 1.532 1.00 96.25 346 LYS A O 1
ATOM 2791 N N . TYR A 1 347 ? -12.183 12.096 1.934 1.00 96.50 347 TYR A N 1
ATOM 2792 C CA . TYR A 1 347 ? -12.420 11.067 2.956 1.00 96.50 347 TYR A CA 1
ATOM 2793 C C . TYR A 1 347 ? -12.407 11.596 4.397 1.00 96.50 347 TYR A C 1
ATOM 2795 O O . TYR A 1 347 ? -12.873 10.896 5.299 1.00 96.50 347 TYR A O 1
ATOM 2803 N N . LEU A 1 348 ? -11.973 12.840 4.639 1.00 95.44 348 LEU A N 1
ATOM 2804 C CA . LEU A 1 348 ? -11.994 13.443 5.978 1.00 95.44 348 LEU A CA 1
ATOM 2805 C C . LEU A 1 348 ? -13.400 13.431 6.598 1.00 95.44 348 LEU A C 1
ATOM 2807 O O . LEU A 1 348 ? -13.574 12.997 7.735 1.00 95.44 348 LEU A O 1
ATOM 2811 N N . SER A 1 349 ? -14.418 13.839 5.836 1.00 91.75 349 SER A N 1
ATOM 2812 C CA . SER A 1 349 ? -15.820 13.835 6.283 1.00 91.75 349 SER A CA 1
ATOM 2813 C C . SER A 1 349 ? -16.412 12.430 6.439 1.00 91.75 349 SER A C 1
ATOM 2815 O O . SER A 1 349 ? -17.446 12.271 7.083 1.00 91.75 349 SER A O 1
ATOM 2817 N N . ARG A 1 350 ? -15.747 11.406 5.891 1.00 92.00 350 ARG A N 1
ATOM 2818 C CA . ARG A 1 350 ? -16.119 9.987 5.994 1.00 92.00 350 ARG A CA 1
ATOM 2819 C C . ARG A 1 350 ? -15.439 9.281 7.172 1.00 92.00 350 ARG A C 1
ATOM 2821 O O . ARG A 1 350 ? -15.471 8.058 7.248 1.00 92.00 350 ARG A O 1
ATOM 2828 N N . GLY A 1 351 ? -14.821 10.039 8.078 1.00 91.31 351 GLY A N 1
ATOM 2829 C CA . GLY A 1 351 ? -14.205 9.503 9.289 1.00 91.31 351 GLY A CA 1
ATOM 2830 C C . GLY A 1 351 ? -12.775 9.004 9.102 1.00 91.31 351 GLY A C 1
ATOM 2831 O O . GLY A 1 351 ? -12.330 8.186 9.900 1.00 91.31 351 GLY A O 1
ATOM 2832 N N . MET A 1 352 ? -12.045 9.479 8.084 1.00 95.00 352 MET A N 1
ATOM 2833 C CA . MET A 1 352 ? -10.619 9.170 7.920 1.00 95.00 352 MET A CA 1
ATOM 2834 C C . MET A 1 352 ? -9.846 9.428 9.224 1.00 95.00 352 MET A C 1
ATOM 2836 O O . MET A 1 352 ? -9.973 10.488 9.844 1.00 95.00 352 MET A O 1
ATOM 2840 N N . ARG A 1 353 ? -9.046 8.441 9.634 1.00 94.56 353 ARG A N 1
ATOM 2841 C CA . ARG A 1 353 ? -8.182 8.471 10.825 1.00 94.56 353 ARG A CA 1
ATOM 2842 C C . ARG A 1 353 ? -6.711 8.305 10.480 1.00 94.56 353 ARG A C 1
ATOM 2844 O O . ARG A 1 353 ? -5.861 8.844 11.190 1.00 94.56 353 ARG A O 1
ATOM 2851 N N . ALA A 1 354 ? -6.407 7.613 9.387 1.00 96.38 354 ALA A N 1
ATOM 2852 C CA . ALA A 1 354 ? -5.052 7.519 8.876 1.00 96.38 354 ALA A CA 1
ATOM 2853 C C . ALA A 1 354 ? -4.971 7.665 7.360 1.00 96.38 354 ALA A C 1
ATOM 2855 O O . ALA A 1 354 ? -5.955 7.487 6.642 1.00 96.38 354 ALA A O 1
ATOM 2856 N N . ILE A 1 355 ? -3.758 7.951 6.903 1.00 98.38 355 ILE A N 1
ATOM 2857 C CA . ILE A 1 355 ? -3.338 7.851 5.516 1.00 98.38 355 ILE A CA 1
ATOM 2858 C C . ILE A 1 355 ? -2.040 7.042 5.424 1.00 98.38 355 ILE A C 1
ATOM 2860 O O . ILE A 1 355 ? -1.112 7.246 6.210 1.00 98.38 355 ILE A O 1
ATOM 2864 N N . VAL A 1 356 ? -1.971 6.147 4.444 1.00 98.31 356 VAL A N 1
ATOM 2865 C CA . VAL A 1 356 ? -0.756 5.444 4.034 1.00 98.31 356 VAL A CA 1
ATOM 2866 C C . VAL A 1 356 ? -0.429 5.863 2.612 1.00 98.31 356 VAL A C 1
ATOM 2868 O O . VAL A 1 356 ? -1.264 5.730 1.719 1.00 98.31 356 VAL A O 1
ATOM 2871 N N . ILE A 1 357 ? 0.773 6.391 2.410 1.00 98.69 357 ILE A N 1
ATOM 2872 C CA . ILE A 1 357 ? 1.253 6.836 1.103 1.00 98.69 357 ILE A CA 1
ATOM 2873 C C . ILE A 1 357 ? 2.372 5.904 0.663 1.00 98.69 357 ILE A C 1
ATOM 2875 O O . ILE A 1 357 ? 3.359 5.764 1.381 1.00 98.69 357 ILE A O 1
ATOM 2879 N N . PHE A 1 358 ? 2.222 5.306 -0.512 1.00 98.25 358 PHE A N 1
ATOM 2880 C CA . PHE A 1 358 ? 3.219 4.472 -1.168 1.00 98.25 358 PHE A CA 1
ATOM 2881 C C . PHE A 1 358 ? 3.893 5.267 -2.283 1.00 98.25 358 PHE A C 1
ATOM 2883 O O . PHE A 1 358 ? 3.222 5.853 -3.136 1.00 98.25 358 PHE A O 1
ATOM 2890 N N . ALA A 1 359 ? 5.216 5.279 -2.273 1.00 95.94 359 ALA A N 1
ATOM 2891 C CA . ALA A 1 359 ? 6.056 5.933 -3.265 1.00 95.94 359 ALA A CA 1
ATOM 2892 C C . ALA A 1 359 ? 7.333 5.116 -3.459 1.00 95.94 359 ALA A C 1
ATOM 2894 O O . ALA A 1 359 ? 7.662 4.309 -2.596 1.00 95.94 359 ALA A O 1
ATOM 2895 N N . GLN A 1 360 ? 8.086 5.352 -4.531 1.00 94.00 360 GLN A N 1
ATOM 2896 C CA . GLN A 1 360 ? 9.443 4.816 -4.609 1.00 94.00 360 GLN A CA 1
ATOM 2897 C C . GLN A 1 360 ? 10.406 5.693 -3.802 1.00 94.00 360 GLN A C 1
ATOM 2899 O O . GLN A 1 360 ? 11.098 5.179 -2.932 1.00 94.00 360 GLN A O 1
ATOM 2904 N N . ALA A 1 361 ? 10.370 7.018 -3.979 1.00 93.50 361 ALA A N 1
ATOM 2905 C CA . ALA A 1 361 ? 11.311 7.932 -3.334 1.00 93.50 361 ALA A CA 1
ATOM 2906 C C . ALA A 1 361 ? 10.793 8.613 -2.067 1.00 93.50 361 ALA A C 1
ATOM 2908 O O . ALA A 1 361 ? 9.597 8.872 -1.888 1.00 93.50 361 ALA A O 1
ATOM 2909 N N . SER A 1 362 ? 11.737 9.030 -1.218 1.00 94.56 362 SER A N 1
ATOM 2910 C CA . SER A 1 362 ? 11.450 9.847 -0.037 1.00 94.56 362 SER A CA 1
ATOM 2911 C C . SER A 1 362 ? 10.824 11.205 -0.395 1.00 94.56 362 SER A C 1
ATOM 2913 O O . SER A 1 362 ? 11.026 11.760 -1.475 1.00 94.56 362 SER A O 1
ATOM 2915 N N . MET A 1 363 ? 10.101 11.811 0.550 1.00 94.38 363 MET A N 1
ATOM 2916 C CA . MET A 1 363 ? 9.545 13.168 0.394 1.00 94.38 363 MET A CA 1
ATOM 2917 C C . MET A 1 363 ? 10.581 14.305 0.527 1.00 94.38 363 MET A C 1
ATOM 2919 O O . MET A 1 363 ? 10.205 15.476 0.531 1.00 94.38 363 MET A O 1
ATOM 2923 N N . ASN A 1 364 ? 11.865 13.970 0.682 1.00 90.62 364 ASN A N 1
ATOM 2924 C CA . ASN A 1 364 ? 12.958 14.910 0.940 1.00 90.62 364 ASN A CA 1
ATOM 2925 C C . ASN A 1 364 ? 13.683 15.322 -0.358 1.00 90.62 364 ASN A C 1
ATOM 2927 O O . ASN A 1 364 ? 13.299 14.930 -1.458 1.00 90.62 364 ASN A O 1
ATOM 2931 N N . GLY A 1 365 ? 14.741 16.133 -0.239 1.00 87.94 365 GLY A N 1
ATOM 2932 C CA . GLY A 1 365 ? 15.548 16.567 -1.384 1.00 87.94 365 GLY A CA 1
ATOM 2933 C C . GLY A 1 365 ? 14.769 17.483 -2.331 1.00 87.94 365 GLY A C 1
ATOM 2934 O O . GLY A 1 365 ? 14.051 18.376 -1.881 1.00 87.94 365 GLY A O 1
ATOM 2935 N N . SER A 1 366 ? 14.874 17.252 -3.641 1.00 85.50 366 SER A N 1
ATOM 2936 C CA . SER A 1 366 ? 14.135 17.992 -4.683 1.00 85.50 366 SER A CA 1
ATOM 2937 C C . SER A 1 366 ? 12.611 17.921 -4.513 1.00 85.50 366 SER A C 1
ATOM 2939 O O . SER A 1 366 ? 11.896 18.869 -4.842 1.00 85.50 366 SER A O 1
ATOM 2941 N N . ARG A 1 367 ? 12.105 16.828 -3.933 1.00 91.00 367 ARG A N 1
ATOM 2942 C CA . ARG A 1 367 ? 10.674 16.586 -3.687 1.00 91.00 367 ARG A CA 1
ATOM 2943 C C . ARG A 1 367 ? 10.125 17.351 -2.484 1.00 91.00 367 ARG A C 1
ATOM 2945 O O . ARG A 1 367 ? 8.909 17.528 -2.370 1.00 91.00 367 ARG A O 1
ATOM 2952 N N . GLN A 1 368 ? 10.999 17.860 -1.614 1.00 92.88 368 GLN A N 1
ATOM 2953 C CA . GLN A 1 368 ? 10.592 18.572 -0.404 1.00 92.88 368 GLN A CA 1
ATOM 2954 C C . GLN A 1 368 ? 9.759 19.814 -0.732 1.00 92.88 368 GLN A C 1
ATOM 2956 O O . GLN A 1 368 ? 8.736 20.048 -0.097 1.00 92.88 368 GLN A O 1
ATOM 2961 N N . GLN A 1 369 ? 10.150 20.582 -1.750 1.00 92.12 369 GLN A N 1
ATOM 2962 C CA . GLN A 1 369 ? 9.466 21.827 -2.101 1.00 92.12 369 GLN A CA 1
ATOM 2963 C C . GLN A 1 369 ? 8.020 21.603 -2.569 1.00 92.12 369 GLN A C 1
ATOM 2965 O O . GLN A 1 369 ? 7.137 22.381 -2.212 1.00 92.12 369 GLN A O 1
ATOM 2970 N N . TYR A 1 370 ? 7.782 20.559 -3.367 1.00 92.38 370 TYR A N 1
ATOM 2971 C CA . TYR A 1 370 ? 6.514 20.360 -4.077 1.00 92.38 370 TYR A CA 1
ATOM 2972 C C . TYR A 1 370 ? 5.591 19.324 -3.427 1.00 92.38 370 TYR A C 1
ATOM 2974 O O . TYR A 1 370 ? 4.387 19.371 -3.657 1.00 92.38 370 TYR A O 1
ATOM 2982 N N . PHE A 1 371 ? 6.126 18.423 -2.597 1.00 94.88 371 PHE A N 1
ATOM 2983 C CA . PHE A 1 371 ? 5.334 17.425 -1.875 1.00 94.88 371 PHE A CA 1
ATOM 2984 C C . PHE A 1 371 ? 5.597 17.445 -0.373 1.00 94.88 371 PHE A C 1
ATOM 2986 O O . PHE A 1 371 ? 4.660 17.636 0.397 1.00 94.88 371 PHE A O 1
ATOM 2993 N N . GLY A 1 372 ? 6.856 17.293 0.058 1.00 96.25 372 GLY A N 1
ATOM 2994 C CA . GLY A 1 372 ? 7.192 17.112 1.476 1.00 96.25 372 GLY A CA 1
ATOM 2995 C C . GLY A 1 372 ? 6.697 18.251 2.372 1.00 96.25 372 GLY A C 1
ATOM 2996 O O . GLY A 1 372 ? 5.904 18.033 3.285 1.00 96.25 372 GLY A O 1
ATOM 2997 N N . THR A 1 373 ? 7.111 19.488 2.091 1.00 96.88 373 THR A N 1
ATOM 2998 C CA . THR A 1 373 ? 6.693 20.676 2.845 1.00 96.88 373 THR A CA 1
ATOM 2999 C C . THR A 1 373 ? 5.185 20.935 2.741 1.00 96.88 373 THR A C 1
ATOM 3001 O O . THR A 1 373 ? 4.569 21.133 3.791 1.00 96.88 373 THR A O 1
ATOM 3004 N N . PRO A 1 374 ? 4.549 20.910 1.551 1.00 97.75 374 PRO A N 1
ATOM 3005 C CA . PRO A 1 374 ? 3.094 21.027 1.449 1.00 97.75 374 PRO A CA 1
ATOM 3006 C C . PRO A 1 374 ? 2.327 19.981 2.270 1.00 97.75 374 PRO A C 1
ATOM 3008 O O . PRO A 1 374 ? 1.414 20.341 3.012 1.00 97.75 374 PRO A O 1
ATOM 3011 N N . PHE A 1 375 ? 2.732 18.710 2.214 1.00 98.25 375 PHE A N 1
ATOM 3012 C CA . PHE A 1 375 ? 2.084 17.623 2.949 1.00 98.25 375 PHE A CA 1
ATOM 3013 C C . PHE A 1 375 ? 2.261 17.755 4.468 1.00 98.25 375 PHE A C 1
ATOM 3015 O O . PHE A 1 375 ? 1.289 17.660 5.217 1.00 98.25 375 PHE A O 1
ATOM 3022 N N . VAL A 1 376 ? 3.475 18.067 4.934 1.00 97.75 376 VAL A N 1
ATOM 3023 C CA . VAL A 1 376 ? 3.738 18.352 6.356 1.00 97.75 376 VAL A CA 1
ATOM 3024 C C . VAL A 1 376 ? 2.877 19.516 6.848 1.00 97.75 376 VAL A C 1
ATOM 3026 O O . VAL A 1 376 ? 2.258 19.429 7.909 1.00 97.75 376 VAL A O 1
ATOM 3029 N N . ASN A 1 377 ? 2.787 20.598 6.072 1.00 97.69 377 ASN A N 1
ATOM 3030 C CA . ASN A 1 377 ? 1.966 21.753 6.429 1.00 97.69 377 ASN A CA 1
ATOM 3031 C C . ASN A 1 377 ? 0.471 21.415 6.455 1.00 97.69 377 ASN A C 1
ATOM 3033 O O . ASN A 1 377 ? -0.232 21.878 7.353 1.00 97.69 377 ASN A O 1
ATOM 3037 N N . LEU A 1 378 ? -0.006 20.582 5.525 1.00 97.81 378 LEU A N 1
ATOM 3038 C CA . LEU A 1 378 ? -1.385 20.096 5.510 1.00 97.81 378 LEU A CA 1
ATOM 3039 C C . LEU A 1 378 ? -1.720 19.356 6.810 1.00 97.81 378 LEU A C 1
ATOM 3041 O O . LEU A 1 378 ? -2.716 19.682 7.459 1.00 97.81 378 LEU A O 1
ATOM 3045 N N . LEU A 1 379 ? -0.852 18.432 7.235 1.00 97.69 379 LEU A N 1
ATOM 3046 C CA . LEU A 1 379 ? -1.030 17.664 8.471 1.00 97.69 379 LEU A CA 1
ATOM 3047 C C . LEU A 1 379 ? -0.980 18.526 9.741 1.00 97.69 379 LEU A C 1
ATOM 3049 O O . LEU A 1 379 ? -1.528 18.127 10.760 1.00 97.69 379 LEU A O 1
ATOM 3053 N N . ARG A 1 380 ? -0.366 19.714 9.706 1.00 96.06 380 ARG A N 1
ATOM 3054 C CA . ARG A 1 380 ? -0.353 20.648 10.849 1.00 96.06 380 ARG A CA 1
ATOM 3055 C C . ARG A 1 380 ? -1.633 21.469 10.992 1.00 96.06 380 ARG A C 1
ATOM 3057 O O . ARG A 1 380 ? -1.835 22.107 12.024 1.00 96.06 380 ARG A O 1
ATOM 3064 N N . THR A 1 381 ? -2.492 21.495 9.977 1.00 96.81 381 THR A N 1
ATOM 3065 C CA . THR A 1 381 ? -3.762 22.227 10.068 1.00 96.81 381 THR A CA 1
ATOM 3066 C C . THR A 1 381 ? -4.686 21.592 11.107 1.00 96.81 381 THR A C 1
ATOM 3068 O O . THR A 1 381 ? -4.629 20.391 11.362 1.00 96.81 381 THR A O 1
ATOM 3071 N N . SER A 1 382 ? -5.598 22.378 11.680 1.00 95.19 382 SER A N 1
ATOM 3072 C CA . SER A 1 382 ? -6.576 21.875 12.656 1.00 95.19 382 SER A CA 1
ATOM 3073 C C . SER A 1 382 ? -7.462 20.749 12.110 1.00 95.19 382 SER A C 1
ATOM 3075 O O . SER A 1 382 ? -7.914 19.912 12.885 1.00 95.19 382 SER A O 1
ATOM 3077 N N . ALA A 1 383 ? -7.688 20.714 10.794 1.00 95.62 383 ALA A N 1
ATOM 3078 C CA . ALA A 1 383 ? -8.482 19.687 10.130 1.00 95.62 383 ALA A CA 1
ATOM 3079 C C . ALA A 1 383 ? -7.777 18.321 10.086 1.00 95.62 383 ALA A C 1
ATOM 3081 O O . ALA A 1 383 ? -8.441 17.294 10.196 1.00 95.62 383 ALA A O 1
ATOM 3082 N N . TYR A 1 384 ? -6.446 18.303 9.948 1.00 96.75 384 TYR A N 1
ATOM 3083 C CA . TYR A 1 384 ? -5.674 17.074 9.733 1.00 96.75 384 TYR A CA 1
ATOM 3084 C C . TYR A 1 384 ? -4.700 16.737 10.869 1.00 96.75 384 TYR A C 1
ATOM 3086 O O . TYR A 1 384 ? -4.086 15.676 10.837 1.00 96.75 384 TYR A O 1
ATOM 3094 N N . SER A 1 385 ? -4.601 17.572 11.907 1.00 94.31 385 SER A N 1
ATOM 3095 C CA . SER A 1 385 ? -3.667 17.386 13.029 1.00 94.31 385 SER A CA 1
ATOM 3096 C C . SER A 1 385 ? -3.876 16.106 13.833 1.00 94.31 385 SER A C 1
ATOM 3098 O O . SER A 1 385 ? -2.985 15.718 14.582 1.00 94.31 385 SER A O 1
ATOM 3100 N N . ARG A 1 386 ? -5.022 15.433 13.677 1.00 92.69 386 ARG A N 1
ATOM 3101 C CA . ARG A 1 386 ? -5.327 14.133 14.298 1.00 92.69 386 ARG A CA 1
ATOM 3102 C C . ARG A 1 386 ? -5.100 12.933 13.374 1.00 92.69 386 ARG A C 1
ATOM 3104 O O . ARG A 1 386 ? -5.203 11.803 13.836 1.00 92.69 386 ARG A O 1
ATOM 3111 N N . ILE A 1 387 ? -4.823 13.160 12.090 1.00 95.69 387 ILE A N 1
ATOM 3112 C CA . ILE A 1 387 ? -4.646 12.086 11.111 1.00 95.69 387 ILE A CA 1
ATOM 3113 C C . ILE A 1 387 ? -3.251 11.495 11.259 1.00 95.69 387 ILE A C 1
ATOM 3115 O O . ILE A 1 387 ? -2.259 12.216 11.145 1.00 95.69 387 ILE A O 1
ATOM 3119 N N . LYS A 1 388 ? -3.172 10.178 11.467 1.00 96.25 388 LYS A N 1
ATOM 3120 C CA . LYS A 1 388 ? -1.897 9.455 11.417 1.00 96.25 388 LYS A CA 1
ATOM 3121 C C . LYS A 1 388 ? -1.480 9.232 9.969 1.00 96.25 388 LYS A C 1
ATOM 3123 O O . LYS A 1 388 ? -2.253 8.722 9.171 1.00 96.25 388 LYS A O 1
ATOM 3128 N N . ALA A 1 389 ? -0.260 9.604 9.625 1.00 97.81 389 ALA A N 1
ATOM 3129 C CA . ALA A 1 389 ? 0.293 9.489 8.290 1.00 97.81 389 ALA A CA 1
ATOM 3130 C C . ALA A 1 389 ? 1.523 8.579 8.307 1.00 97.81 389 ALA A C 1
ATOM 3132 O O . ALA A 1 389 ? 2.493 8.841 9.024 1.00 97.81 389 ALA A O 1
ATOM 3133 N N . LEU A 1 390 ? 1.487 7.531 7.487 1.00 97.88 390 LEU A N 1
ATOM 3134 C CA . LEU A 1 390 ? 2.624 6.660 7.218 1.00 97.88 390 LEU A CA 1
ATOM 3135 C C . LEU A 1 390 ? 3.034 6.821 5.752 1.00 97.88 390 LEU A C 1
ATOM 3137 O O . LEU A 1 390 ? 2.258 6.522 4.852 1.00 97.88 390 LEU A O 1
ATOM 3141 N N . TYR A 1 391 ? 4.247 7.303 5.511 1.00 98.38 391 TYR A N 1
ATOM 3142 C CA . TYR A 1 391 ? 4.816 7.428 4.171 1.00 98.38 391 TYR A CA 1
ATOM 3143 C C . TYR A 1 391 ? 5.849 6.323 3.949 1.00 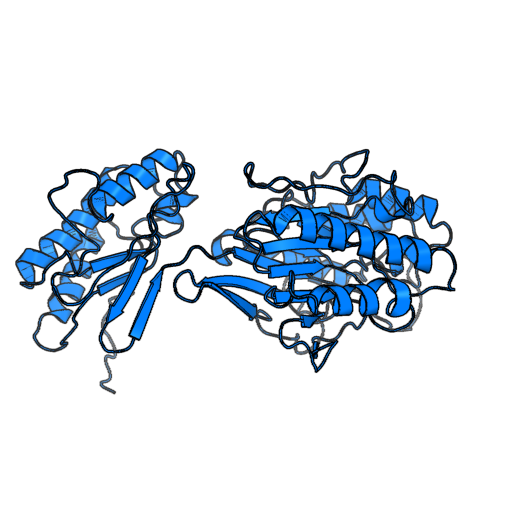98.38 391 TYR A C 1
ATOM 3145 O O . TYR A 1 391 ? 6.889 6.321 4.611 1.00 98.38 391 TYR A O 1
ATOM 3153 N N . ILE A 1 392 ? 5.566 5.396 3.041 1.00 97.62 392 ILE A N 1
ATOM 3154 C CA . ILE A 1 392 ? 6.373 4.205 2.780 1.00 97.62 392 ILE A CA 1
ATOM 3155 C C . ILE A 1 392 ? 7.089 4.351 1.436 1.00 97.62 392 ILE A C 1
ATOM 3157 O O . ILE A 1 392 ? 6.453 4.700 0.440 1.00 97.62 392 ILE A O 1
ATOM 3161 N N . HIS A 1 393 ? 8.401 4.109 1.420 1.00 95.56 393 HIS A N 1
ATOM 3162 C CA . HIS A 1 393 ? 9.246 4.257 0.232 1.00 95.56 393 HIS A CA 1
ATOM 3163 C C . HIS A 1 393 ? 10.387 3.229 0.155 1.00 95.56 393 HIS A C 1
ATOM 3165 O O . HIS A 1 393 ? 10.638 2.539 1.141 1.00 95.56 393 HIS A O 1
ATOM 3171 N N . GLY A 1 394 ? 11.006 3.073 -1.019 1.00 88.88 394 GLY A N 1
ATOM 3172 C CA . GLY A 1 394 ? 11.997 2.024 -1.322 1.00 88.88 394 GLY A CA 1
ATOM 3173 C C . GLY A 1 394 ? 13.399 2.514 -1.700 1.00 88.88 394 GLY A C 1
ATOM 3174 O O . GLY A 1 394 ? 14.357 1.866 -1.314 1.00 88.88 394 GLY A O 1
ATOM 3175 N N . ASP A 1 395 ? 13.518 3.703 -2.299 1.00 86.75 395 ASP A N 1
ATOM 3176 C CA . ASP A 1 395 ? 14.707 4.288 -2.974 1.00 86.75 395 ASP A CA 1
ATOM 3177 C C . ASP A 1 395 ? 16.038 4.288 -2.198 1.00 86.75 395 ASP A C 1
ATOM 3179 O O . ASP A 1 395 ? 17.090 4.585 -2.752 1.00 86.75 395 ASP A O 1
ATOM 3183 N N . GLY A 1 396 ? 16.023 4.052 -0.886 1.00 84.25 396 GLY A N 1
ATOM 3184 C CA . GLY A 1 396 ? 17.249 4.001 -0.090 1.00 84.25 396 GLY A CA 1
ATOM 3185 C C . GLY A 1 396 ? 17.712 2.596 0.286 1.00 84.25 396 GLY A C 1
ATOM 3186 O O . GLY A 1 396 ? 18.720 2.514 0.980 1.00 84.25 396 GLY A O 1
ATOM 3187 N N . HIS A 1 397 ? 16.999 1.538 -0.122 1.00 85.44 397 HIS A N 1
ATOM 3188 C CA . HIS A 1 397 ? 17.352 0.111 0.007 1.00 85.44 397 HIS A CA 1
ATOM 3189 C C . HIS A 1 397 ? 17.587 -0.430 1.436 1.00 85.44 397 HIS A C 1
ATOM 3191 O O . HIS A 1 397 ? 17.735 -1.632 1.622 1.00 85.44 397 HIS A O 1
ATOM 3197 N N . ASP A 1 398 ? 17.593 0.425 2.457 1.00 85.94 398 ASP A N 1
ATOM 3198 C CA . ASP A 1 398 ? 17.765 0.044 3.859 1.00 85.94 398 ASP A CA 1
ATOM 3199 C C . ASP A 1 398 ? 16.460 0.209 4.644 1.00 85.94 398 ASP A C 1
ATOM 3201 O O . ASP A 1 398 ? 15.822 1.268 4.588 1.00 85.94 398 ASP A O 1
ATOM 3205 N N . TYR A 1 399 ? 16.104 -0.762 5.491 1.00 88.19 399 TYR A N 1
ATOM 3206 C CA . TYR A 1 399 ? 15.017 -0.549 6.445 1.00 88.19 399 TYR A CA 1
ATOM 3207 C C . TYR A 1 399 ? 15.346 0.573 7.434 1.00 88.19 399 TYR A C 1
ATOM 3209 O O . TYR A 1 399 ? 16.195 0.435 8.322 1.00 88.19 399 TYR A O 1
ATOM 3217 N N . ILE A 1 400 ? 14.586 1.667 7.361 1.00 93.25 400 ILE A N 1
ATOM 3218 C CA . ILE A 1 400 ? 14.655 2.749 8.341 1.00 93.25 400 ILE A CA 1
ATOM 3219 C C . ILE A 1 400 ? 13.283 3.366 8.598 1.00 93.25 400 ILE A C 1
ATOM 3221 O O . ILE A 1 400 ? 12.529 3.702 7.690 1.00 93.25 400 ILE A O 1
ATOM 3225 N N . THR A 1 401 ? 12.978 3.592 9.874 1.00 94.88 401 THR A N 1
ATOM 3226 C CA . THR A 1 401 ? 11.832 4.402 10.296 1.00 94.88 401 THR A CA 1
ATOM 3227 C C . THR A 1 401 ? 12.307 5.731 10.858 1.00 94.88 401 THR A C 1
ATOM 3229 O O . THR A 1 401 ? 13.150 5.750 11.757 1.00 94.88 401 THR A O 1
ATOM 3232 N N . TYR A 1 402 ? 11.738 6.841 10.396 1.00 96.00 402 TYR A N 1
ATOM 3233 C CA . TYR A 1 402 ? 12.108 8.177 10.868 1.00 96.00 402 TYR A CA 1
ATOM 3234 C C . TYR A 1 402 ? 10.910 9.134 10.902 1.00 96.00 402 TYR A C 1
ATOM 3236 O O . TYR A 1 402 ? 9.833 8.839 10.382 1.00 96.00 402 TYR A O 1
ATOM 3244 N N . SER A 1 403 ? 11.085 10.286 11.555 1.00 96.06 403 SER A N 1
ATOM 3245 C CA . SER A 1 403 ? 10.090 11.367 11.597 1.00 96.06 403 SER A CA 1
ATOM 3246 C C . SER A 1 403 ? 10.526 12.484 10.640 1.00 96.06 403 SER A C 1
ATOM 3248 O O . SER A 1 403 ? 11.482 13.189 10.966 1.00 96.06 403 SER A O 1
ATOM 3250 N N . PRO A 1 404 ? 9.860 12.678 9.485 1.00 93.31 404 PRO A N 1
ATOM 3251 C CA . PRO A 1 404 ? 10.170 13.779 8.562 1.00 93.31 404 PRO A CA 1
ATOM 3252 C C . PRO A 1 404 ? 9.957 15.163 9.183 1.00 93.31 404 PRO A C 1
ATOM 3254 O O . PRO A 1 404 ? 10.598 16.134 8.792 1.00 93.31 404 PRO A O 1
ATOM 3257 N N . ASP A 1 405 ? 9.058 15.246 10.163 1.00 93.94 405 ASP A N 1
ATOM 3258 C CA . ASP A 1 405 ? 8.771 16.444 10.938 1.00 93.94 405 ASP A CA 1
ATOM 3259 C C . ASP A 1 405 ? 8.793 16.103 12.431 1.00 93.94 405 ASP A C 1
ATOM 3261 O O . ASP A 1 405 ? 7.888 15.448 12.946 1.00 93.94 405 ASP A O 1
ATOM 3265 N N . SER A 1 406 ? 9.822 16.560 13.147 1.00 92.38 406 SER A N 1
ATOM 3266 C CA . SER A 1 406 ? 9.958 16.318 14.588 1.00 92.38 406 SER A CA 1
ATOM 3267 C C . SER A 1 406 ? 8.853 16.971 15.423 1.00 92.38 406 SER A C 1
ATOM 3269 O O . SER A 1 406 ? 8.608 16.534 16.546 1.00 92.38 406 SER A O 1
ATOM 3271 N N . SER A 1 407 ? 8.172 17.988 14.886 1.00 92.56 407 SER A N 1
ATOM 3272 C CA . SER A 1 407 ? 7.058 18.666 15.558 1.00 92.56 407 SER A CA 1
ATOM 3273 C C . SER A 1 407 ? 5.701 18.003 15.315 1.00 92.56 407 SER A C 1
ATOM 3275 O O . SER A 1 407 ? 4.734 18.337 15.999 1.00 92.56 407 SER A O 1
ATOM 3277 N N . ASN A 1 408 ? 5.619 17.051 14.380 1.00 93.25 408 ASN A N 1
ATOM 3278 C CA . ASN A 1 408 ? 4.393 16.331 14.067 1.00 93.25 408 ASN A CA 1
ATOM 3279 C C . ASN A 1 408 ? 4.553 14.831 14.374 1.00 93.25 408 ASN A C 1
ATOM 3281 O O . ASN A 1 408 ? 4.995 14.066 13.514 1.00 93.25 408 ASN A O 1
ATOM 3285 N N . PRO A 1 409 ? 4.156 14.372 15.576 1.00 92.44 409 PRO A N 1
ATOM 3286 C CA . PRO A 1 409 ? 4.287 12.966 15.957 1.00 92.44 409 PRO A CA 1
ATOM 3287 C C . PRO A 1 409 ? 3.396 12.029 15.132 1.00 92.44 409 PRO A C 1
ATOM 3289 O O . PRO A 1 409 ? 3.624 10.819 15.143 1.00 92.44 409 PRO A O 1
ATOM 3292 N N . ASN A 1 410 ? 2.405 12.572 14.416 1.00 94.19 410 ASN A N 1
ATOM 3293 C CA . ASN A 1 410 ? 1.480 11.798 13.602 1.00 94.19 410 ASN A CA 1
ATOM 3294 C C . ASN A 1 410 ? 2.034 11.468 12.213 1.00 94.19 410 ASN A C 1
ATOM 3296 O O . ASN A 1 410 ? 1.417 10.663 11.528 1.00 94.19 410 ASN A O 1
ATOM 3300 N N . LEU A 1 411 ? 3.179 12.027 11.802 1.00 97.25 411 LEU A N 1
ATOM 3301 C CA . LEU A 1 411 ? 3.837 11.678 10.543 1.00 97.25 411 LEU A CA 1
ATOM 3302 C C . LEU A 1 411 ? 5.060 10.791 10.787 1.00 97.25 411 LEU A C 1
ATOM 3304 O O . LEU A 1 411 ? 6.024 11.191 11.447 1.00 97.25 411 LEU A O 1
ATOM 3308 N N . LYS A 1 412 ? 5.053 9.606 10.179 1.00 97.50 412 LYS A N 1
ATOM 3309 C CA . LYS A 1 412 ? 6.200 8.701 10.125 1.00 97.50 412 LYS A CA 1
ATOM 3310 C C . LYS A 1 412 ? 6.533 8.350 8.686 1.00 97.50 412 LYS A C 1
ATOM 3312 O O . LYS A 1 412 ? 5.645 8.183 7.856 1.00 97.50 412 LYS A O 1
ATOM 3317 N N . SER A 1 413 ? 7.824 8.217 8.417 1.00 97.12 413 SER A N 1
ATOM 3318 C CA . SER A 1 413 ? 8.326 7.619 7.190 1.00 97.12 413 SER A CA 1
ATOM 3319 C C . SER A 1 413 ? 8.950 6.268 7.478 1.00 97.12 413 SER A C 1
ATOM 3321 O O . SER A 1 413 ? 9.616 6.093 8.500 1.00 97.12 413 SER A O 1
ATOM 3323 N N . LEU A 1 414 ? 8.728 5.341 6.557 1.00 96.06 414 LEU A N 1
ATOM 3324 C CA . LEU A 1 414 ? 9.284 4.000 6.538 1.00 96.06 414 LEU A CA 1
ATOM 3325 C C . LEU A 1 414 ? 9.962 3.797 5.184 1.00 96.06 414 LEU A C 1
ATOM 3327 O O . LEU A 1 414 ? 9.307 3.895 4.154 1.00 96.06 414 LEU A O 1
ATOM 3331 N N . GLN A 1 415 ? 11.258 3.533 5.198 1.00 94.00 415 GLN A N 1
ATOM 3332 C CA . GLN A 1 415 ? 11.972 2.988 4.055 1.00 94.00 415 GLN A CA 1
ATOM 3333 C C . GLN A 1 415 ? 12.018 1.467 4.201 1.00 94.00 415 GLN A C 1
ATOM 3335 O O . GLN A 1 415 ? 12.217 0.980 5.320 1.00 94.00 415 GLN A O 1
ATOM 3340 N N . VAL A 1 416 ? 11.784 0.735 3.117 1.00 89.31 416 VAL A N 1
ATOM 3341 C CA . VAL A 1 416 ? 11.881 -0.731 3.100 1.00 89.31 416 VAL A CA 1
ATOM 3342 C C . VAL A 1 416 ? 13.294 -1.177 2.722 1.00 89.31 416 VAL A C 1
ATOM 3344 O O . VAL A 1 416 ? 14.037 -0.413 2.114 1.00 89.31 416 VAL A O 1
ATOM 3347 N N . ASP A 1 417 ? 13.660 -2.398 3.115 1.00 85.31 417 ASP A N 1
ATOM 3348 C CA . ASP A 1 417 ? 14.881 -3.037 2.616 1.00 85.31 417 ASP A CA 1
ATOM 3349 C C . ASP A 1 417 ? 14.764 -3.302 1.108 1.00 85.31 417 ASP A C 1
ATOM 3351 O O . ASP A 1 417 ? 13.651 -3.476 0.597 1.00 85.31 417 ASP A O 1
ATOM 3355 N N . GLY A 1 418 ? 15.906 -3.425 0.432 1.00 80.44 418 GLY A N 1
ATOM 3356 C CA . GLY A 1 418 ? 15.957 -3.980 -0.912 1.00 80.44 418 GLY A CA 1
ATOM 3357 C C . GLY A 1 418 ? 15.388 -5.404 -0.936 1.00 80.44 418 GLY A C 1
ATOM 3358 O O . GLY A 1 418 ? 15.608 -6.202 -0.019 1.00 80.44 418 GLY A O 1
ATOM 3359 N N . GLY A 1 419 ? 14.617 -5.744 -1.961 1.00 73.00 419 GLY A N 1
ATOM 3360 C CA . GLY A 1 419 ? 13.863 -6.989 -2.007 1.00 73.00 419 GLY A CA 1
ATOM 3361 C C . GLY A 1 419 ? 14.734 -8.242 -2.087 1.00 73.00 419 GLY A C 1
ATOM 3362 O O . GLY A 1 419 ? 14.283 -9.304 -1.674 1.00 73.00 419 GLY A O 1
ATOM 3363 N N . GLU A 1 420 ? 15.993 -8.175 -2.526 1.00 74.81 420 GLU A N 1
ATOM 3364 C CA . GLU A 1 420 ? 16.919 -9.307 -2.386 1.00 74.81 420 GLU A CA 1
ATOM 3365 C C . GLU A 1 420 ? 17.476 -9.481 -0.966 1.00 74.81 420 GLU A C 1
ATOM 3367 O O . GLU A 1 420 ? 18.075 -10.522 -0.678 1.00 74.81 420 GLU A O 1
ATOM 3372 N N . GLU A 1 421 ? 17.299 -8.484 -0.095 1.00 75.38 421 GLU A N 1
ATOM 3373 C CA . GLU A 1 421 ? 17.922 -8.405 1.226 1.00 75.38 421 GLU A CA 1
ATOM 3374 C C . GLU A 1 421 ? 16.995 -8.802 2.371 1.00 75.38 421 GLU A C 1
ATOM 3376 O O . GLU A 1 421 ? 17.482 -9.230 3.418 1.00 75.38 421 GLU A O 1
ATOM 3381 N N . ALA A 1 422 ? 15.676 -8.695 2.209 1.00 79.38 422 ALA A N 1
ATOM 3382 C CA . ALA A 1 422 ? 14.726 -9.068 3.252 1.00 79.38 422 ALA A CA 1
ATOM 3383 C C . ALA A 1 422 ? 13.400 -9.583 2.693 1.00 79.38 422 ALA A C 1
ATOM 3385 O O . ALA A 1 422 ? 13.029 -9.330 1.550 1.00 79.38 422 ALA A O 1
ATOM 3386 N N . ASP A 1 423 ? 12.653 -10.293 3.537 1.00 82.56 423 ASP A N 1
ATOM 3387 C CA . ASP A 1 423 ? 11.271 -10.637 3.229 1.00 82.56 423 ASP A CA 1
ATOM 3388 C C . ASP A 1 423 ? 10.371 -9.380 3.205 1.00 82.56 423 ASP A C 1
ATOM 3390 O O . ASP A 1 423 ? 10.594 -8.449 3.985 1.00 82.56 423 ASP A O 1
ATOM 3394 N N . PRO A 1 424 ? 9.299 -9.374 2.384 1.00 86.12 424 PRO A N 1
ATOM 3395 C CA . PRO A 1 424 ? 8.303 -8.307 2.381 1.00 86.12 424 PRO A CA 1
ATOM 3396 C C . PRO A 1 424 ? 7.778 -7.967 3.782 1.00 86.12 424 PRO A C 1
ATOM 3398 O O . PRO A 1 424 ? 7.515 -8.856 4.597 1.00 86.12 424 PRO A O 1
ATOM 3401 N N . LEU A 1 425 ? 7.569 -6.680 4.057 1.00 86.38 425 LEU A N 1
ATOM 3402 C CA . LEU A 1 425 ? 7.028 -6.214 5.331 1.00 86.38 425 LEU A CA 1
ATOM 3403 C C . LEU A 1 425 ? 5.541 -6.546 5.432 1.00 86.38 425 LEU A C 1
ATOM 3405 O O . LEU A 1 425 ? 4.788 -6.260 4.507 1.00 86.38 425 LEU A O 1
ATOM 3409 N N . LEU A 1 426 ? 5.102 -7.062 6.579 1.00 86.06 426 LEU A N 1
ATOM 3410 C CA . LEU A 1 426 ? 3.685 -7.157 6.930 1.00 86.06 426 LEU A CA 1
ATOM 3411 C C . LEU A 1 426 ? 3.317 -5.969 7.821 1.00 86.06 426 LEU A C 1
ATOM 3413 O O . LEU A 1 426 ? 3.863 -5.813 8.917 1.00 86.06 426 LEU A O 1
ATOM 3417 N N . ILE A 1 427 ? 2.405 -5.127 7.348 1.00 86.12 427 ILE A N 1
ATOM 3418 C CA . ILE A 1 427 ? 1.959 -3.927 8.054 1.00 86.12 427 ILE A CA 1
ATOM 3419 C C . ILE A 1 427 ? 0.483 -4.079 8.387 1.00 86.12 427 ILE A C 1
ATOM 3421 O O . ILE A 1 427 ? -0.330 -4.341 7.506 1.00 86.12 427 ILE A O 1
ATOM 3425 N N . SER A 1 428 ? 0.137 -3.885 9.656 1.00 85.00 428 SER A N 1
ATOM 3426 C CA . SER A 1 428 ? -1.239 -4.009 10.144 1.00 85.00 428 SER A CA 1
ATOM 3427 C C . SER A 1 428 ? -1.719 -2.695 10.719 1.00 85.00 428 SER A C 1
ATOM 3429 O O . SER A 1 428 ? -0.986 -2.076 11.486 1.00 85.00 428 SER A O 1
ATOM 3431 N N . PHE A 1 429 ? -2.948 -2.302 10.395 1.00 83.56 429 PHE A N 1
ATOM 3432 C CA . PHE A 1 429 ? -3.639 -1.179 11.021 1.00 83.56 429 PHE A CA 1
ATOM 3433 C C . PHE A 1 429 ? -4.740 -1.695 11.939 1.00 83.56 429 PHE A C 1
ATOM 3435 O O . PHE A 1 429 ? -5.512 -2.583 11.578 1.00 83.56 429 PHE A O 1
ATOM 3442 N N . MET A 1 430 ? -4.804 -1.110 13.131 1.00 80.00 430 MET A N 1
ATOM 3443 C CA . MET A 1 430 ? -5.785 -1.435 14.160 1.00 80.00 430 MET A CA 1
ATOM 3444 C C . MET A 1 430 ? -6.515 -0.159 14.558 1.00 80.00 430 MET A C 1
ATOM 3446 O O . MET A 1 430 ? -5.876 0.829 14.931 1.00 80.00 430 MET A O 1
ATOM 3450 N N . SER A 1 431 ? -7.842 -0.187 14.480 1.00 75.81 431 SER A N 1
ATOM 3451 C CA . SER A 1 431 ? -8.704 0.877 14.988 1.00 75.81 431 SER A CA 1
ATOM 3452 C C . SER A 1 431 ? -9.188 0.503 16.382 1.00 75.81 431 SER A C 1
ATOM 3454 O O . SER A 1 431 ? -9.815 -0.536 16.561 1.00 75.81 431 SER A O 1
ATOM 3456 N N . ASP A 1 432 ? -8.930 1.363 17.356 1.00 73.94 432 ASP A N 1
ATOM 3457 C CA . ASP A 1 432 ? -9.505 1.276 18.691 1.00 73.94 432 ASP A CA 1
ATOM 3458 C C . ASP A 1 432 ? -10.724 2.201 18.754 1.00 73.94 432 ASP A C 1
ATOM 3460 O O . ASP A 1 432 ? -10.605 3.430 18.747 1.00 73.94 432 ASP A O 1
ATOM 3464 N N . ALA A 1 433 ? -11.908 1.587 18.779 1.00 68.62 433 ALA A N 1
ATOM 3465 C CA . ALA A 1 433 ? -13.179 2.298 18.827 1.00 68.62 433 ALA A CA 1
ATOM 3466 C C . ALA A 1 433 ? -13.378 3.071 20.141 1.00 68.62 433 ALA A C 1
ATOM 3468 O O . ALA A 1 433 ? -14.015 4.123 20.130 1.00 68.62 433 ALA A O 1
ATOM 3469 N N . VAL A 1 434 ? -12.811 2.588 21.253 1.00 70.44 434 VAL A N 1
ATOM 3470 C CA . VAL A 1 434 ? -12.982 3.189 22.583 1.00 70.44 434 VAL A CA 1
ATOM 3471 C C . VAL A 1 434 ? -12.160 4.466 22.692 1.00 70.44 434 VAL A C 1
ATOM 3473 O O . VAL A 1 434 ? -12.655 5.498 23.144 1.00 70.44 434 VAL A O 1
ATOM 3476 N N . SER A 1 435 ? -10.899 4.419 22.255 1.00 74.31 435 SER A N 1
ATOM 3477 C CA . SER A 1 435 ? -10.021 5.594 22.289 1.00 74.31 435 SER A CA 1
ATOM 3478 C C . SER A 1 435 ? -10.155 6.512 21.067 1.00 74.31 435 SER A C 1
ATOM 3480 O O . SER A 1 435 ? -9.468 7.535 21.011 1.00 74.31 435 SER A O 1
ATOM 3482 N N . ASP A 1 436 ? -11.019 6.167 20.099 1.00 76.88 436 ASP A N 1
ATOM 3483 C CA . ASP A 1 436 ? -11.114 6.802 18.770 1.00 76.88 436 ASP A CA 1
ATOM 3484 C C . ASP A 1 436 ? -9.722 7.001 18.144 1.00 76.88 436 ASP A C 1
ATOM 3486 O O . ASP A 1 436 ? -9.383 8.058 17.600 1.00 76.88 436 ASP A O 1
ATOM 3490 N N . SER A 1 437 ? -8.868 5.984 18.283 1.00 81.88 437 SER A N 1
ATOM 3491 C CA . SER A 1 437 ? -7.477 6.046 17.854 1.00 81.88 437 SER A CA 1
ATOM 3492 C C . SER A 1 437 ? -7.156 4.935 16.870 1.00 81.88 437 SER A C 1
ATOM 3494 O O . SER A 1 437 ? -7.738 3.857 16.885 1.00 81.88 437 SER A O 1
ATOM 3496 N N . ILE A 1 438 ? -6.209 5.210 15.980 1.00 85.56 438 ILE A N 1
ATOM 3497 C CA . ILE A 1 438 ? -5.682 4.212 15.059 1.00 85.56 438 ILE A CA 1
ATOM 3498 C C . ILE A 1 438 ? -4.224 3.946 15.390 1.00 85.56 438 ILE A C 1
ATOM 3500 O O . ILE A 1 438 ? -3.489 4.862 15.750 1.00 85.56 438 ILE A O 1
ATOM 3504 N N . SER A 1 439 ? -3.775 2.708 15.294 1.00 87.00 439 SER A N 1
ATOM 3505 C CA . SER A 1 439 ? -2.376 2.327 15.474 1.00 87.00 439 SER A CA 1
ATOM 3506 C C . SER A 1 439 ? -1.946 1.404 14.345 1.00 87.00 439 SER A C 1
ATOM 3508 O O . SER A 1 439 ? -2.782 0.920 13.583 1.00 87.00 439 SER A O 1
ATOM 3510 N N . TYR A 1 440 ? -0.640 1.205 14.201 1.00 87.38 440 TYR A N 1
ATOM 3511 C CA . TYR A 1 440 ? -0.117 0.263 13.229 1.00 87.38 440 TYR A CA 1
ATOM 3512 C C . TYR A 1 440 ? 1.102 -0.477 13.771 1.00 87.38 440 TYR A C 1
ATOM 3514 O O . TYR A 1 440 ? 1.848 0.047 14.602 1.00 87.38 440 TYR A O 1
ATOM 3522 N N . THR A 1 441 ? 1.308 -1.688 13.268 1.00 87.25 441 THR A N 1
ATOM 3523 C CA . THR A 1 441 ? 2.477 -2.524 13.552 1.00 87.25 441 THR A CA 1
ATOM 3524 C C . THR A 1 441 ? 3.210 -2.834 12.259 1.00 87.25 441 THR A C 1
ATOM 3526 O O . THR A 1 441 ? 2.575 -3.055 11.232 1.00 87.25 441 THR A O 1
ATOM 3529 N N . ILE A 1 442 ? 4.540 -2.877 12.317 1.00 87.06 442 ILE A N 1
ATOM 3530 C CA . ILE A 1 442 ? 5.400 -3.255 11.192 1.00 87.06 442 ILE A CA 1
ATOM 3531 C C . ILE A 1 442 ? 6.133 -4.535 11.587 1.00 87.06 442 ILE A C 1
ATOM 3533 O O . ILE A 1 442 ? 6.863 -4.551 12.579 1.00 87.06 442 ILE A O 1
ATOM 3537 N N . ASN A 1 443 ? 5.945 -5.600 10.815 1.00 85.25 443 ASN A N 1
ATOM 3538 C CA . ASN A 1 443 ? 6.604 -6.884 11.003 1.00 85.25 443 ASN A CA 1
ATOM 3539 C C . ASN A 1 443 ? 7.524 -7.170 9.807 1.00 85.25 443 ASN A C 1
ATOM 3541 O O . ASN A 1 443 ? 7.057 -7.341 8.684 1.00 85.25 443 ASN A O 1
ATOM 3545 N N . ARG A 1 444 ? 8.836 -7.264 10.062 1.00 81.81 444 ARG A N 1
ATOM 3546 C CA . ARG A 1 444 ? 9.869 -7.571 9.050 1.00 81.81 444 ARG A CA 1
ATOM 3547 C C . ARG A 1 444 ? 9.979 -9.066 8.694 1.00 81.81 444 ARG A C 1
ATOM 3549 O O . ARG A 1 444 ? 10.960 -9.469 8.089 1.00 81.81 444 ARG A O 1
ATOM 3556 N N . ARG A 1 445 ? 9.035 -9.904 9.140 1.00 75.94 445 ARG A N 1
ATOM 3557 C CA . ARG A 1 445 ? 8.888 -11.340 8.816 1.00 75.94 445 ARG A CA 1
ATOM 3558 C C . ARG A 1 445 ? 10.170 -12.188 8.894 1.00 75.94 445 ARG A C 1
ATOM 3560 O O . ARG A 1 445 ? 10.358 -13.093 8.096 1.00 75.94 445 ARG A O 1
ATOM 3567 N N . GLY A 1 446 ? 11.031 -11.929 9.878 1.00 68.69 446 GLY A N 1
ATOM 3568 C CA . GLY A 1 446 ? 12.316 -12.630 10.037 1.00 68.69 446 GLY A CA 1
ATOM 3569 C C . GLY A 1 446 ? 13.543 -11.734 9.864 1.00 68.69 446 GLY A C 1
ATOM 3570 O O . GLY A 1 446 ? 14.624 -12.119 10.302 1.00 68.69 446 GLY A O 1
ATOM 3571 N N . GLY A 1 447 ? 13.360 -10.512 9.352 1.00 68.69 447 GLY A N 1
ATOM 3572 C CA . GLY A 1 447 ? 14.416 -9.508 9.214 1.00 68.69 447 GLY A CA 1
ATOM 3573 C C . GLY A 1 447 ? 15.218 -9.649 7.919 1.00 68.69 447 GLY A C 1
ATOM 3574 O O . GLY A 1 447 ? 14.777 -10.286 6.968 1.00 68.69 447 GLY A O 1
ATOM 3575 N N . GLN A 1 448 ? 16.393 -9.018 7.894 1.00 69.31 448 GLN A N 1
ATOM 3576 C CA . GLN A 1 448 ? 17.327 -9.078 6.769 1.00 69.31 448 GLN A CA 1
ATOM 3577 C C . GLN A 1 448 ? 17.945 -10.482 6.673 1.00 69.31 448 GLN A C 1
ATOM 3579 O O . GLN A 1 448 ? 18.278 -11.099 7.693 1.00 69.31 448 GLN A O 1
ATOM 3584 N N . TYR A 1 449 ? 18.109 -11.000 5.460 1.00 68.44 449 TYR A N 1
ATOM 3585 C CA . TYR A 1 449 ? 18.802 -12.259 5.222 1.00 68.44 449 TYR A CA 1
ATOM 3586 C C . TYR A 1 449 ? 20.267 -12.132 5.670 1.00 68.44 449 TYR A C 1
ATOM 3588 O O . TYR A 1 449 ? 20.923 -11.118 5.452 1.00 68.44 449 TYR A O 1
ATOM 3596 N N . SER A 1 450 ? 20.831 -13.177 6.280 1.00 54.84 450 SER A N 1
ATOM 3597 C CA . SER A 1 450 ? 22.235 -13.199 6.729 1.00 54.84 450 SER A CA 1
ATOM 3598 C C . SER A 1 450 ? 23.258 -13.364 5.582 1.00 54.84 450 SER A C 1
ATOM 3600 O O . SER A 1 450 ? 24.384 -13.808 5.813 1.00 54.84 450 SER A O 1
ATOM 3602 N N . GLY A 1 451 ? 22.869 -13.032 4.346 1.00 65.06 451 GLY A N 1
ATOM 3603 C CA . GLY A 1 451 ? 23.593 -13.237 3.089 1.00 65.06 451 GLY A CA 1
ATOM 3604 C C . GLY A 1 451 ? 22.698 -12.921 1.880 1.00 65.06 451 GLY A C 1
ATOM 3605 O O . GLY A 1 451 ? 21.719 -12.197 2.015 1.00 65.0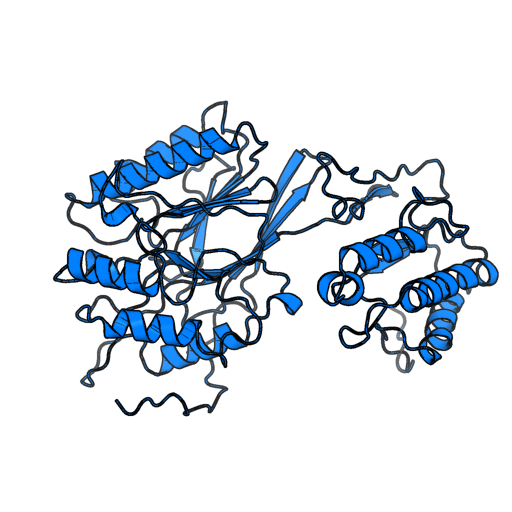6 451 GLY A O 1
ATOM 3606 N N . THR A 1 452 ? 22.989 -13.487 0.705 1.00 61.91 452 THR A N 1
ATOM 3607 C CA . THR A 1 452 ? 22.040 -13.467 -0.427 1.00 61.91 452 THR A CA 1
ATOM 3608 C C . THR A 1 452 ? 20.813 -14.308 -0.081 1.00 61.91 452 THR A C 1
ATOM 3610 O O . THR A 1 452 ? 20.948 -15.277 0.677 1.00 61.91 452 THR A O 1
ATOM 3613 N N . CYS A 1 453 ? 19.619 -13.958 -0.587 1.00 64.00 453 CYS A N 1
ATOM 3614 C CA . CYS A 1 453 ? 18.429 -14.702 -0.181 1.00 64.00 453 CYS A CA 1
ATOM 3615 C C . CYS A 1 453 ? 18.637 -16.209 -0.433 1.00 64.00 453 CYS A C 1
ATOM 3617 O O . CYS A 1 453 ? 19.083 -16.611 -1.516 1.00 64.00 453 CYS A O 1
ATOM 3619 N N . PRO A 1 454 ? 18.418 -17.058 0.588 1.00 58.12 454 PRO A N 1
ATOM 3620 C CA . PRO A 1 454 ? 18.871 -18.434 0.539 1.00 58.12 454 PRO A CA 1
ATOM 3621 C C . PRO A 1 454 ? 18.151 -19.156 -0.597 1.00 58.12 454 PRO A C 1
ATOM 3623 O O . PRO A 1 454 ? 16.929 -19.343 -0.577 1.00 58.12 454 PRO A O 1
ATOM 3626 N N . ALA A 1 455 ? 18.928 -19.561 -1.601 1.00 52.22 455 ALA A N 1
ATOM 3627 C CA . ALA A 1 455 ? 18.469 -20.336 -2.740 1.00 52.22 455 ALA A CA 1
ATOM 3628 C C . ALA A 1 455 ? 18.084 -21.768 -2.330 1.00 52.22 455 ALA A C 1
ATOM 3630 O O . ALA A 1 455 ? 18.737 -22.738 -2.696 1.00 52.22 455 ALA A O 1
ATOM 3631 N N . GLY A 1 456 ? 17.045 -21.911 -1.505 1.00 47.41 456 GLY A N 1
ATOM 3632 C CA . GLY A 1 456 ? 16.483 -23.193 -1.083 1.00 47.41 456 GLY A CA 1
ATOM 3633 C C . GLY A 1 456 ? 15.631 -23.897 -2.147 1.00 47.41 456 GLY A C 1
ATOM 3634 O O . GLY A 1 456 ? 15.338 -25.077 -1.992 1.00 47.41 456 GLY A O 1
ATOM 3635 N N . ASN A 1 457 ? 15.245 -23.220 -3.231 1.00 44.25 457 ASN A N 1
ATOM 3636 C CA . ASN A 1 457 ? 14.445 -23.773 -4.317 1.00 44.25 457 ASN A CA 1
ATOM 3637 C C . ASN A 1 457 ? 15.342 -24.045 -5.531 1.00 44.25 457 ASN A C 1
ATOM 3639 O O . ASN A 1 457 ? 15.856 -23.157 -6.204 1.00 44.25 457 ASN A O 1
ATOM 3643 N N . THR A 1 458 ? 15.492 -25.318 -5.863 1.00 42.03 458 THR A N 1
ATOM 3644 C CA . THR A 1 458 ? 16.129 -25.785 -7.098 1.00 42.03 458 THR A CA 1
ATOM 3645 C C . THR A 1 458 ? 15.173 -25.762 -8.290 1.00 42.03 458 THR A C 1
ATOM 3647 O O . THR A 1 458 ? 15.460 -26.403 -9.302 1.00 42.03 458 THR A O 1
ATOM 3650 N N . ASP A 1 459 ? 14.059 -25.022 -8.206 1.00 44.50 459 ASP A N 1
ATOM 3651 C CA . ASP A 1 459 ? 13.084 -24.864 -9.287 1.00 44.50 459 ASP A CA 1
ATOM 3652 C C . ASP A 1 459 ? 13.666 -23.994 -10.415 1.00 44.50 459 ASP A C 1
ATOM 3654 O O . ASP A 1 459 ? 13.300 -22.844 -10.646 1.00 44.50 459 ASP A O 1
ATOM 3658 N N . LYS A 1 460 ? 14.629 -24.582 -11.130 1.00 41.75 460 LYS A N 1
ATOM 3659 C CA . LYS A 1 460 ? 15.272 -24.065 -12.338 1.00 41.75 460 LYS A CA 1
ATOM 3660 C C . LYS A 1 460 ? 14.305 -23.996 -13.522 1.00 41.75 460 LYS A C 1
ATOM 3662 O O . LYS A 1 460 ? 14.754 -23.701 -14.624 1.00 41.75 460 LYS A O 1
ATOM 3667 N N . THR A 1 461 ? 13.007 -24.276 -13.357 1.00 44.62 461 THR A N 1
ATOM 3668 C CA . THR A 1 461 ? 12.073 -24.279 -14.494 1.00 44.62 461 THR A CA 1
ATOM 3669 C C . THR A 1 461 ? 11.838 -22.890 -15.081 1.00 44.62 461 THR A C 1
ATOM 3671 O O . THR A 1 461 ? 11.248 -22.794 -16.148 1.00 44.62 461 THR A O 1
ATOM 3674 N N . TRP A 1 462 ? 12.344 -21.836 -14.434 1.00 44.72 462 TRP A N 1
ATOM 3675 C CA . TRP A 1 462 ? 12.479 -20.497 -15.010 1.00 44.72 462 TRP A CA 1
ATOM 3676 C C . TRP A 1 462 ? 13.936 -20.164 -15.356 1.00 44.72 462 TRP A C 1
ATOM 3678 O O . TRP A 1 462 ? 14.421 -19.060 -15.138 1.00 44.72 462 TRP A O 1
ATOM 3688 N N . SER A 1 463 ? 14.652 -21.119 -15.952 1.00 38.78 463 SER A N 1
ATOM 3689 C CA . SER A 1 463 ? 15.444 -20.780 -17.130 1.00 38.78 463 SER A CA 1
ATOM 3690 C C . SER A 1 463 ? 14.475 -20.692 -18.308 1.00 38.78 463 SER A C 1
ATOM 3692 O O . SER A 1 463 ? 14.329 -21.647 -19.074 1.00 38.78 463 SER A O 1
ATOM 3694 N N . SER A 1 464 ? 13.778 -19.565 -18.467 1.00 36.16 464 SER A N 1
ATOM 3695 C CA . SER A 1 464 ? 13.396 -19.197 -19.830 1.00 36.16 464 SER A CA 1
ATOM 3696 C C . SER A 1 464 ? 14.687 -19.277 -20.645 1.00 36.16 464 SER A C 1
ATOM 3698 O O . SER A 1 464 ? 15.704 -18.754 -20.194 1.00 36.16 464 SER A O 1
ATOM 3700 N N . ASN A 1 465 ? 14.682 -20.020 -21.749 1.00 33.16 465 ASN A N 1
ATOM 3701 C CA . ASN A 1 465 ? 15.827 -20.162 -22.646 1.00 33.16 465 ASN A CA 1
ATOM 3702 C C . ASN A 1 465 ? 16.164 -18.810 -23.298 1.00 33.16 465 ASN A C 1
ATOM 3704 O O . ASN A 1 465 ? 15.878 -18.604 -24.476 1.00 33.16 465 ASN A O 1
ATOM 3708 N N . TYR A 1 466 ? 16.750 -17.910 -22.517 1.00 35.50 466 TYR A N 1
ATOM 3709 C CA . TYR A 1 466 ? 17.367 -16.666 -22.931 1.00 35.50 466 TYR A CA 1
ATOM 3710 C C . TYR A 1 466 ? 18.729 -16.570 -22.259 1.00 35.50 466 TYR A C 1
ATOM 3712 O O . TYR A 1 466 ? 18.795 -16.774 -21.022 1.00 35.50 466 TYR A O 1
#

Nearest PDB structures (foldseek):
  7z03-assembly1_A  TM=4.624E-01  e=3.501E-01  Escherichia coli
  7mts-assembly1_C  TM=6.001E-01  e=2.077E+00  Homo sapiens
  2xtm-assembly1_A  TM=4.166E-01  e=2.482E+00  Homo sapiens
  7xtb-assembly1_A  TM=4.631E-01  e=9.717E+00  Homo sapiens

Sequence (466 aa):
GVNYSSSPYRNLVPYQRDHRYCLNGQLRDLNQGLMDFKFMVHLGDIKSGQTPCYESSFGDVSEIFSDVRNAINYDPRDCFFVPGDNEFQDCQDKDQAWTWWMKYFGNGIIPNTNRFSTLSDPNIDVEYQTSTNGSVYNEGNFAFFAVNVLFVGLNQISFVVMGDMVNNSSSLYHILVPYQKDHRYCLNKQLRDLNQGLMDFKFMVHLGDIKSGQTPCYESSFSDVSEIFSNVRNAINYDLRDCFFVPGDNEFQDCQDKNQAWTWWMKYFGNGILPNTNQFSTLSDPNIDVEYQTSTNGSVYNGGNFAFFAVNVLFVGINQVGGGTVGDESSRVNGNYIWVQYNMAKYLSRGMRAIVIFAQASMNGSRQQYFGTPFVNLLRTSAYSRIKALYIHGDGHDYITYSPDSSNPNLKSLQVDGGEEADPLLISFMSDAVSDSISYTINRRGGQYSGTCPAGNTDKTWSSNY